Protein AF-A0A534WMP8-F1 (afdb_monomer)

Nearest PDB structures (foldseek):
  6ewy-assembly1_A  TM=3.617E-01  e=7.177E+00  Mycobacterium tuberculosis H37Rv

Mean predicted aligned error: 17.46 Å

Solvent-accessible surface area (backbone atoms only — not comparable to full-atom values): 21178 Å² total; per-residue (Å²): 137,74,91,81,48,87,36,85,92,44,62,68,61,27,51,50,50,50,50,53,53,47,50,54,50,50,60,67,44,45,63,61,50,58,48,51,54,50,50,52,49,49,50,52,52,48,53,53,52,51,49,54,50,47,52,52,51,50,50,55,53,46,54,52,51,52,49,54,49,51,44,52,52,50,47,52,54,44,50,53,52,46,52,54,48,50,55,53,44,51,60,49,47,54,57,49,58,65,48,44,64,59,51,50,51,52,44,51,54,50,51,52,49,51,52,51,56,49,60,70,54,67,66,80,81,75,73,62,54,53,62,70,58,46,52,54,54,62,75,71,61,81,98,82,54,80,70,57,55,53,53,47,51,52,49,40,50,52,44,50,54,50,18,48,52,49,31,51,48,52,45,51,52,51,49,52,51,37,52,51,52,57,58,62,43,55,63,53,54,53,48,47,53,48,51,52,52,53,51,51,50,48,52,50,52,49,52,51,53,51,53,50,50,50,54,51,49,52,53,42,50,39,46,72,67,62,34,68,67,54,52,48,51,51,51,51,55,51,52,55,49,47,54,53,50,50,53,52,48,51,53,50,52,51,51,52,54,50,51,38,62,50,43,28,58,40,34,44,72,74,38,71,82,84,49,60,57,96,88,39,52,46,22,56,54,52,26,49,52,52,54,51,50,45,52,51,33,48,53,52,30,39,40,53,68,64,80,47,73,92,55,67,75,64,73,75,48,58,70,72,61,37,50,51,54,29,52,53,24,50,51,51,47,54,53,50,50,53,53,49,54,53,39,46,55,47,30,52,55,51,51,53,54,52,51,53,49,49,39,58,73,69,65,58,86,82,76,79,85,78,70,77,76,82,76,87,66,86,82,82,81,82,134

pLDDT: mean 80.07, std 11.97, range [37.12, 95.5]

Foldseek 3Di:
DQVQAPDSVDRVVSVVVVVVVVVVVCVVCVVVVVVVVVVVVVVVVVVVVVVVVVVVVVVVVVVVVVLVVLLVVLLVVLVVVLVVLVVVLCVLLVVLVVCVVVLVVLLVVLVVVLVVLVVLLPDDQDDQPDPVVLVVVVVPDDDDDPVVVVVSVVVSVVSSVVSVVVSVVVRVVSVVVSVVSVVVNVVSVVVSVVSVVSNVVSVVVSVVSVVVSVVSVVLSVCSVVSPVVSSVVSVVVVVVVVVVVVVVVVVVVVVLVVLLVLQLQLLCVVDPVPDDDPNHGVSSVVSVVLSVLLVVLVVLLCVLVVVDCPDVVLVPDDNVVSVVSNCVSVVSNVVSVVVSVVSNVVSVVVVVVVVVVVCVVVVVPPDDDDDDDPPPDPPPDDD

Structure (mmCIF, N/CA/C/O backbone):
data_AF-A0A534WMP8-F1
#
_entry.id   AF-A0A534WMP8-F1
#
loop_
_atom_site.group_PDB
_atom_site.id
_atom_site.type_symbol
_atom_site.label_atom_id
_atom_site.label_alt_id
_atom_site.label_comp_id
_atom_site.label_asym_id
_atom_site.label_entity_id
_atom_site.label_seq_id
_atom_site.pdbx_PDB_ins_code
_atom_site.Cartn_x
_atom_site.Cartn_y
_atom_site.Cartn_z
_atom_site.occupancy
_atom_site.B_iso_or_equiv
_atom_site.auth_seq_id
_atom_site.auth_comp_id
_atom_site.auth_asym_id
_atom_site.auth_atom_id
_atom_site.pdbx_PDB_model_num
ATOM 1 N N . MET A 1 1 ? 53.085 12.160 -61.489 1.00 51.41 1 MET A N 1
ATOM 2 C CA . MET A 1 1 ? 51.789 12.538 -62.098 1.00 51.41 1 MET A CA 1
ATOM 3 C C . MET A 1 1 ? 51.925 12.799 -63.607 1.00 51.41 1 MET A C 1
ATOM 5 O O . MET A 1 1 ? 51.272 13.688 -64.124 1.00 51.41 1 MET A O 1
ATOM 9 N N . GLU A 1 2 ? 52.732 12.031 -64.349 1.00 52.56 2 GLU A N 1
ATOM 10 C CA . GLU A 1 2 ? 52.999 12.312 -65.780 1.00 52.56 2 GLU A CA 1
ATOM 11 C C . GLU A 1 2 ? 52.242 11.387 -66.747 1.00 52.56 2 GLU A C 1
ATOM 13 O O . GLU A 1 2 ? 52.280 11.581 -67.954 1.00 52.56 2 GLU A O 1
ATOM 18 N N . ARG A 1 3 ? 51.503 10.392 -66.236 1.00 58.78 3 ARG A N 1
ATOM 19 C CA . ARG A 1 3 ? 50.860 9.344 -67.054 1.00 58.78 3 ARG A CA 1
ATOM 20 C C . ARG A 1 3 ? 49.469 9.687 -67.604 1.00 58.78 3 ARG A C 1
ATOM 22 O O . ARG A 1 3 ? 48.877 8.849 -68.270 1.00 58.78 3 ARG A O 1
ATOM 29 N N . PHE A 1 4 ? 48.948 10.884 -67.334 1.00 60.56 4 PHE A N 1
ATOM 30 C CA . PHE A 1 4 ? 47.620 11.309 -67.806 1.00 60.56 4 PHE A CA 1
ATOM 31 C C . PHE A 1 4 ? 47.661 12.453 -68.823 1.00 60.56 4 PHE A C 1
ATOM 33 O O . PHE A 1 4 ? 46.612 12.872 -69.301 1.00 60.56 4 PHE A O 1
ATOM 40 N N . TYR A 1 5 ? 48.845 12.952 -69.179 1.00 66.38 5 TYR A N 1
ATOM 41 C CA . TYR A 1 5 ? 48.964 14.004 -70.180 1.00 66.38 5 TYR A CA 1
ATOM 42 C C . TYR A 1 5 ? 49.071 13.384 -71.575 1.00 66.38 5 TYR A C 1
ATOM 44 O O . TYR A 1 5 ? 50.055 12.718 -71.883 1.00 66.38 5 TYR A O 1
ATOM 52 N N . PHE A 1 6 ? 48.067 13.612 -72.426 1.00 65.81 6 PHE A N 1
ATOM 53 C CA . PHE A 1 6 ? 48.095 13.200 -73.835 1.00 65.81 6 PHE A CA 1
ATOM 54 C C . PHE A 1 6 ? 49.233 13.888 -74.608 1.00 65.81 6 PHE A C 1
ATOM 56 O O . PHE A 1 6 ? 49.762 13.313 -75.554 1.00 65.81 6 PHE A O 1
ATOM 63 N N . TRP A 1 7 ? 49.647 15.085 -74.170 1.00 74.12 7 TRP A N 1
ATOM 64 C CA . TRP A 1 7 ? 50.833 15.789 -74.663 1.00 74.12 7 TRP A CA 1
ATOM 65 C C . TRP A 1 7 ? 51.716 16.277 -73.503 1.00 74.12 7 TRP A C 1
ATOM 67 O O . TRP A 1 7 ? 51.336 17.230 -72.818 1.00 74.12 7 TRP A O 1
ATOM 77 N N . PRO A 1 8 ? 52.909 15.687 -73.297 1.00 68.31 8 PRO A N 1
ATOM 78 C CA . PRO A 1 8 ? 53.834 16.090 -72.231 1.00 68.31 8 PRO A CA 1
ATOM 79 C C . PRO A 1 8 ? 54.436 17.491 -72.423 1.00 68.31 8 PRO A C 1
ATOM 81 O O . PRO A 1 8 ? 54.825 18.135 -71.456 1.00 68.31 8 PRO A O 1
ATOM 84 N N . THR A 1 9 ? 54.506 17.979 -73.665 1.00 72.62 9 THR A N 1
ATOM 85 C CA . THR A 1 9 ? 55.115 19.270 -74.034 1.00 72.62 9 THR A CA 1
ATOM 86 C C . THR A 1 9 ? 54.210 20.483 -73.807 1.00 72.62 9 THR A C 1
ATOM 88 O O . THR A 1 9 ? 54.711 21.604 -73.786 1.00 72.62 9 THR A O 1
ATOM 91 N N . ASN A 1 10 ? 52.895 20.299 -73.620 1.00 72.38 10 ASN A N 1
ATOM 92 C CA . A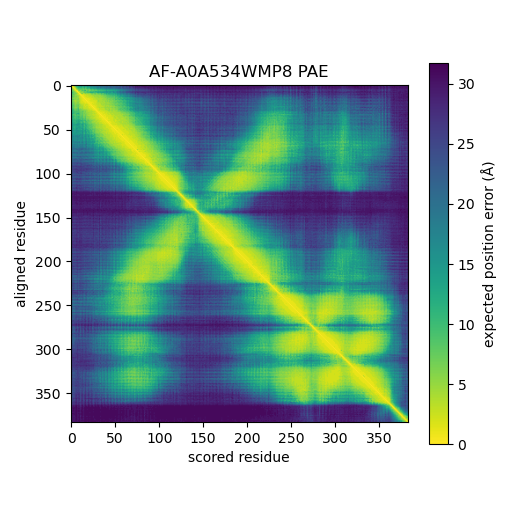SN A 1 10 ? 51.977 21.395 -73.296 1.00 72.38 10 ASN A CA 1
ATOM 93 C C . ASN A 1 10 ? 50.868 20.928 -72.326 1.00 72.38 10 ASN A C 1
ATOM 95 O O . ASN A 1 10 ? 49.793 20.492 -72.760 1.00 72.38 10 ASN A O 1
ATOM 99 N N . PRO A 1 11 ? 51.107 21.010 -71.003 1.00 77.00 11 PRO A N 1
ATOM 100 C CA . PRO A 1 11 ? 50.208 20.447 -69.996 1.00 77.00 11 PRO A CA 1
ATOM 101 C C . PRO A 1 11 ? 48.831 21.129 -69.977 1.00 77.00 11 PRO A C 1
ATOM 103 O O . PRO A 1 11 ? 47.825 20.469 -69.713 1.00 77.00 11 PRO A O 1
ATOM 106 N N . ALA A 1 12 ? 48.758 22.418 -70.326 1.00 77.50 12 ALA A N 1
ATOM 107 C CA . ALA A 1 12 ? 47.505 23.172 -70.360 1.00 77.50 12 ALA A CA 1
ATOM 108 C C . ALA A 1 12 ? 46.539 22.648 -71.438 1.00 77.50 12 ALA A C 1
ATOM 110 O O . ALA A 1 12 ? 45.352 22.457 -71.171 1.00 77.50 12 ALA A O 1
ATOM 111 N N . ALA A 1 13 ? 47.050 22.340 -72.635 1.00 79.12 13 ALA A N 1
ATOM 112 C CA . ALA A 1 13 ? 46.243 21.807 -73.733 1.00 79.12 13 ALA A CA 1
ATOM 113 C C . ALA A 1 13 ? 45.701 20.402 -73.422 1.00 79.12 13 ALA A C 1
ATOM 115 O O . ALA A 1 13 ? 44.551 20.088 -73.725 1.00 79.12 13 ALA A O 1
ATOM 116 N N . SER A 1 14 ? 46.501 19.566 -72.758 1.00 80.38 14 SER A N 1
ATOM 117 C CA . SER A 1 14 ? 46.067 18.228 -72.358 1.00 80.38 14 SER A CA 1
ATOM 118 C C . SER A 1 14 ? 45.037 18.252 -71.220 1.00 80.38 14 SER A C 1
ATOM 120 O O . SER A 1 14 ? 44.137 17.414 -71.217 1.00 80.38 14 SER A O 1
ATOM 122 N N . ILE A 1 15 ? 45.127 19.195 -70.274 1.00 83.31 15 ILE A N 1
ATOM 123 C CA . ILE A 1 15 ? 44.085 19.397 -69.249 1.00 83.31 15 ILE A CA 1
ATOM 124 C C . ILE A 1 15 ? 42.787 19.868 -69.902 1.00 83.31 15 ILE A C 1
ATOM 126 O O . ILE A 1 15 ? 41.719 19.365 -69.564 1.00 83.31 15 ILE A O 1
ATOM 130 N N . PHE A 1 16 ? 42.870 20.783 -70.869 1.00 85.19 16 PHE A N 1
ATOM 131 C CA . PHE A 1 16 ? 41.698 21.254 -71.601 1.00 85.19 16 PHE A CA 1
ATOM 132 C C . PHE A 1 16 ? 41.030 20.128 -72.404 1.00 85.19 16 PHE A C 1
ATOM 134 O O . PHE A 1 16 ? 39.815 19.957 -72.332 1.00 85.19 16 PHE A O 1
ATOM 141 N N . ALA A 1 17 ? 41.813 19.294 -73.095 1.00 84.25 17 ALA A N 1
ATOM 142 C CA . ALA A 1 17 ? 41.294 18.130 -73.809 1.00 84.25 17 ALA A CA 1
ATOM 143 C C . ALA A 1 17 ? 40.611 17.129 -72.860 1.00 84.25 17 ALA A C 1
ATOM 145 O O . ALA A 1 17 ? 39.492 16.690 -73.126 1.00 84.25 17 ALA A O 1
ATOM 146 N N . LEU A 1 18 ? 41.232 16.823 -71.715 1.00 85.00 18 LEU A N 1
ATOM 147 C CA . LEU A 1 18 ? 40.620 15.991 -70.675 1.00 85.00 18 LEU A CA 1
ATOM 148 C C . LEU A 1 18 ? 39.338 16.614 -70.113 1.00 85.00 18 LEU A C 1
ATOM 150 O O . LEU A 1 18 ? 38.378 15.892 -69.856 1.00 85.00 18 LEU A O 1
ATOM 154 N N . TRP A 1 19 ? 39.293 17.936 -69.946 1.00 86.75 19 TRP A N 1
ATOM 155 C CA . TRP A 1 19 ? 38.106 18.646 -69.476 1.00 86.75 19 TRP A CA 1
ATOM 156 C C . TRP A 1 19 ? 36.944 18.547 -70.474 1.00 86.75 19 TRP A C 1
ATOM 158 O O . TRP A 1 19 ? 35.819 18.257 -70.068 1.00 86.75 19 TRP A O 1
ATOM 168 N N . VAL A 1 20 ? 37.213 18.699 -71.775 1.00 88.44 20 VAL A N 1
ATOM 169 C CA . VAL A 1 20 ? 36.199 18.539 -72.833 1.00 88.44 20 VAL A CA 1
ATOM 170 C C . VAL A 1 20 ? 35.703 17.092 -72.909 1.00 88.44 20 VAL A C 1
ATOM 172 O O . VAL A 1 20 ? 34.494 16.860 -72.924 1.00 88.44 20 VAL A O 1
ATOM 175 N N . VAL A 1 21 ? 36.610 16.109 -72.889 1.00 87.12 21 VAL A N 1
ATOM 176 C CA . VAL A 1 21 ? 36.247 14.679 -72.889 1.00 87.12 21 VAL A CA 1
ATOM 177 C C . VAL A 1 21 ? 35.441 14.318 -71.639 1.00 87.12 21 VAL A C 1
ATOM 179 O O . VAL A 1 21 ? 34.431 13.620 -71.736 1.00 87.12 21 VAL A O 1
ATOM 182 N N . SER A 1 22 ? 35.829 14.847 -70.476 1.00 87.06 22 SER A N 1
ATOM 183 C CA . SER A 1 22 ? 35.092 14.689 -69.221 1.00 87.06 22 SER A CA 1
ATOM 184 C C . SER A 1 22 ? 33.680 15.268 -69.318 1.00 87.06 22 SER A C 1
ATOM 186 O O . SER A 1 22 ? 32.727 14.606 -68.922 1.00 87.06 22 SER A O 1
ATOM 188 N N . GLN A 1 23 ? 33.501 16.444 -69.927 1.00 87.69 23 GLN A N 1
ATOM 189 C CA . GLN A 1 23 ? 32.175 17.038 -70.123 1.00 87.69 23 GLN A CA 1
ATOM 190 C C . GLN A 1 23 ? 31.271 16.219 -71.040 1.00 87.69 23 GLN A C 1
ATOM 192 O O . GLN A 1 23 ? 30.092 16.044 -70.732 1.00 87.69 23 GLN A O 1
ATOM 197 N N . ILE A 1 24 ? 31.808 15.663 -72.125 1.00 87.31 24 ILE A N 1
ATOM 198 C CA . ILE A 1 24 ? 31.043 14.778 -73.014 1.00 87.31 24 ILE A CA 1
ATOM 199 C C . ILE A 1 24 ? 30.646 13.497 -72.268 1.00 87.31 24 ILE A C 1
ATOM 201 O O . ILE A 1 24 ? 29.489 13.072 -72.330 1.00 87.31 24 ILE A O 1
ATOM 205 N N . PHE A 1 25 ? 31.576 12.917 -71.504 1.00 88.81 25 PHE A N 1
ATOM 206 C CA . PHE A 1 25 ? 31.319 11.732 -70.690 1.00 88.81 25 PHE A CA 1
ATOM 207 C C . PHE A 1 25 ? 30.267 11.992 -69.602 1.00 88.81 25 PHE A C 1
ATOM 209 O O . PHE A 1 25 ? 29.316 11.224 -69.471 1.00 88.81 25 PHE A O 1
ATOM 216 N N . LEU A 1 26 ? 30.378 13.098 -68.862 1.00 87.12 26 LEU A N 1
ATOM 217 C CA . LEU A 1 26 ? 29.419 13.493 -67.828 1.00 87.12 26 LEU A CA 1
ATOM 218 C C . LEU A 1 26 ? 28.040 13.814 -68.417 1.00 87.12 26 LEU A C 1
ATOM 220 O O . LEU A 1 26 ? 27.022 13.461 -67.817 1.00 87.12 26 LEU A O 1
ATOM 224 N N . TYR A 1 27 ? 27.982 14.420 -69.606 1.00 88.50 27 TYR A N 1
ATOM 225 C CA . TYR A 1 27 ? 26.723 14.685 -70.299 1.00 88.50 27 TYR A CA 1
ATOM 226 C C . TYR A 1 27 ? 26.025 13.386 -70.725 1.00 88.50 27 TYR A C 1
ATOM 228 O O . TYR A 1 27 ? 24.829 13.221 -70.472 1.00 88.50 27 TYR A O 1
ATOM 236 N N . ALA A 1 28 ? 26.767 12.424 -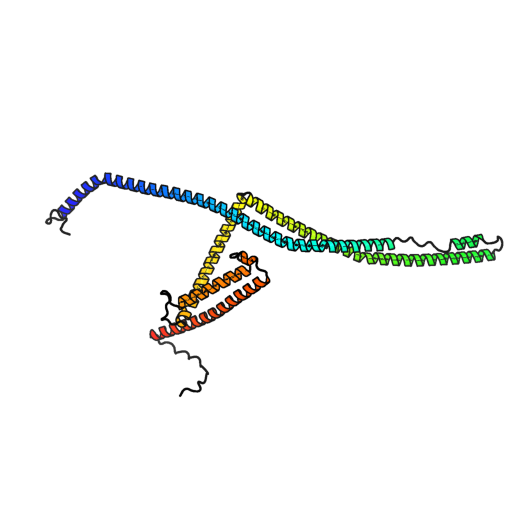71.283 1.00 86.94 28 ALA A N 1
ATOM 237 C CA . ALA A 1 28 ? 26.239 11.101 -71.617 1.00 86.94 28 ALA A CA 1
ATOM 238 C C . ALA A 1 28 ? 25.833 10.303 -70.360 1.00 86.94 28 ALA A C 1
ATOM 240 O O . ALA A 1 28 ? 24.795 9.636 -70.345 1.00 86.94 28 ALA A O 1
ATOM 241 N N . ALA A 1 29 ? 26.602 10.422 -69.272 1.00 87.94 29 ALA A N 1
ATOM 242 C CA . ALA A 1 29 ? 26.346 9.755 -67.997 1.00 87.94 29 ALA A CA 1
ATOM 243 C C . ALA A 1 29 ? 25.212 10.396 -67.172 1.00 87.94 29 ALA A C 1
ATOM 245 O O . ALA A 1 29 ? 24.698 9.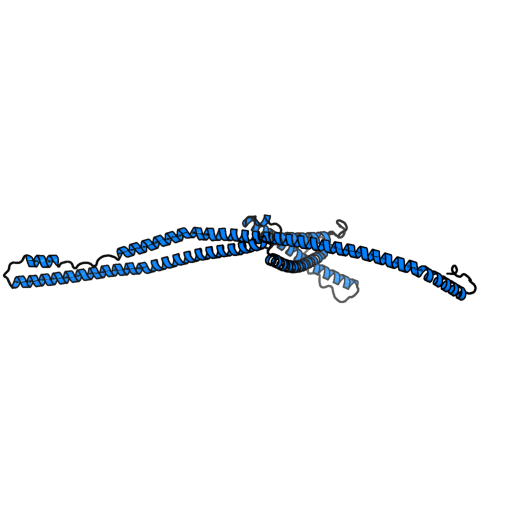773 -66.241 1.00 87.94 29 ALA A O 1
ATOM 246 N N . ARG A 1 30 ? 24.757 11.608 -67.517 1.00 88.31 30 ARG A N 1
ATOM 247 C CA . ARG A 1 30 ? 23.690 12.323 -66.796 1.00 88.31 30 ARG A CA 1
ATOM 248 C C . ARG A 1 30 ? 22.409 11.497 -66.676 1.00 88.31 30 ARG A C 1
ATOM 250 O O . ARG A 1 30 ? 21.827 11.386 -65.597 1.00 88.31 30 ARG A O 1
ATOM 257 N N . VAL A 1 31 ? 21.946 10.927 -67.787 1.00 87.56 31 VAL A N 1
ATOM 258 C CA . VAL A 1 31 ? 20.698 10.151 -67.834 1.00 87.56 31 VAL A CA 1
ATOM 259 C C . VAL A 1 31 ? 20.792 8.855 -67.014 1.00 87.56 31 VAL A C 1
ATOM 261 O O . VAL A 1 31 ? 19.905 8.650 -66.177 1.00 87.56 31 VAL A O 1
ATOM 264 N N . PRO A 1 32 ? 21.821 7.992 -67.173 1.00 89.25 32 PRO A N 1
ATOM 265 C CA . PRO A 1 32 ? 21.956 6.802 -66.336 1.00 89.25 32 PRO A CA 1
ATOM 266 C C . PRO A 1 32 ? 22.195 7.147 -64.860 1.00 89.25 32 PRO A C 1
ATOM 268 O O . PRO A 1 32 ? 21.597 6.497 -64.009 1.00 89.25 32 PRO A O 1
ATOM 271 N N . MET A 1 33 ? 22.944 8.208 -64.532 1.00 89.69 33 MET A N 1
ATOM 272 C CA . MET A 1 33 ? 23.165 8.622 -63.139 1.00 89.69 33 MET A CA 1
ATOM 273 C C . MET A 1 33 ? 21.868 9.102 -62.464 1.00 89.69 33 MET A C 1
ATOM 275 O O . MET A 1 33 ? 21.552 8.678 -61.355 1.00 89.69 33 MET A O 1
ATOM 279 N N . HIS A 1 34 ? 21.042 9.914 -63.138 1.00 91.06 34 HIS A N 1
ATOM 280 C CA . HIS A 1 34 ? 19.735 10.311 -62.594 1.00 91.06 34 HIS A CA 1
ATOM 281 C C . HIS A 1 34 ? 18.745 9.145 -62.474 1.00 91.06 34 HIS A C 1
ATOM 283 O O . HIS A 1 34 ? 17.830 9.216 -61.649 1.00 91.06 34 HIS A O 1
ATOM 289 N N . ARG A 1 35 ? 18.871 8.105 -63.310 1.00 90.88 35 ARG A N 1
ATOM 290 C CA . ARG A 1 35 ? 18.091 6.866 -63.165 1.00 90.88 35 ARG A CA 1
ATOM 291 C C . ARG A 1 35 ? 18.588 6.062 -61.966 1.00 90.88 35 ARG A C 1
ATOM 293 O O . ARG A 1 35 ? 17.773 5.725 -61.118 1.00 90.88 35 ARG A O 1
ATOM 300 N N . ALA A 1 36 ? 19.899 5.863 -61.836 1.00 91.62 36 ALA A N 1
ATOM 301 C CA . ALA A 1 36 ? 20.508 5.172 -60.702 1.00 91.62 36 ALA A CA 1
ATOM 302 C C . ALA A 1 36 ? 20.141 5.835 -59.364 1.00 91.62 36 ALA A C 1
ATOM 304 O O . ALA A 1 36 ? 19.662 5.159 -58.460 1.00 91.62 36 ALA A O 1
ATOM 305 N N . LEU A 1 37 ? 20.248 7.165 -59.261 1.00 90.94 37 LEU A N 1
ATOM 306 C CA . LEU A 1 37 ? 19.859 7.907 -58.056 1.00 90.94 37 LEU A CA 1
ATOM 307 C C . LEU A 1 37 ? 18.361 7.783 -57.737 1.00 90.94 37 LEU A C 1
ATOM 309 O O . LEU A 1 37 ? 17.992 7.674 -56.569 1.00 90.94 37 LEU A O 1
ATOM 313 N N . ARG A 1 38 ? 17.488 7.763 -58.754 1.00 92.62 38 ARG A N 1
ATOM 314 C CA . ARG A 1 38 ? 16.046 7.541 -58.551 1.00 92.62 38 ARG A CA 1
ATOM 315 C C . ARG A 1 38 ? 15.741 6.126 -58.075 1.00 92.62 38 ARG A C 1
ATOM 317 O O . ARG A 1 38 ? 14.901 5.977 -57.195 1.00 92.62 38 ARG A O 1
ATOM 324 N N . GLU A 1 39 ? 16.413 5.113 -58.615 1.00 92.19 39 GLU A N 1
ATOM 325 C CA . GLU A 1 39 ? 16.235 3.730 -58.164 1.00 92.19 39 GLU A CA 1
ATOM 326 C C . GLU A 1 39 ? 16.775 3.524 -56.746 1.00 92.19 39 GLU A C 1
ATOM 328 O O . GLU A 1 39 ? 16.078 2.959 -55.909 1.00 92.19 39 GLU A O 1
ATOM 333 N N . VAL A 1 40 ? 17.943 4.084 -56.416 1.00 92.81 40 VAL A N 1
ATOM 334 C CA . VAL A 1 40 ? 18.464 4.088 -55.038 1.00 92.81 40 VAL A CA 1
ATOM 335 C C . VAL A 1 40 ? 17.493 4.799 -54.091 1.00 92.81 40 VAL A C 1
ATOM 337 O O . VAL A 1 40 ? 17.181 4.275 -53.024 1.00 92.81 40 VAL A O 1
ATOM 340 N N . GLY A 1 41 ? 16.942 5.948 -54.495 1.00 91.44 41 GLY A N 1
ATOM 341 C CA . GLY A 1 41 ? 15.929 6.665 -53.719 1.00 91.44 41 GLY A CA 1
ATOM 342 C C . GLY A 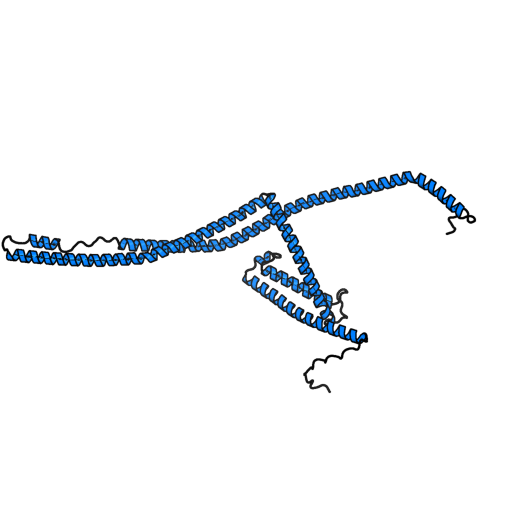1 41 ? 14.643 5.857 -53.509 1.00 91.44 41 GLY A C 1
ATOM 343 O O . GLY A 1 41 ? 14.086 5.860 -52.412 1.00 91.44 41 GLY A O 1
ATOM 344 N N . ARG A 1 42 ? 14.184 5.114 -54.525 1.00 92.56 42 ARG A N 1
ATOM 345 C CA . ARG A 1 42 ? 13.020 4.215 -54.420 1.00 92.56 42 ARG A CA 1
ATOM 346 C C . ARG A 1 42 ? 13.295 3.015 -53.523 1.00 92.56 42 ARG A C 1
ATOM 348 O O . ARG A 1 42 ? 12.424 2.657 -52.735 1.00 92.56 42 ARG A O 1
ATOM 355 N N . LEU A 1 43 ? 14.486 2.424 -53.611 1.00 93.19 43 LEU A N 1
ATOM 356 C CA . LEU A 1 43 ? 14.909 1.320 -52.750 1.00 93.19 43 LEU A CA 1
ATOM 357 C C . LEU A 1 43 ? 14.975 1.770 -51.289 1.00 93.19 43 LEU A C 1
ATOM 359 O O . LEU A 1 43 ? 14.338 1.154 -50.437 1.00 93.19 43 LEU A O 1
ATOM 363 N N . LEU A 1 44 ? 15.648 2.889 -51.009 1.00 93.00 44 LEU A N 1
ATOM 364 C CA . LEU A 1 44 ? 15.713 3.469 -49.667 1.00 93.00 44 LEU A CA 1
ATOM 365 C C . LEU A 1 44 ? 14.319 3.833 -49.147 1.00 93.00 44 LEU A C 1
ATOM 367 O O . LEU A 1 44 ? 13.956 3.448 -48.037 1.00 93.00 44 LEU A O 1
ATOM 371 N N . GLY A 1 45 ? 13.493 4.499 -49.959 1.00 91.75 45 GLY A N 1
ATOM 372 C CA . GLY A 1 45 ? 12.110 4.819 -49.602 1.00 91.75 45 GLY A CA 1
ATOM 373 C C . GLY A 1 45 ? 11.259 3.572 -49.334 1.00 91.75 45 GLY A C 1
ATOM 374 O O . GLY A 1 45 ? 10.444 3.559 -48.412 1.00 91.75 45 GLY A O 1
ATOM 375 N N . GLY A 1 46 ? 11.477 2.496 -50.094 1.00 92.38 46 GLY A N 1
ATOM 376 C CA . GLY A 1 46 ? 10.857 1.192 -49.880 1.00 92.38 46 GLY A CA 1
ATOM 377 C C . GLY A 1 46 ? 11.246 0.580 -48.536 1.00 92.38 46 GLY A C 1
ATOM 378 O O . GLY A 1 46 ? 10.358 0.212 -47.764 1.00 92.38 46 GLY A O 1
ATOM 379 N N . VAL A 1 47 ? 12.546 0.545 -48.227 1.00 92.81 47 VAL A N 1
ATOM 380 C CA . VAL A 1 47 ? 13.087 0.041 -46.954 1.00 92.81 47 VAL A CA 1
ATOM 381 C C . VAL A 1 47 ? 12.534 0.839 -45.775 1.00 92.81 47 VAL A C 1
ATOM 383 O O . VAL A 1 47 ? 11.981 0.247 -44.849 1.00 92.81 47 VAL A O 1
ATOM 386 N N . PHE A 1 48 ? 12.570 2.173 -45.831 1.00 94.19 48 PHE A N 1
ATOM 387 C CA . PHE A 1 48 ? 12.003 3.015 -44.774 1.00 94.19 48 PHE A CA 1
ATOM 388 C C . PHE A 1 48 ? 10.494 2.829 -44.620 1.00 94.19 48 PHE A C 1
ATOM 390 O O . PHE A 1 48 ? 9.987 2.821 -43.500 1.00 94.19 48 PHE A O 1
ATOM 397 N N . ARG A 1 49 ? 9.751 2.627 -45.714 1.00 94.44 49 ARG A N 1
ATOM 398 C CA . ARG A 1 49 ? 8.303 2.392 -45.643 1.00 94.44 49 ARG A CA 1
ATOM 399 C C . ARG A 1 49 ? 7.973 1.043 -45.010 1.00 94.44 49 ARG A C 1
ATOM 401 O O . ARG A 1 49 ? 7.011 0.959 -44.247 1.00 94.44 49 ARG A O 1
ATOM 408 N N . VAL A 1 50 ? 8.747 0.002 -45.315 1.00 94.81 50 VAL A N 1
ATOM 409 C CA . VAL A 1 50 ? 8.621 -1.312 -44.668 1.00 94.81 50 VAL A CA 1
ATOM 410 C C . VAL A 1 50 ? 8.990 -1.203 -43.191 1.00 94.81 50 VAL A C 1
ATOM 412 O O . VAL A 1 50 ? 8.189 -1.610 -42.353 1.00 94.81 50 VAL A O 1
ATOM 415 N N . GLY A 1 51 ? 10.109 -0.549 -42.867 1.00 94.44 51 GLY A N 1
ATOM 416 C CA . GLY A 1 51 ? 10.514 -0.261 -41.490 1.00 94.44 51 GLY A CA 1
ATOM 417 C C . GLY A 1 51 ? 9.428 0.485 -40.712 1.00 94.44 51 GLY A C 1
ATOM 418 O O . GLY A 1 51 ? 9.031 0.054 -39.638 1.00 94.44 51 GLY A O 1
ATOM 419 N N . ALA A 1 52 ? 8.829 1.526 -41.292 1.00 94.88 52 ALA A N 1
ATOM 420 C CA . ALA A 1 52 ? 7.748 2.282 -40.659 1.00 94.88 52 ALA A CA 1
ATOM 421 C C . ALA A 1 52 ? 6.465 1.459 -40.449 1.00 94.88 52 ALA A C 1
ATOM 423 O O . ALA A 1 52 ? 5.717 1.700 -39.500 1.00 94.88 52 ALA A O 1
ATOM 424 N N . ARG A 1 53 ? 6.148 0.507 -41.336 1.00 95.25 53 ARG A N 1
ATOM 425 C CA . ARG A 1 53 ? 5.028 -0.425 -41.110 1.00 95.25 53 ARG A CA 1
ATOM 426 C C . ARG A 1 53 ? 5.356 -1.416 -40.004 1.00 95.25 53 ARG A C 1
ATOM 428 O O . ARG A 1 53 ? 4.492 -1.678 -39.178 1.00 95.25 53 ARG A O 1
ATOM 435 N N . TRP A 1 54 ? 6.586 -1.918 -39.972 1.00 95.31 54 TRP A N 1
ATOM 436 C CA . TRP A 1 54 ? 7.036 -2.840 -38.941 1.00 95.31 54 TRP A CA 1
ATOM 437 C C . TRP A 1 54 ? 7.045 -2.177 -37.562 1.00 95.31 54 TRP A C 1
ATOM 439 O O . TRP A 1 54 ? 6.424 -2.705 -36.648 1.00 95.31 54 TRP A O 1
ATOM 449 N N . CYS A 1 55 ? 7.593 -0.964 -37.436 1.00 95.50 55 CYS A N 1
ATOM 450 C CA . CYS A 1 55 ? 7.543 -0.186 -36.197 1.00 95.50 55 CYS A CA 1
ATOM 451 C C . CYS A 1 55 ? 6.105 0.094 -35.744 1.00 95.50 55 CYS A C 1
ATOM 453 O O . CYS A 1 55 ? 5.807 -0.031 -34.563 1.00 95.50 55 CYS A O 1
ATOM 455 N N . ARG A 1 56 ? 5.184 0.421 -36.665 1.00 95.00 56 ARG A N 1
ATOM 456 C CA . ARG A 1 56 ? 3.759 0.597 -36.323 1.00 95.00 56 ARG A CA 1
ATOM 457 C C . ARG A 1 56 ? 3.091 -0.704 -35.885 1.00 95.00 56 ARG A C 1
ATOM 459 O O . ARG A 1 56 ? 2.295 -0.684 -34.953 1.00 95.00 56 ARG A O 1
ATOM 466 N N . GLY A 1 57 ? 3.420 -1.821 -36.532 1.00 94.56 57 GLY A N 1
ATOM 467 C CA . GLY A 1 57 ? 2.942 -3.145 -36.138 1.00 94.56 57 GLY A CA 1
ATOM 468 C C . GLY A 1 57 ? 3.439 -3.541 -34.749 1.00 94.56 57 GLY A C 1
ATOM 469 O O . GLY A 1 57 ? 2.643 -3.953 -33.911 1.00 94.56 57 GLY A O 1
ATOM 470 N N . LEU A 1 58 ? 4.732 -3.337 -34.479 1.00 93.94 58 LEU A N 1
ATOM 471 C CA . LEU A 1 58 ? 5.338 -3.564 -33.168 1.00 93.94 58 LEU A CA 1
ATOM 472 C C . LEU A 1 58 ? 4.737 -2.651 -32.099 1.00 93.94 58 LEU A C 1
ATOM 474 O O . LEU A 1 58 ? 4.409 -3.138 -31.027 1.00 93.94 58 LEU A O 1
ATOM 478 N N . ALA A 1 59 ? 4.525 -1.368 -32.395 1.00 93.75 59 ALA A N 1
ATOM 479 C CA . ALA A 1 59 ? 3.888 -0.437 -31.468 1.00 93.75 59 ALA A CA 1
ATOM 480 C C . ALA A 1 59 ? 2.448 -0.855 -31.134 1.00 93.75 59 ALA A C 1
ATOM 482 O O . ALA A 1 59 ? 2.053 -0.821 -29.974 1.00 93.75 59 ALA A O 1
ATOM 483 N N . ALA A 1 60 ? 1.669 -1.302 -32.124 1.00 93.25 60 ALA A N 1
ATOM 484 C CA . ALA A 1 60 ? 0.312 -1.795 -31.892 1.00 93.25 60 ALA A CA 1
ATOM 485 C C . ALA A 1 60 ? 0.297 -3.106 -31.086 1.00 93.25 60 ALA A C 1
ATOM 487 O O . ALA A 1 60 ? -0.563 -3.288 -30.227 1.00 93.25 60 ALA A O 1
ATOM 488 N N . ALA A 1 61 ? 1.243 -4.013 -31.347 1.00 92.56 61 ALA A N 1
ATOM 489 C CA . ALA A 1 61 ? 1.388 -5.253 -30.590 1.00 92.56 61 ALA A CA 1
ATOM 490 C C . ALA A 1 61 ? 1.842 -4.993 -29.143 1.00 92.56 61 ALA A C 1
ATOM 492 O O . ALA A 1 61 ? 1.305 -5.604 -28.222 1.00 92.56 61 ALA A O 1
ATOM 493 N N . ALA A 1 62 ? 2.784 -4.066 -28.944 1.00 89.94 62 ALA A N 1
ATOM 494 C CA . ALA A 1 62 ? 3.238 -3.629 -27.629 1.00 89.94 62 ALA A CA 1
ATOM 495 C C . ALA A 1 62 ? 2.096 -2.974 -26.846 1.00 89.94 62 ALA A C 1
ATOM 497 O O . ALA A 1 62 ? 1.792 -3.423 -25.754 1.00 89.94 62 ALA A O 1
ATOM 498 N N . ALA A 1 63 ? 1.362 -2.030 -27.445 1.00 87.06 63 ALA A N 1
ATOM 499 C CA . ALA A 1 63 ? 0.242 -1.362 -26.780 1.00 87.06 63 ALA A CA 1
ATOM 500 C C . ALA A 1 63 ? -0.861 -2.333 -26.322 1.00 87.06 63 ALA A C 1
ATOM 502 O O . ALA A 1 63 ? -1.456 -2.134 -25.266 1.00 87.06 63 ALA A O 1
ATOM 503 N N . ARG A 1 64 ? -1.134 -3.394 -27.097 1.00 86.75 64 ARG A N 1
ATOM 504 C CA . ARG A 1 64 ? -2.078 -4.448 -26.688 1.00 86.75 64 ARG A CA 1
ATOM 505 C C . ARG A 1 64 ? -1.554 -5.246 -25.498 1.00 86.75 64 ARG A C 1
ATOM 507 O O . ARG A 1 64 ? -2.285 -5.422 -24.533 1.00 86.75 64 ARG A O 1
ATOM 514 N N . ARG A 1 65 ? -0.290 -5.675 -25.552 1.00 85.88 65 ARG A N 1
ATOM 515 C CA . ARG A 1 65 ? 0.353 -6.409 -24.454 1.00 85.88 65 ARG A CA 1
ATOM 516 C C . ARG A 1 65 ? 0.448 -5.581 -23.182 1.00 85.88 65 ARG A C 1
ATOM 518 O O . ARG A 1 65 ? 0.155 -6.101 -22.117 1.00 85.88 65 ARG A O 1
ATOM 525 N N . ASP A 1 66 ? 0.820 -4.311 -23.293 1.00 84.94 66 ASP A N 1
ATOM 526 C CA . ASP A 1 66 ? 0.916 -3.401 -22.154 1.00 84.94 66 ASP A CA 1
ATOM 527 C C . ASP A 1 66 ? -0.454 -3.221 -21.503 1.00 84.94 66 ASP A C 1
ATOM 529 O O . ASP A 1 66 ? -0.575 -3.263 -20.284 1.00 84.94 66 ASP A O 1
ATOM 533 N N . HIS A 1 67 ? -1.508 -3.082 -22.309 1.00 83.38 67 HIS A N 1
ATOM 534 C CA . HIS A 1 67 ? -2.870 -2.999 -21.802 1.00 83.38 67 HIS A CA 1
ATOM 535 C C . HIS A 1 67 ? -3.297 -4.286 -21.081 1.00 83.38 67 HIS A C 1
ATOM 537 O O . HIS A 1 67 ? -3.733 -4.212 -19.936 1.00 83.38 67 HIS A O 1
ATOM 543 N N . GLU A 1 68 ? -3.099 -5.455 -21.698 1.00 84.25 68 GLU A N 1
ATOM 544 C CA . GLU A 1 68 ? -3.380 -6.759 -21.076 1.00 84.25 68 GLU A CA 1
ATOM 545 C C . GLU A 1 68 ? -2.594 -6.945 -19.767 1.00 84.25 68 GLU A C 1
ATOM 547 O O . GLU A 1 68 ? -3.154 -7.358 -18.753 1.00 84.25 68 GLU A O 1
ATOM 552 N N . MET A 1 69 ? -1.310 -6.576 -19.760 1.00 84.00 69 MET A N 1
ATOM 553 C CA . MET A 1 69 ? -0.443 -6.654 -18.586 1.00 84.00 69 MET A CA 1
ATOM 554 C C . MET A 1 69 ? -0.908 -5.712 -17.472 1.00 84.00 69 MET A C 1
ATOM 556 O O . MET A 1 69 ? -0.942 -6.119 -16.316 1.00 84.00 69 MET A O 1
ATOM 560 N N . ILE A 1 70 ? -1.275 -4.465 -17.790 1.00 83.62 70 ILE A N 1
ATOM 561 C CA . ILE A 1 70 ? -1.772 -3.494 -16.803 1.00 83.62 70 ILE A CA 1
ATOM 562 C C . ILE A 1 70 ? -3.089 -3.974 -16.194 1.00 83.62 70 ILE A C 1
ATOM 564 O O . ILE A 1 70 ? -3.265 -3.853 -14.983 1.00 83.62 70 ILE A O 1
ATOM 568 N N . VAL A 1 71 ? -3.992 -4.534 -17.003 1.00 82.69 71 VAL A N 1
ATOM 569 C CA . VAL A 1 71 ? -5.251 -5.108 -16.511 1.00 82.69 71 VAL A CA 1
ATOM 570 C C . VAL A 1 71 ? -4.962 -6.267 -15.562 1.00 82.69 71 VAL A C 1
ATOM 572 O O . VAL A 1 71 ? -5.493 -6.296 -14.455 1.00 82.69 71 VAL A O 1
ATOM 575 N N . GLU A 1 72 ? -4.080 -7.190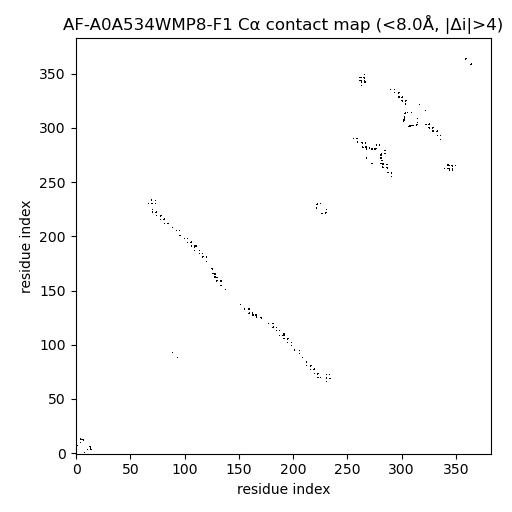 -15.942 1.00 81.38 72 GLU A N 1
ATOM 576 C CA . GLU A 1 72 ? -3.779 -8.363 -15.121 1.00 81.38 72 GLU A CA 1
ATOM 577 C C . GLU A 1 72 ? -3.015 -8.009 -13.834 1.00 81.38 72 GLU A C 1
ATOM 579 O O . GLU A 1 72 ? -3.353 -8.492 -12.754 1.00 81.38 72 GLU A O 1
ATOM 584 N N . MET A 1 73 ? -2.045 -7.093 -13.905 1.00 78.69 73 MET A N 1
ATOM 585 C CA . MET A 1 73 ? -1.378 -6.552 -12.715 1.00 78.69 73 MET A CA 1
ATOM 586 C C . MET A 1 73 ? -2.352 -5.783 -11.819 1.00 78.69 73 MET A C 1
ATOM 588 O O . MET A 1 73 ? -2.280 -5.895 -10.596 1.00 78.69 73 MET A O 1
ATOM 592 N N . GLY A 1 74 ? -3.275 -5.022 -12.413 1.00 77.56 74 GLY A N 1
ATOM 593 C CA . GLY A 1 74 ? -4.325 -4.306 -11.696 1.00 77.56 74 GLY A CA 1
ATOM 594 C C . GLY A 1 74 ? -5.252 -5.254 -10.938 1.00 77.56 74 GLY A C 1
ATOM 595 O O . GLY A 1 74 ? -5.554 -5.005 -9.768 1.00 77.56 74 GLY A O 1
ATOM 596 N N . LYS A 1 75 ? -5.649 -6.374 -11.559 1.00 80.50 75 LYS A N 1
ATOM 597 C CA . LYS A 1 75 ? -6.397 -7.447 -10.885 1.00 80.50 75 LYS A CA 1
ATOM 598 C C . LYS A 1 75 ? -5.590 -8.034 -9.732 1.00 80.50 75 LYS A C 1
ATOM 600 O O . LYS A 1 75 ? -6.087 -8.061 -8.616 1.00 80.50 75 LYS A O 1
ATOM 605 N N . GLY A 1 76 ? -4.333 -8.412 -9.961 1.00 80.00 76 GLY A N 1
ATOM 606 C CA . GLY A 1 76 ? -3.486 -8.994 -8.917 1.00 80.00 76 GLY A CA 1
ATOM 607 C C . GLY A 1 76 ? -3.269 -8.066 -7.713 1.00 80.00 76 GLY A C 1
ATOM 608 O O . GLY A 1 76 ? -3.363 -8.504 -6.568 1.00 80.00 76 GLY A O 1
ATOM 609 N N . ASP A 1 77 ? -3.027 -6.770 -7.937 1.00 79.19 77 ASP A N 1
ATOM 610 C CA . ASP A 1 77 ? -2.857 -5.795 -6.848 1.00 79.19 77 ASP A CA 1
ATOM 611 C C . ASP A 1 77 ? -4.168 -5.542 -6.086 1.00 79.19 77 ASP A C 1
ATOM 613 O O . ASP A 1 77 ? -4.170 -5.458 -4.853 1.00 79.19 77 ASP A O 1
ATOM 617 N N . THR A 1 78 ? -5.300 -5.459 -6.794 1.00 79.31 78 THR A N 1
ATOM 618 C CA . THR A 1 78 ? -6.617 -5.320 -6.153 1.00 79.31 78 THR A CA 1
ATOM 619 C C . THR A 1 78 ? -7.000 -6.575 -5.370 1.00 79.31 78 THR A C 1
ATOM 621 O O . THR A 1 78 ? -7.418 -6.444 -4.222 1.00 79.31 78 THR A O 1
ATOM 624 N N . GLU A 1 79 ? -6.752 -7.776 -5.895 1.00 81.25 79 GLU A N 1
ATOM 625 C CA . GLU A 1 79 ? -6.931 -9.050 -5.183 1.00 81.25 79 GLU A CA 1
ATOM 626 C C . GLU A 1 79 ? -6.043 -9.139 -3.942 1.00 81.25 79 GLU A C 1
ATOM 628 O O . GLU A 1 79 ? -6.518 -9.505 -2.867 1.00 81.25 79 GLU A O 1
ATOM 633 N N . ALA A 1 80 ? -4.773 -8.740 -4.038 1.00 79.88 80 ALA A N 1
ATOM 634 C CA . ALA A 1 80 ? -3.868 -8.730 -2.893 1.00 79.88 80 ALA A CA 1
ATOM 635 C C . ALA A 1 80 ? -4.315 -7.726 -1.815 1.00 79.88 80 ALA A C 1
ATOM 637 O O . ALA A 1 80 ? -4.252 -8.023 -0.619 1.00 79.88 80 ALA A O 1
ATOM 638 N N . LYS A 1 81 ? -4.790 -6.536 -2.212 1.00 78.19 81 LYS A N 1
ATOM 639 C CA . LYS A 1 81 ? -5.376 -5.545 -1.291 1.00 78.19 81 LYS A CA 1
ATOM 640 C C . LYS A 1 81 ? -6.630 -6.090 -0.616 1.00 78.19 81 LYS A C 1
ATOM 642 O O . LYS A 1 81 ? -6.731 -6.002 0.606 1.00 78.19 81 LYS A O 1
ATOM 647 N N . ILE A 1 82 ? -7.530 -6.689 -1.393 1.00 83.12 82 ILE A N 1
ATOM 648 C CA . ILE A 1 82 ? -8.744 -7.342 -0.905 1.00 83.12 82 ILE A CA 1
ATOM 649 C C . ILE A 1 82 ? -8.382 -8.446 0.091 1.00 83.12 82 ILE A C 1
ATOM 651 O O . ILE A 1 82 ? -8.892 -8.435 1.205 1.00 83.12 82 ILE A O 1
ATOM 655 N N . GLY A 1 83 ? -7.446 -9.338 -0.241 1.00 80.62 83 GLY A N 1
ATOM 656 C CA . GLY A 1 83 ? -7.006 -10.423 0.638 1.00 80.62 83 GLY A CA 1
ATOM 657 C C . GLY A 1 83 ? -6.420 -9.927 1.963 1.00 80.62 83 GLY A C 1
ATOM 658 O O . GLY A 1 83 ? -6.764 -10.443 3.027 1.00 80.62 83 GLY A O 1
ATOM 659 N N . ARG A 1 84 ? -5.588 -8.874 1.931 1.00 80.12 84 ARG A N 1
ATOM 660 C CA . ARG A 1 84 ? -5.058 -8.246 3.156 1.00 80.12 84 ARG A CA 1
ATOM 661 C C . ARG A 1 84 ? -6.162 -7.643 4.019 1.00 80.12 84 ARG A C 1
ATOM 663 O O . ARG A 1 84 ? -6.120 -7.781 5.241 1.00 80.12 84 ARG A O 1
ATOM 670 N N . GLU A 1 85 ? -7.132 -6.975 3.403 1.00 78.69 85 GLU A N 1
ATOM 671 C CA . GLU A 1 85 ? -8.256 -6.380 4.124 1.00 78.69 85 GLU A CA 1
ATOM 672 C C . GLU A 1 85 ? -9.209 -7.439 4.670 1.00 78.69 85 GLU A C 1
ATOM 674 O O . GLU A 1 85 ? -9.590 -7.331 5.829 1.00 78.69 85 GLU A O 1
ATOM 679 N N . PHE A 1 86 ? -9.497 -8.510 3.929 1.00 81.69 86 PHE A N 1
ATOM 680 C CA . PHE A 1 86 ? -10.245 -9.656 4.445 1.00 81.69 86 PHE A CA 1
ATOM 681 C C . PHE A 1 86 ? -9.566 -10.261 5.666 1.00 81.69 86 PHE A C 1
ATOM 683 O O . PHE A 1 86 ? -10.225 -10.441 6.681 1.00 81.69 86 PHE A O 1
ATOM 690 N N . HIS A 1 87 ? -8.253 -10.495 5.622 1.00 78.81 87 HIS A N 1
ATOM 691 C CA . HIS A 1 87 ? -7.542 -11.065 6.766 1.00 78.81 87 HIS A CA 1
ATOM 692 C C . HIS A 1 87 ? -7.517 -10.116 7.978 1.00 78.81 87 HIS A C 1
ATOM 694 O O . HIS A 1 87 ? -7.662 -10.532 9.130 1.00 78.81 87 HIS A O 1
ATOM 700 N N . ARG A 1 88 ? -7.368 -8.806 7.736 1.00 77.62 88 ARG A N 1
ATOM 701 C CA . ARG A 1 88 ? -7.437 -7.783 8.789 1.00 77.62 88 ARG A CA 1
ATOM 702 C C . ARG A 1 88 ? -8.827 -7.719 9.419 1.00 77.62 88 ARG A C 1
ATOM 704 O O . ARG A 1 88 ? -8.939 -7.607 10.640 1.00 77.62 88 ARG A O 1
ATOM 711 N N . ILE A 1 89 ? -9.859 -7.758 8.585 1.00 77.00 89 ILE A N 1
ATOM 712 C CA . ILE A 1 89 ? -11.258 -7.704 8.991 1.00 77.00 89 ILE A CA 1
ATOM 713 C C . ILE A 1 89 ? -11.614 -8.978 9.727 1.00 77.00 89 ILE A C 1
ATOM 715 O O . ILE A 1 89 ? -12.130 -8.863 10.818 1.00 77.00 89 ILE A O 1
ATOM 719 N N . GLU A 1 90 ? -11.259 -10.157 9.231 1.00 78.50 90 GLU A N 1
ATOM 720 C CA . GLU A 1 90 ? -11.461 -11.431 9.921 1.00 78.50 90 GLU A CA 1
ATOM 721 C C . GLU A 1 90 ? -10.919 -11.377 11.355 1.00 78.50 90 GLU A C 1
ATOM 723 O O . GLU A 1 90 ? -11.650 -11.674 12.293 1.00 78.50 90 GLU A O 1
ATOM 728 N N . GLY A 1 91 ? -9.692 -10.886 11.562 1.00 77.62 91 GLY A N 1
ATOM 729 C CA . GLY A 1 91 ? -9.139 -10.722 12.909 1.00 77.62 91 GLY A CA 1
ATOM 730 C C . GLY A 1 91 ? -9.876 -9.690 13.778 1.00 77.62 91 GLY A C 1
ATOM 731 O O . GLY A 1 91 ? -10.044 -9.902 14.981 1.00 77.62 91 GLY A O 1
ATOM 732 N N . ALA A 1 92 ? -10.311 -8.568 13.195 1.00 73.88 92 ALA A N 1
ATOM 733 C CA . ALA A 1 92 ? -11.026 -7.509 13.911 1.00 73.88 92 ALA A CA 1
ATOM 734 C C . ALA A 1 92 ? -12.485 -7.893 14.218 1.00 73.88 92 ALA A C 1
ATOM 736 O O . ALA A 1 92 ? -12.895 -7.864 15.375 1.00 73.88 92 ALA A O 1
ATOM 737 N N . PHE A 1 93 ? -13.234 -8.333 13.208 1.00 76.31 93 PHE A N 1
ATOM 738 C CA . PHE A 1 93 ? -14.592 -8.853 13.316 1.00 76.31 93 PHE A CA 1
ATOM 739 C C . PHE A 1 93 ? -14.663 -10.070 14.220 1.00 76.31 93 PHE A C 1
ATOM 741 O O . PHE A 1 93 ? -15.538 -10.097 15.071 1.00 76.31 93 PHE A O 1
ATOM 748 N N . ALA A 1 94 ? -13.768 -11.058 14.100 1.00 76.12 94 ALA A N 1
ATOM 749 C CA . ALA A 1 94 ? -13.802 -12.222 14.987 1.00 76.12 94 ALA A CA 1
ATOM 750 C C . ALA A 1 94 ? -13.651 -11.796 16.451 1.00 76.12 94 ALA A C 1
ATOM 752 O O . ALA A 1 94 ? -14.339 -12.318 17.324 1.00 76.12 94 ALA A O 1
ATOM 753 N N . LYS A 1 95 ? -12.806 -10.796 16.723 1.00 77.62 95 LYS A N 1
ATOM 754 C CA . LYS A 1 95 ? -12.631 -10.236 18.065 1.00 77.62 95 LYS A CA 1
ATOM 755 C C . LYS A 1 95 ? -13.851 -9.436 18.540 1.00 77.62 95 LYS A C 1
ATOM 757 O O . LYS A 1 95 ? -14.203 -9.521 19.715 1.00 77.62 95 LYS A O 1
ATOM 762 N N . GLU A 1 96 ? -14.478 -8.654 17.663 1.00 74.19 96 GLU A N 1
ATOM 763 C CA . GLU A 1 96 ? -15.659 -7.844 17.992 1.00 74.19 96 GLU A CA 1
ATOM 764 C C . GLU A 1 96 ? -16.927 -8.696 18.154 1.00 74.19 96 GLU A C 1
ATOM 766 O O . GLU A 1 96 ? -17.628 -8.543 19.155 1.00 74.19 96 GLU A O 1
ATOM 771 N N . LEU A 1 97 ? -17.174 -9.659 17.256 1.00 76.44 97 LEU A N 1
ATOM 772 C CA . LEU A 1 97 ? -18.271 -10.624 17.376 1.00 76.44 97 LEU A CA 1
ATOM 773 C C . LEU A 1 97 ? -18.094 -11.531 18.594 1.00 76.44 97 LEU A C 1
ATOM 775 O O . LEU A 1 97 ? -19.075 -11.805 19.275 1.00 76.44 97 LEU A O 1
ATOM 779 N N . ALA A 1 98 ? -16.868 -11.962 18.911 1.00 79.62 98 ALA A N 1
ATOM 780 C CA . ALA A 1 98 ? -16.624 -12.789 20.095 1.00 79.62 98 ALA A CA 1
ATOM 781 C C . ALA A 1 98 ? -17.008 -12.078 21.401 1.00 79.62 98 ALA A C 1
ATOM 783 O O . ALA A 1 98 ? -17.392 -12.732 22.365 1.00 79.62 98 ALA A O 1
ATOM 784 N N . ARG A 1 99 ? -16.940 -10.740 21.439 1.00 81.50 99 ARG A N 1
ATOM 785 C CA . ARG A 1 99 ? -17.304 -9.942 22.618 1.00 81.50 99 ARG A CA 1
ATOM 786 C C . ARG A 1 99 ? -18.805 -9.640 22.702 1.00 81.50 99 ARG A C 1
ATOM 788 O O . ARG A 1 99 ? -19.290 -9.277 23.773 1.00 81.50 99 ARG A O 1
ATOM 795 N N . TYR A 1 100 ? -19.546 -9.771 21.603 1.00 84.19 100 TYR A N 1
ATOM 796 C CA . TYR A 1 100 ? -20.971 -9.438 21.558 1.00 84.19 100 TYR A CA 1
ATOM 797 C C . TYR A 1 100 ? -21.835 -10.309 22.494 1.00 84.19 100 TYR A C 1
ATOM 799 O O . TYR A 1 100 ? -22.587 -9.723 23.274 1.00 84.19 100 TYR A O 1
ATOM 807 N N . PRO A 1 101 ? -21.703 -11.654 22.529 1.00 88.06 101 PRO A N 1
ATOM 808 C CA . PRO A 1 101 ? -22.451 -12.496 23.467 1.00 88.06 101 PRO A CA 1
ATOM 809 C C . PRO A 1 101 ? -22.217 -12.123 24.934 1.00 88.06 101 PRO A C 1
ATOM 811 O O . PRO A 1 101 ? -23.163 -12.071 25.716 1.00 88.06 101 PRO A O 1
ATOM 814 N N . ASP A 1 102 ? -20.975 -11.800 25.305 1.00 88.44 102 ASP A N 1
ATOM 815 C CA . ASP A 1 102 ? -20.636 -11.388 26.670 1.00 88.44 102 ASP A CA 1
ATOM 816 C C . ASP A 1 102 ? -21.270 -10.047 27.048 1.00 88.44 102 ASP A C 1
ATOM 818 O O . ASP A 1 102 ? -21.724 -9.869 28.180 1.00 88.44 102 ASP A O 1
ATOM 822 N N . LEU A 1 103 ? -21.292 -9.087 26.117 1.00 88.06 103 LEU A N 1
ATOM 823 C CA . LEU A 1 103 ? -21.958 -7.798 26.318 1.00 88.06 103 LEU A CA 1
ATOM 824 C C . LEU A 1 103 ? -23.475 -7.966 26.413 1.00 88.06 103 LEU A C 1
ATOM 826 O O . LEU A 1 103 ? -24.092 -7.337 27.268 1.00 88.06 103 LEU A O 1
ATOM 830 N N . HIS A 1 104 ? -24.056 -8.827 25.578 1.00 87.19 104 HIS A N 1
ATOM 831 C CA . HIS A 1 104 ? -25.485 -9.120 25.595 1.00 87.19 104 HIS A CA 1
ATOM 832 C C . HIS A 1 104 ? -25.902 -9.784 26.912 1.00 87.19 104 HIS A C 1
ATOM 834 O O . HIS A 1 104 ? -26.808 -9.296 27.576 1.00 87.19 104 HIS A O 1
ATOM 840 N N . ARG A 1 105 ? -25.152 -10.792 27.376 1.00 91.50 105 ARG A N 1
ATOM 841 C CA . ARG A 1 105 ? -25.401 -11.437 28.672 1.00 91.50 105 ARG A CA 1
ATOM 842 C C . ARG A 1 105 ? -25.315 -10.451 29.838 1.00 91.50 105 ARG A C 1
ATOM 844 O O . ARG A 1 105 ? -26.173 -10.457 30.709 1.00 91.50 105 ARG A O 1
ATOM 851 N N . LYS A 1 106 ? -24.302 -9.577 29.853 1.00 90.38 106 LYS A N 1
ATOM 852 C CA . LYS A 1 106 ? -24.178 -8.538 30.892 1.00 90.38 106 LYS A CA 1
ATOM 853 C C . LYS A 1 106 ? -25.340 -7.551 30.866 1.00 90.38 106 LYS A C 1
ATOM 855 O O . LYS A 1 106 ? -25.772 -7.107 31.922 1.00 90.38 106 LYS A O 1
ATOM 860 N N . LEU A 1 107 ? -25.812 -7.183 29.676 1.00 91.25 107 LEU A N 1
ATOM 861 C CA . LEU A 1 107 ? -26.975 -6.317 29.534 1.00 91.25 107 LEU A CA 1
ATOM 862 C C . LEU A 1 107 ? -28.217 -6.986 30.133 1.00 91.25 107 LEU A C 1
ATOM 864 O O . LEU A 1 107 ? -28.884 -6.359 30.951 1.00 91.25 107 LEU A O 1
ATOM 868 N N . ASP A 1 108 ? -28.471 -8.250 29.794 1.00 91.94 108 ASP A N 1
ATOM 869 C CA . ASP A 1 108 ? -29.599 -9.022 30.326 1.00 91.94 108 ASP A CA 1
ATOM 870 C C . ASP A 1 108 ? -29.522 -9.187 31.850 1.00 91.94 108 ASP A C 1
ATOM 872 O O . ASP A 1 108 ? -30.526 -8.995 32.537 1.00 91.94 108 ASP A O 1
ATOM 876 N N . ASP A 1 109 ? -28.333 -9.461 32.399 1.00 92.56 109 ASP A N 1
ATOM 877 C CA . ASP A 1 109 ? -28.112 -9.567 33.848 1.00 92.56 109 ASP A CA 1
ATOM 878 C C . ASP A 1 109 ? -28.487 -8.250 34.561 1.00 92.56 109 ASP A C 1
ATOM 880 O O . ASP A 1 109 ? -29.182 -8.250 35.583 1.00 92.56 109 ASP A O 1
ATOM 884 N N . VAL A 1 110 ? -28.060 -7.103 34.014 1.00 90.12 110 VAL A N 1
ATOM 885 C CA . VAL A 1 110 ? -28.355 -5.781 34.593 1.00 90.12 110 VAL A CA 1
ATOM 886 C C . VAL A 1 110 ? -29.833 -5.419 34.430 1.00 90.12 110 VAL A C 1
ATOM 888 O O . VAL A 1 110 ? -30.431 -4.897 35.370 1.00 90.12 110 VAL A O 1
ATOM 891 N N . VAL A 1 111 ? -30.443 -5.716 33.280 1.00 90.12 111 VAL A N 1
ATOM 892 C CA . VAL A 1 111 ? -31.874 -5.474 33.037 1.00 90.12 111 VAL A CA 1
ATOM 893 C C . VAL A 1 111 ? -32.735 -6.314 33.979 1.00 90.12 111 VAL A C 1
ATOM 895 O O . VAL A 1 111 ? -33.638 -5.774 34.613 1.00 90.12 111 VAL A O 1
ATOM 898 N N . THR A 1 112 ? -32.410 -7.597 34.150 1.00 90.94 112 THR A N 1
ATOM 899 C CA . THR A 1 112 ? -33.117 -8.500 35.074 1.00 90.94 112 THR A CA 1
ATOM 900 C C . THR A 1 112 ? -33.017 -8.006 36.515 1.00 90.94 112 THR A C 1
ATOM 902 O O . THR A 1 112 ? -33.994 -8.044 37.260 1.00 90.94 112 THR A O 1
ATOM 905 N N . LYS A 1 113 ? -31.850 -7.484 36.914 1.00 88.44 113 LYS A N 1
ATOM 906 C CA . LYS A 1 113 ? -31.665 -6.885 38.239 1.00 88.44 113 LYS A CA 1
ATOM 907 C C . LYS A 1 113 ? -32.514 -5.626 38.433 1.00 88.44 113 LYS A C 1
ATOM 909 O O . LYS A 1 113 ? -33.128 -5.473 39.482 1.00 88.44 113 LYS A O 1
ATOM 914 N N . ILE A 1 114 ? -32.563 -4.744 37.433 1.00 87.56 114 ILE A N 1
ATOM 915 C CA . ILE A 1 114 ? -33.410 -3.543 37.479 1.00 87.56 114 ILE A CA 1
ATOM 916 C C . ILE A 1 114 ? -34.888 -3.936 37.599 1.00 87.56 114 ILE A C 1
ATOM 918 O O . ILE A 1 114 ? -35.609 -3.320 38.381 1.00 87.56 114 ILE A O 1
ATOM 922 N N . ASP A 1 115 ? -35.335 -4.957 36.866 1.00 86.75 115 ASP A N 1
ATOM 923 C CA . ASP A 1 115 ? -36.716 -5.442 36.942 1.00 86.75 115 ASP A CA 1
ATOM 924 C C . ASP A 1 115 ? -37.038 -6.031 38.327 1.00 86.75 115 ASP A C 1
ATOM 926 O O . ASP A 1 115 ? -38.050 -5.680 38.932 1.00 86.75 115 ASP A O 1
ATOM 930 N N . ALA A 1 116 ? -36.132 -6.830 38.902 1.00 87.06 116 ALA A N 1
ATOM 931 C CA . ALA A 1 116 ? -36.280 -7.362 40.258 1.00 87.06 116 ALA A CA 1
ATOM 932 C C . ALA A 1 116 ? -36.363 -6.252 41.327 1.00 87.06 116 ALA A C 1
ATOM 934 O O . ALA A 1 116 ? -37.289 -6.247 42.143 1.00 87.06 116 ALA A O 1
ATOM 935 N N . ASP A 1 117 ? -35.450 -5.274 41.283 1.00 86.12 117 ASP A N 1
ATOM 936 C CA . ASP A 1 117 ? -35.442 -4.121 42.194 1.00 86.12 117 ASP A CA 1
ATOM 937 C C . ASP A 1 117 ? -36.729 -3.272 42.032 1.00 86.12 117 ASP A C 1
ATOM 939 O O . ASP A 1 117 ? -37.220 -2.657 42.986 1.00 86.12 117 ASP A O 1
ATOM 943 N N . PHE A 1 118 ? -37.301 -3.223 40.819 1.00 82.94 118 PHE A N 1
ATOM 944 C CA . PHE A 1 118 ? -38.548 -2.509 40.532 1.00 82.94 118 PHE A CA 1
ATOM 945 C C . PHE A 1 118 ? -39.758 -3.220 41.143 1.00 82.94 118 PHE A C 1
ATOM 947 O O . PHE A 1 118 ? -40.586 -2.570 41.787 1.00 82.94 118 PHE A O 1
ATOM 954 N N . GLN A 1 119 ? -39.831 -4.547 41.011 1.00 84.44 119 GLN A N 1
ATOM 955 C CA . GLN A 1 119 ? -40.873 -5.362 41.643 1.00 84.44 119 GLN A CA 1
ATOM 956 C C . GLN A 1 119 ? -40.842 -5.232 43.174 1.00 84.44 119 GLN A C 1
ATOM 958 O O . GLN A 1 119 ? -41.891 -5.098 43.805 1.00 84.44 119 GLN A O 1
ATOM 963 N N . GLU A 1 120 ? -39.655 -5.177 43.787 1.00 80.44 120 GLU A N 1
ATOM 964 C CA . GLU A 1 120 ? -39.507 -4.991 45.240 1.00 80.44 120 GLU A CA 1
ATOM 965 C C . GLU A 1 120 ? -40.017 -3.612 45.717 1.00 80.44 120 GLU A C 1
ATOM 967 O O . GLU A 1 120 ? -40.532 -3.461 46.832 1.00 80.44 120 GLU A O 1
ATOM 972 N N . CYS A 1 121 ? -39.967 -2.597 44.848 1.00 77.44 121 CYS A N 1
ATOM 973 C CA . CYS A 1 121 ? -40.512 -1.269 45.131 1.00 77.44 121 CYS A CA 1
ATOM 974 C C . CYS A 1 121 ? -42.048 -1.191 45.030 1.00 77.44 121 CYS A C 1
ATOM 976 O O . CYS A 1 121 ? -42.636 -0.261 45.592 1.00 77.44 121 CYS A O 1
ATOM 978 N N . ALA A 1 122 ? -42.709 -2.147 44.366 1.00 72.12 122 ALA A N 1
ATOM 979 C CA . ALA A 1 122 ? -44.141 -2.120 44.042 1.00 72.12 122 ALA A CA 1
ATOM 980 C C . ALA A 1 122 ? -45.086 -2.523 45.201 1.00 72.12 122 ALA A C 1
ATOM 982 O O . ALA A 1 122 ? -46.260 -2.822 44.983 1.00 72.12 122 ALA A O 1
ATOM 983 N N . THR A 1 123 ? -44.618 -2.525 46.452 1.00 62.97 123 THR A N 1
ATOM 984 C CA . THR A 1 123 ? -45.438 -2.913 47.614 1.00 62.97 123 THR A CA 1
ATOM 985 C C . THR A 1 123 ? -46.583 -1.920 47.894 1.00 62.97 123 THR A C 1
ATOM 987 O O . THR A 1 123 ? -46.452 -0.708 47.710 1.00 62.97 123 THR A O 1
ATOM 990 N N . ALA A 1 124 ? -47.736 -2.404 48.364 1.00 64.06 124 ALA A N 1
ATOM 991 C CA . ALA A 1 124 ? -48.865 -1.545 48.743 1.00 64.06 124 ALA A CA 1
ATOM 992 C C . ALA A 1 124 ? -48.559 -0.735 50.021 1.00 64.06 124 ALA A C 1
ATOM 994 O O . ALA A 1 124 ? -47.745 -1.151 50.846 1.00 64.06 124 ALA A O 1
ATOM 995 N N . ALA A 1 125 ? -49.175 0.440 50.184 1.00 65.31 125 ALA A N 1
ATOM 996 C CA . ALA A 1 125 ? -49.031 1.233 51.407 1.00 65.31 125 ALA A CA 1
ATOM 997 C C . ALA A 1 125 ? -49.643 0.488 52.617 1.00 65.31 125 ALA A C 1
ATOM 999 O O . ALA A 1 125 ? -50.710 -0.113 52.465 1.00 65.31 125 ALA A O 1
ATOM 1000 N N . PRO A 1 126 ? -49.005 0.518 53.804 1.00 66.44 126 PRO A N 1
ATOM 1001 C CA . PRO A 1 126 ? -49.523 -0.160 54.989 1.00 66.44 126 PRO A CA 1
ATOM 1002 C C . PRO A 1 126 ? -50.858 0.457 55.433 1.00 66.44 126 PRO A C 1
ATOM 1004 O O . PRO A 1 126 ? -50.988 1.678 55.536 1.00 66.44 126 PRO A O 1
ATOM 1007 N N . ALA A 1 127 ? -51.859 -0.386 55.695 1.00 63.22 127 ALA A N 1
ATOM 1008 C CA . ALA A 1 127 ? -53.135 0.041 56.265 1.00 63.22 127 ALA A CA 1
ATOM 1009 C C . ALA A 1 127 ? -52.966 0.354 57.760 1.00 63.22 127 ALA A C 1
ATOM 1011 O O . ALA A 1 127 ? -52.253 -0.364 58.459 1.00 63.22 127 ALA A O 1
ATOM 1012 N N . ALA A 1 128 ? -53.626 1.403 58.263 1.00 61.94 128 ALA A N 1
ATOM 1013 C CA . ALA A 1 128 ? -53.510 1.798 59.666 1.00 61.94 128 ALA A CA 1
ATOM 1014 C C . ALA A 1 128 ? -54.034 0.689 60.607 1.00 61.94 128 ALA A C 1
ATOM 1016 O O . ALA A 1 128 ? -55.233 0.386 60.573 1.00 61.94 128 ALA A O 1
ATOM 1017 N N . PRO A 1 129 ? -53.178 0.078 61.450 1.00 67.69 129 PRO A N 1
ATOM 1018 C CA . PRO A 1 129 ? -53.599 -0.988 62.348 1.00 67.69 129 PRO A CA 1
ATOM 1019 C C . PRO A 1 129 ? -54.372 -0.413 63.545 1.00 67.69 129 PRO A C 1
ATOM 1021 O O . PRO A 1 129 ? -53.988 0.617 64.096 1.00 67.69 129 PRO A O 1
ATOM 1024 N N . GLY A 1 130 ? -55.447 -1.092 63.961 1.00 60.88 130 GLY A N 1
ATOM 1025 C CA . GLY A 1 130 ? -56.189 -0.790 65.198 1.00 60.88 130 GLY A CA 1
ATOM 1026 C C . GLY A 1 130 ? -57.632 -0.297 65.023 1.00 60.88 130 GLY A C 1
ATOM 1027 O O . GLY A 1 130 ? -58.396 -0.326 65.984 1.00 60.88 130 GLY A O 1
ATOM 1028 N N . TRP A 1 131 ? -58.060 0.083 63.812 1.00 63.44 131 TRP A N 1
ATOM 1029 C CA . TRP A 1 131 ? -59.446 0.527 63.569 1.00 63.44 131 TRP A CA 1
ATOM 1030 C C . TRP A 1 131 ? -60.485 -0.579 63.789 1.00 63.44 131 TRP A C 1
ATOM 1032 O O . TRP A 1 131 ? -61.556 -0.332 64.337 1.00 63.44 131 TRP A O 1
ATOM 1042 N N . THR A 1 132 ? -60.162 -1.812 63.409 1.00 65.25 132 THR A N 1
ATOM 1043 C CA . THR A 1 132 ? -61.047 -2.975 63.571 1.00 65.25 132 THR A CA 1
ATOM 1044 C C . THR A 1 132 ? -61.238 -3.362 65.038 1.00 65.25 132 THR A C 1
ATOM 1046 O O . THR A 1 132 ? -62.350 -3.682 65.452 1.00 65.25 132 THR A O 1
ATOM 1049 N N . GLU A 1 133 ? -60.179 -3.282 65.843 1.00 63.94 133 GLU A N 1
ATOM 1050 C CA . GLU A 1 133 ? -60.214 -3.579 67.280 1.00 63.94 133 GLU A CA 1
ATOM 1051 C C . GLU A 1 133 ? -60.915 -2.472 68.073 1.00 63.94 133 GLU A C 1
ATOM 1053 O O . GLU A 1 133 ? -61.722 -2.765 68.955 1.00 63.94 133 GLU A O 1
ATOM 1058 N N . ALA A 1 134 ? -60.686 -1.205 67.712 1.00 63.38 134 ALA A N 1
ATOM 1059 C CA . ALA A 1 134 ? -61.369 -0.065 68.317 1.00 63.38 134 ALA A CA 1
ATOM 1060 C C . ALA A 1 134 ? -62.890 -0.101 68.072 1.00 63.38 134 ALA A C 1
ATOM 1062 O O . ALA A 1 134 ? -63.668 0.114 69.000 1.00 63.38 134 ALA A O 1
ATOM 1063 N N . VAL A 1 135 ? -63.333 -0.444 66.856 1.00 63.56 135 VAL A N 1
ATOM 1064 C CA . VAL A 1 135 ? -64.764 -0.601 66.523 1.00 63.56 135 VAL A CA 1
ATOM 1065 C C . VAL A 1 135 ? -65.381 -1.811 67.237 1.00 63.56 135 VAL A C 1
ATOM 1067 O O . VAL A 1 135 ? -66.502 -1.727 67.743 1.00 63.56 135 VAL A O 1
ATOM 1070 N N . ALA A 1 136 ? -64.646 -2.922 67.349 1.00 63.81 136 ALA A N 1
ATOM 1071 C CA . ALA A 1 136 ? -65.101 -4.110 68.074 1.00 63.81 136 ALA A CA 1
ATOM 1072 C C . ALA A 1 136 ? -65.222 -3.883 69.593 1.00 63.81 136 ALA A C 1
ATOM 1074 O O . ALA A 1 136 ? -66.087 -4.484 70.234 1.00 63.81 136 ALA A O 1
ATOM 1075 N N . ALA A 1 137 ? -64.384 -3.017 70.172 1.00 64.25 137 ALA A N 1
ATOM 1076 C CA . ALA A 1 137 ? -64.475 -2.622 71.575 1.00 64.25 137 ALA A CA 1
ATOM 1077 C C . ALA A 1 137 ? -65.734 -1.780 71.849 1.00 64.25 137 ALA A C 1
ATOM 1079 O O . ALA A 1 137 ? -66.447 -2.063 72.811 1.00 64.25 137 ALA A O 1
ATOM 1080 N N . VAL A 1 138 ? -66.067 -0.819 70.975 1.00 61.66 138 VAL A N 1
ATOM 1081 C CA . VAL A 1 138 ? -67.306 -0.013 71.064 1.00 61.66 138 VAL A CA 1
ATOM 1082 C C . VAL A 1 138 ? -68.555 -0.888 70.980 1.00 61.66 138 VAL A C 1
ATOM 1084 O O . VAL A 1 138 ? -69.499 -0.700 71.743 1.00 61.66 138 VAL A O 1
ATOM 1087 N N . ALA A 1 139 ? -68.550 -1.884 70.091 1.00 62.00 139 ALA A N 1
ATOM 1088 C CA . ALA A 1 139 ? -69.691 -2.771 69.877 1.00 62.00 139 ALA A CA 1
ATOM 1089 C C . ALA A 1 139 ? -70.027 -3.677 71.081 1.00 62.00 139 ALA A C 1
ATOM 1091 O O . ALA A 1 139 ? -71.119 -4.239 71.132 1.00 62.00 139 ALA A O 1
ATOM 1092 N N . LYS A 1 140 ? -69.112 -3.843 72.048 1.00 68.06 140 LYS A N 1
ATOM 1093 C CA . LYS A 1 140 ? -69.273 -4.752 73.199 1.00 68.06 140 LYS A CA 1
ATOM 1094 C C . LYS A 1 140 ? -69.751 -4.072 74.494 1.00 68.06 140 LYS A C 1
ATOM 1096 O O . LYS A 1 140 ? -69.784 -4.740 75.526 1.00 68.06 140 LYS A O 1
ATOM 1101 N N . MET A 1 141 ? -70.110 -2.783 74.489 1.00 57.31 141 MET A N 1
ATOM 1102 C CA . MET A 1 141 ? -70.395 -2.038 75.731 1.00 57.31 141 MET A CA 1
ATOM 1103 C C . MET A 1 141 ? -71.885 -1.876 76.074 1.00 57.31 141 MET A C 1
ATOM 1105 O O . MET A 1 141 ? -72.697 -1.656 75.177 1.00 57.31 141 MET A O 1
ATOM 1109 N N . PRO A 1 142 ? -72.258 -1.946 77.372 1.00 57.75 142 PRO A N 1
ATOM 1110 C CA . PRO A 1 142 ? -73.634 -1.751 77.831 1.00 57.75 142 PRO A CA 1
ATOM 1111 C C . PRO A 1 142 ? -74.064 -0.261 77.870 1.00 57.75 142 PRO A C 1
ATOM 1113 O O . PRO A 1 142 ? -73.209 0.611 78.021 1.00 57.75 142 PRO A O 1
ATOM 1116 N N . PRO A 1 143 ? -75.377 0.059 77.793 1.00 55.91 143 PRO A N 1
ATOM 1117 C CA . PRO A 1 143 ? -75.863 1.385 77.369 1.00 55.91 143 PRO A CA 1
ATOM 1118 C C . PRO A 1 143 ? -75.795 2.534 78.391 1.00 55.91 143 PRO A C 1
ATOM 1120 O O . PRO A 1 143 ? -76.028 3.669 78.000 1.00 55.91 143 PRO A O 1
ATOM 1123 N N . ASN A 1 144 ? -75.508 2.289 79.675 1.00 54.72 144 ASN A N 1
ATOM 1124 C CA . ASN A 1 144 ? -75.597 3.320 80.722 1.00 54.72 144 ASN A CA 1
ATOM 1125 C C . ASN A 1 144 ? -74.396 3.276 81.674 1.00 54.72 144 ASN A C 1
ATOM 1127 O O . ASN A 1 144 ? -74.397 2.470 82.598 1.00 54.72 144 ASN A O 1
ATOM 1131 N N . MET A 1 145 ? -73.408 4.157 81.466 1.00 50.97 145 MET A N 1
ATOM 1132 C CA . MET A 1 145 ? -72.516 4.737 82.489 1.00 50.97 145 MET A CA 1
ATOM 1133 C C . MET A 1 145 ? -71.633 5.823 81.834 1.00 50.97 145 MET A C 1
ATOM 1135 O O . MET A 1 145 ? -70.639 5.512 81.174 1.00 50.97 145 MET A O 1
ATOM 1139 N N . ASP A 1 146 ? -71.962 7.101 82.050 1.00 61.16 146 ASP A N 1
ATOM 1140 C CA . ASP A 1 146 ? -71.305 8.262 81.411 1.00 61.16 146 ASP A CA 1
ATOM 1141 C C . ASP A 1 146 ? -69.782 8.351 81.652 1.00 61.16 146 ASP A C 1
ATOM 1143 O O . ASP A 1 146 ? -69.033 8.862 80.817 1.00 61.16 146 ASP A O 1
ATOM 1147 N N . GLY A 1 147 ? -69.283 7.808 82.770 1.00 63.81 147 GLY A N 1
ATOM 1148 C CA . GLY A 1 147 ? -67.848 7.786 83.089 1.00 63.81 147 GLY A CA 1
ATOM 1149 C C . GLY A 1 147 ? -67.046 6.711 82.343 1.00 63.81 147 GLY A C 1
ATOM 1150 O O . GLY A 1 147 ? -65.868 6.913 82.039 1.00 63.81 147 GLY A O 1
ATOM 1151 N N . THR A 1 148 ? -67.672 5.577 82.022 1.00 63.72 148 THR A N 1
ATOM 1152 C CA . THR A 1 148 ? -67.027 4.434 81.354 1.00 63.72 148 THR A CA 1
ATOM 1153 C C . THR A 1 148 ? -66.925 4.677 79.852 1.00 63.72 148 THR A C 1
ATOM 1155 O O . THR A 1 148 ? -65.886 4.408 79.258 1.00 63.72 148 THR A O 1
ATOM 1158 N N . VAL A 1 149 ? -67.956 5.291 79.261 1.00 68.06 149 VAL A N 1
ATOM 1159 C CA . VAL A 1 149 ? -67.965 5.715 77.852 1.00 68.06 149 VAL A CA 1
ATOM 1160 C C . VAL A 1 149 ? -66.867 6.747 77.585 1.00 68.06 149 VAL A C 1
ATOM 1162 O O . VAL A 1 149 ? -66.133 6.616 76.608 1.00 68.06 149 VAL A O 1
ATOM 1165 N N . LYS A 1 150 ? -66.671 7.724 78.484 1.00 67.19 150 LYS A N 1
ATOM 1166 C CA . LYS A 1 150 ? -65.593 8.718 78.356 1.00 67.19 150 LYS A CA 1
ATOM 1167 C C . LYS A 1 150 ? -64.196 8.082 78.389 1.00 67.19 150 LYS A C 1
ATOM 1169 O O . LYS A 1 150 ? -63.373 8.399 77.536 1.00 67.19 150 LYS A O 1
ATOM 1174 N N . LYS A 1 151 ? -63.941 7.156 79.324 1.00 70.69 151 LYS A N 1
ATOM 1175 C CA . LYS A 1 151 ? -62.665 6.413 79.405 1.00 70.69 151 LYS A CA 1
ATOM 1176 C C . LYS A 1 151 ? -62.389 5.580 78.155 1.00 70.69 151 LYS A C 1
ATOM 1178 O O . LYS A 1 151 ? -61.253 5.502 77.706 1.00 70.69 151 LYS A O 1
ATOM 1183 N N . VAL A 1 152 ? -63.429 4.984 77.587 1.00 70.81 152 VAL A N 1
ATOM 1184 C CA . VAL A 1 152 ? -63.328 4.167 76.377 1.00 70.81 152 VAL A CA 1
ATOM 1185 C C . VAL A 1 152 ? -63.076 5.028 75.150 1.00 70.81 152 VAL A C 1
ATOM 1187 O O . VAL A 1 152 ? -62.231 4.679 74.335 1.00 70.81 152 VAL A O 1
ATOM 1190 N N . LEU A 1 153 ? -63.766 6.162 75.012 1.00 70.81 153 LEU A N 1
ATOM 1191 C CA . LEU A 1 153 ? -63.467 7.131 73.958 1.00 70.81 153 LEU A CA 1
ATOM 1192 C C . LEU A 1 153 ? -62.027 7.651 74.073 1.00 70.81 153 LEU A C 1
ATOM 1194 O O . LEU A 1 153 ? -61.356 7.778 73.052 1.00 70.81 153 LEU A O 1
ATOM 1198 N N . GLU A 1 154 ? -61.522 7.877 75.289 1.00 73.44 154 GLU A N 1
ATOM 1199 C CA . GLU A 1 154 ? -60.112 8.218 75.526 1.00 73.44 154 GLU A CA 1
ATOM 1200 C C . GLU A 1 154 ? -59.151 7.071 75.151 1.00 73.44 154 GLU A C 1
ATOM 1202 O O . GLU A 1 154 ? -58.093 7.327 74.572 1.00 73.44 154 GLU A O 1
ATOM 1207 N N . GLU A 1 155 ? -59.496 5.808 75.424 1.00 74.50 155 GLU A N 1
ATOM 1208 C CA . GLU A 1 155 ? -58.710 4.638 74.999 1.00 74.50 155 GLU A CA 1
ATOM 1209 C C . GLU A 1 155 ? -58.746 4.418 73.482 1.00 74.50 155 GLU A C 1
ATOM 1211 O O . GLU A 1 155 ? -57.713 4.106 72.892 1.00 74.50 155 GLU A O 1
ATOM 1216 N N . ILE A 1 156 ? -59.887 4.644 72.826 1.00 74.31 156 ILE A N 1
ATOM 1217 C CA . ILE A 1 156 ? -60.030 4.601 71.364 1.00 74.31 156 ILE A CA 1
ATOM 1218 C C . ILE A 1 156 ? -59.216 5.716 70.729 1.00 74.31 156 ILE A C 1
ATOM 1220 O O . ILE A 1 156 ? -58.486 5.463 69.779 1.00 74.31 156 ILE A O 1
ATOM 1224 N N . GLN A 1 157 ? -59.291 6.934 71.266 1.00 73.56 157 GLN A N 1
ATOM 1225 C CA . GLN A 1 157 ? -58.495 8.055 70.784 1.00 73.56 157 GLN A CA 1
ATOM 1226 C C . GLN A 1 157 ? -56.995 7.769 70.946 1.00 73.56 157 GLN A C 1
ATOM 1228 O O . GLN A 1 157 ? -56.227 8.006 70.014 1.00 73.56 157 GLN A O 1
ATOM 1233 N N . LYS A 1 158 ? -56.565 7.211 72.088 1.00 78.75 158 LYS A N 1
ATOM 1234 C CA . LYS A 1 158 ? -55.170 6.785 72.298 1.00 78.75 158 LYS A CA 1
ATOM 1235 C C . LYS A 1 158 ? -54.753 5.654 71.359 1.00 78.75 158 LYS A C 1
ATOM 1237 O O . LYS A 1 158 ? -53.648 5.711 70.827 1.00 78.75 158 LYS A O 1
ATOM 1242 N N . SER A 1 159 ? -55.606 4.653 71.147 1.00 81.00 159 SER A N 1
ATOM 1243 C CA . SER A 1 159 ? -55.350 3.524 70.245 1.00 81.00 159 SER A CA 1
ATOM 1244 C C . SER A 1 159 ? -55.275 3.975 68.785 1.00 81.00 159 SER A C 1
ATOM 1246 O O . SER A 1 159 ? -54.320 3.642 68.090 1.00 81.00 159 SER A O 1
ATOM 1248 N N . ALA A 1 160 ? -56.202 4.827 68.343 1.00 75.44 160 ALA A N 1
ATOM 1249 C CA . ALA A 1 160 ? -56.205 5.422 67.011 1.00 75.44 160 ALA A CA 1
ATOM 1250 C C . ALA A 1 160 ? -54.965 6.299 66.779 1.00 75.44 160 ALA A C 1
ATOM 1252 O O . ALA A 1 160 ? -54.295 6.136 65.765 1.00 75.44 160 ALA A O 1
ATOM 1253 N N . ALA A 1 161 ? -54.591 7.151 67.742 1.00 77.75 161 ALA A N 1
ATOM 1254 C CA . ALA A 1 161 ? -53.377 7.964 67.656 1.00 77.75 161 ALA A CA 1
ATOM 1255 C C . ALA A 1 161 ? -52.091 7.112 67.672 1.00 77.75 161 ALA A C 1
ATOM 1257 O O . ALA A 1 161 ? -51.114 7.433 66.991 1.00 77.75 161 ALA A O 1
ATOM 1258 N N . ALA A 1 162 ? -52.069 6.007 68.426 1.00 80.81 162 ALA A N 1
ATOM 1259 C CA . ALA A 1 162 ? -50.951 5.065 68.436 1.00 80.81 162 ALA A CA 1
ATOM 1260 C C . ALA A 1 162 ? -50.852 4.269 67.122 1.00 80.81 162 ALA A C 1
ATOM 1262 O O . ALA A 1 162 ? -49.751 4.104 66.593 1.00 80.81 162 ALA A O 1
ATOM 1263 N N . GLY A 1 163 ? -51.986 3.824 66.575 1.00 80.44 163 GLY A N 1
ATOM 1264 C CA . GLY A 1 163 ? -52.097 3.140 65.287 1.00 80.44 163 GLY A CA 1
ATOM 1265 C C . GLY A 1 163 ? -51.710 4.041 64.118 1.00 80.44 163 GLY A C 1
ATOM 1266 O O . GLY A 1 163 ? -50.926 3.632 63.267 1.00 80.44 163 GLY A O 1
ATOM 1267 N N . GLU A 1 164 ? -52.158 5.297 64.125 1.00 79.19 164 GLU A N 1
ATOM 1268 C CA . GLU A 1 164 ? -51.758 6.327 63.162 1.00 79.19 164 GLU A CA 1
ATOM 1269 C C . GLU A 1 164 ? -50.251 6.593 63.229 1.00 79.19 164 GLU A C 1
ATOM 1271 O O . GLU A 1 164 ? -49.569 6.566 62.204 1.00 79.19 164 GLU A O 1
ATOM 1276 N N . LYS A 1 165 ? -49.693 6.777 64.434 1.00 83.56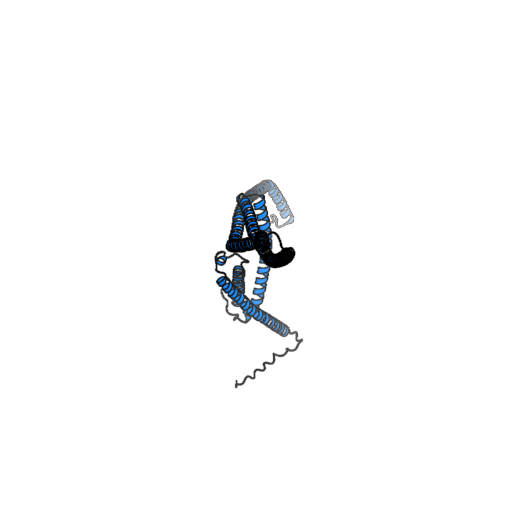 165 LYS A N 1
ATOM 1277 C CA . LYS A 1 165 ? -48.249 6.983 64.618 1.00 83.56 165 LYS A CA 1
ATOM 1278 C C . LYS A 1 165 ? -47.433 5.786 64.123 1.00 83.56 165 LYS A C 1
ATOM 1280 O O . LYS A 1 165 ? -46.390 5.984 63.498 1.00 83.56 165 LYS A O 1
ATOM 1285 N N . LYS A 1 166 ? -47.907 4.562 64.375 1.00 84.44 166 LYS A N 1
ATOM 1286 C CA . LYS A 1 166 ? -47.267 3.322 63.919 1.00 84.44 166 LYS A CA 1
ATOM 1287 C C . LYS A 1 166 ? -47.353 3.169 62.399 1.00 84.44 166 LYS A C 1
ATOM 1289 O O . LYS A 1 166 ? -46.331 2.919 61.771 1.00 84.44 166 LYS A O 1
ATOM 1294 N N . ALA A 1 167 ? -48.519 3.419 61.803 1.00 82.19 167 ALA A N 1
ATOM 1295 C CA . ALA A 1 167 ? -48.711 3.416 60.353 1.00 82.19 167 ALA A CA 1
ATOM 1296 C C . ALA A 1 167 ? -47.841 4.472 59.658 1.00 82.19 167 ALA A C 1
ATOM 1298 O O . ALA A 1 167 ? -47.229 4.193 58.632 1.00 82.19 167 ALA A O 1
ATOM 1299 N N . LEU A 1 168 ? -47.718 5.670 60.242 1.00 83.50 168 LEU A N 1
ATOM 1300 C CA . LEU A 1 168 ? -46.831 6.727 59.752 1.00 83.50 168 LEU A CA 1
ATOM 1301 C C . LEU A 1 168 ? -45.352 6.341 59.848 1.00 83.50 168 LEU A C 1
ATOM 1303 O O . LEU A 1 168 ? -44.590 6.654 58.935 1.00 83.50 168 LEU A O 1
ATOM 1307 N N . GLN A 1 169 ? -44.923 5.684 60.931 1.00 86.31 169 GLN A N 1
ATOM 1308 C CA . GLN A 1 169 ? -43.554 5.169 61.046 1.00 86.31 169 GLN A CA 1
ATOM 1309 C C . GLN A 1 169 ? -43.275 4.089 60.000 1.00 86.31 169 GLN A C 1
ATOM 1311 O O . GLN A 1 169 ? -42.293 4.198 59.271 1.00 86.31 169 GLN A O 1
ATOM 1316 N N . GLU A 1 170 ? -44.166 3.113 59.857 1.00 84.62 170 GLU A N 1
ATOM 1317 C CA . GLU A 1 170 ? -44.039 2.031 58.879 1.00 84.62 170 GLU A CA 1
ATOM 1318 C C . GLU A 1 170 ? -44.075 2.556 57.435 1.00 84.62 170 GLU A C 1
ATOM 1320 O O . GLU A 1 170 ? -43.282 2.137 56.590 1.00 84.62 170 GLU A O 1
ATOM 1325 N N . PHE A 1 171 ? -44.915 3.558 57.159 1.00 82.75 171 PHE A N 1
ATOM 1326 C CA . PHE A 1 171 ? -44.945 4.264 55.880 1.00 82.75 171 PHE A CA 1
ATOM 1327 C C . PHE A 1 171 ? -43.631 5.005 55.604 1.00 82.75 171 PHE A C 1
ATOM 1329 O O . PHE A 1 171 ? -43.091 4.906 54.499 1.00 82.75 171 PHE A O 1
ATOM 1336 N N . ARG A 1 172 ? -43.076 5.716 56.596 1.00 85.56 172 ARG A N 1
ATOM 1337 C CA . ARG A 1 172 ? -41.779 6.407 56.470 1.00 85.56 172 ARG A CA 1
ATOM 1338 C C . ARG A 1 172 ? -40.636 5.425 56.231 1.00 85.56 172 ARG A C 1
ATOM 1340 O O . ARG A 1 172 ? -39.820 5.664 55.345 1.00 85.56 172 ARG A O 1
ATOM 1347 N N . GLU A 1 173 ? -40.590 4.320 56.970 1.00 86.69 173 GLU A N 1
ATOM 1348 C CA . GLU A 1 173 ? -39.576 3.275 56.800 1.00 86.69 173 GLU A CA 1
ATOM 1349 C C . GLU A 1 173 ? -39.677 2.596 55.432 1.00 86.69 173 GLU A C 1
ATOM 1351 O O . GLU A 1 173 ? -38.668 2.428 54.748 1.00 86.69 173 GLU A O 1
ATOM 1356 N N . THR A 1 174 ? -40.890 2.255 54.993 1.00 84.75 174 THR A N 1
ATOM 1357 C CA . THR A 1 174 ? -41.132 1.641 53.679 1.00 84.75 174 THR A CA 1
ATOM 1358 C C . THR A 1 174 ? -40.771 2.604 52.549 1.00 84.75 174 THR A C 1
ATOM 1360 O O . THR A 1 174 ? -40.114 2.213 51.586 1.00 84.75 174 THR A O 1
ATOM 1363 N N . THR A 1 175 ? -41.107 3.889 52.686 1.00 83.94 175 THR A N 1
ATOM 1364 C CA . THR A 1 175 ? -40.741 4.930 51.713 1.00 83.94 175 THR A CA 1
ATOM 1365 C C . THR A 1 175 ? -39.228 5.144 51.660 1.00 83.94 175 THR A C 1
ATOM 1367 O O . THR A 1 175 ? -38.659 5.230 50.573 1.00 83.94 175 THR A O 1
ATOM 1370 N N . ALA A 1 176 ? -38.547 5.159 52.811 1.00 86.06 176 ALA A N 1
ATOM 1371 C CA . ALA A 1 176 ? -37.090 5.257 52.870 1.00 86.06 176 ALA A CA 1
ATOM 1372 C C . ALA A 1 176 ? -36.407 4.044 52.215 1.00 86.06 176 ALA A C 1
ATOM 1374 O O . ALA A 1 176 ? -35.444 4.218 51.467 1.00 86.06 176 ALA A O 1
ATOM 1375 N N . LYS A 1 177 ? -36.931 2.827 52.431 1.00 85.44 177 LYS A N 1
ATOM 1376 C CA . LYS A 1 177 ? -36.465 1.604 51.753 1.00 85.44 177 LYS A CA 1
ATOM 1377 C C . LYS A 1 177 ? -36.647 1.704 50.235 1.00 85.44 177 LYS A C 1
ATOM 1379 O O . LYS A 1 177 ? -35.680 1.486 49.511 1.00 85.44 177 LYS A O 1
ATOM 1384 N N . ARG A 1 178 ? -37.820 2.134 49.752 1.00 83.88 178 ARG A N 1
ATOM 1385 C CA . ARG A 1 178 ? -38.078 2.354 48.314 1.00 83.88 178 ARG A CA 1
ATOM 1386 C C . ARG A 1 178 ? -37.130 3.371 47.707 1.00 83.88 178 ARG A C 1
ATOM 1388 O O . ARG A 1 178 ? -36.519 3.094 46.687 1.00 83.88 178 ARG A O 1
ATOM 1395 N N . HIS A 1 179 ? -36.964 4.535 48.334 1.00 85.25 179 HIS A N 1
ATOM 1396 C CA . HIS A 1 179 ? -36.028 5.547 47.841 1.00 85.25 179 HIS A CA 1
ATOM 1397 C C . HIS A 1 179 ? -34.580 5.059 47.848 1.00 85.25 179 HIS A C 1
ATOM 1399 O O . HIS A 1 179 ? -33.832 5.395 46.933 1.00 85.25 179 HIS A O 1
ATOM 1405 N N . LYS A 1 180 ? -34.187 4.224 48.817 1.00 86.75 180 LYS A N 1
ATOM 1406 C CA . LYS A 1 180 ? -32.866 3.593 48.823 1.00 86.75 180 LYS A CA 1
ATOM 1407 C C . LYS A 1 180 ? -32.689 2.652 47.626 1.00 86.75 180 LYS A C 1
ATOM 1409 O O . LYS A 1 180 ? -31.691 2.798 46.925 1.00 86.75 180 LYS A O 1
ATOM 1414 N N . ILE A 1 181 ? -33.660 1.776 47.353 1.00 85.06 181 ILE A N 1
ATOM 1415 C CA . ILE A 1 181 ? -33.639 0.863 46.194 1.00 85.06 181 ILE A CA 1
ATOM 1416 C C . ILE A 1 181 ? -33.635 1.652 44.874 1.00 85.06 181 ILE A C 1
ATOM 1418 O O . ILE A 1 181 ? -32.785 1.427 44.012 1.00 85.06 181 ILE A O 1
ATOM 1422 N N . LEU A 1 182 ? -34.501 2.662 44.746 1.00 83.44 182 LEU A N 1
ATOM 1423 C CA . LEU A 1 182 ? -34.544 3.533 43.568 1.00 83.44 182 LEU A CA 1
ATOM 1424 C C . LEU A 1 182 ? -33.206 4.262 43.356 1.00 83.44 182 LEU A C 1
ATOM 1426 O O . LEU A 1 182 ? -32.731 4.390 42.230 1.00 83.44 182 LEU A O 1
ATOM 1430 N N . SER A 1 183 ? -32.562 4.715 44.439 1.00 83.50 183 SER A N 1
ATOM 1431 C CA . SER A 1 183 ? -31.246 5.358 44.361 1.00 83.50 183 SER A CA 1
ATOM 1432 C C . SER A 1 183 ? -30.151 4.389 43.900 1.00 83.50 183 SER A C 1
ATOM 1434 O O . SER A 1 183 ? -29.254 4.794 43.159 1.00 83.50 183 SER A O 1
ATOM 1436 N N . SER A 1 184 ? -30.241 3.104 44.269 1.00 83.31 184 SER A N 1
ATOM 1437 C CA . SER A 1 184 ? -29.302 2.072 43.816 1.00 83.31 184 SER A CA 1
ATOM 1438 C C . SER A 1 184 ? -29.519 1.620 42.369 1.00 83.31 184 SER A C 1
ATOM 1440 O O . SER A 1 184 ? -28.594 1.061 41.786 1.00 83.31 184 SER A O 1
ATOM 1442 N N . MET A 1 185 ? -30.662 1.928 41.745 1.00 84.25 185 MET A N 1
ATOM 1443 C CA . MET A 1 185 ? -30.886 1.683 40.311 1.00 84.25 185 MET A CA 1
ATOM 1444 C C . MET A 1 185 ? -30.163 2.685 39.401 1.00 84.25 185 MET A C 1
ATOM 1446 O O . MET A 1 185 ? -29.833 2.364 38.260 1.00 84.25 185 MET A O 1
ATOM 1450 N N . ALA A 1 186 ? -29.896 3.905 39.875 1.00 84.50 186 ALA A N 1
ATOM 1451 C CA . ALA A 1 186 ? -29.219 4.937 39.086 1.00 84.50 186 ALA A CA 1
ATOM 1452 C C . ALA A 1 186 ? -27.863 4.488 38.485 1.00 84.50 186 ALA A C 1
ATOM 1454 O O . ALA A 1 186 ? -27.628 4.747 37.300 1.00 84.50 186 ALA A O 1
ATOM 1455 N N . PRO A 1 187 ? -26.953 3.819 39.226 1.00 87.81 187 PRO A N 1
ATOM 1456 C CA . PRO A 1 187 ? -25.732 3.266 38.636 1.00 87.81 187 PRO A CA 1
ATOM 1457 C C . PRO A 1 187 ? -25.994 2.121 37.644 1.00 87.81 187 PRO A C 1
ATOM 1459 O O . PRO A 1 187 ? -25.288 2.052 36.641 1.00 87.81 187 PRO A O 1
ATOM 1462 N N . ALA A 1 188 ? -27.016 1.284 37.858 1.00 87.19 188 ALA A N 1
ATOM 1463 C CA . ALA A 1 188 ? -27.370 0.203 36.932 1.00 87.19 188 ALA A CA 1
ATOM 1464 C C . ALA A 1 188 ? -27.825 0.751 35.566 1.00 87.19 188 ALA A C 1
ATOM 1466 O O . ALA A 1 188 ? -27.368 0.289 34.523 1.00 87.19 188 ALA A O 1
ATOM 1467 N N . TRP A 1 189 ? -28.622 1.825 35.552 1.00 87.81 189 TRP A N 1
ATOM 1468 C CA . TRP A 1 18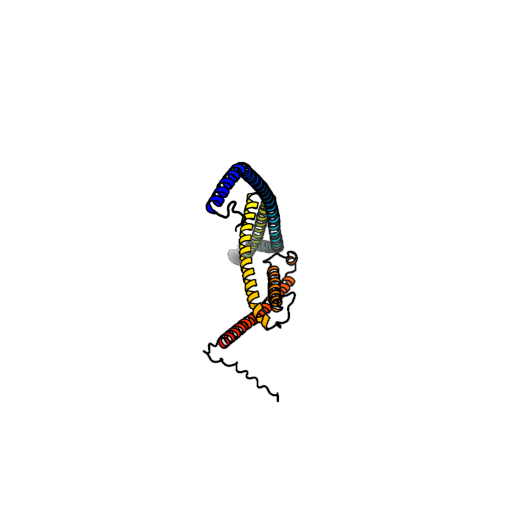9 ? -28.995 2.523 34.314 1.00 87.81 189 TRP A CA 1
ATOM 1469 C C . TRP A 1 189 ? -27.794 3.111 33.562 1.00 87.81 189 TRP A C 1
ATOM 1471 O O . TRP A 1 189 ? -27.735 3.048 32.332 1.00 87.81 189 TRP A O 1
ATOM 1481 N N . LYS A 1 190 ? -26.799 3.645 34.284 1.00 89.81 190 LYS A N 1
ATOM 1482 C CA . LYS A 1 190 ? -25.540 4.107 33.671 1.00 89.81 190 LYS A CA 1
ATOM 1483 C C . LYS A 1 190 ? -24.743 2.949 33.070 1.00 89.81 190 LYS A C 1
ATOM 1485 O O . LYS A 1 190 ? -24.108 3.119 32.030 1.00 89.81 190 LYS A O 1
ATOM 1490 N N . GLU A 1 191 ? -24.768 1.783 33.708 1.00 90.94 191 GLU A N 1
ATOM 1491 C CA . GLU A 1 191 ? -24.114 0.575 33.206 1.00 90.94 191 GLU A CA 1
ATOM 1492 C C . GLU A 1 191 ? -24.784 0.052 31.928 1.00 90.94 191 GLU A C 1
ATOM 1494 O O . GLU A 1 191 ? -24.086 -0.176 30.939 1.00 90.94 191 GLU A O 1
ATOM 1499 N N . VAL A 1 192 ? -26.121 -0.002 31.885 1.00 91.88 192 VAL A N 1
ATOM 1500 C CA . VAL A 1 192 ? -26.899 -0.301 30.666 1.00 91.88 192 VAL A CA 1
ATOM 1501 C C . VAL A 1 192 ? -26.520 0.645 29.527 1.00 91.88 192 VAL A C 1
ATOM 1503 O O . VAL A 1 192 ? -26.192 0.197 28.427 1.00 91.88 192 VAL A O 1
ATOM 1506 N N . GLN A 1 193 ? -26.496 1.956 29.790 1.00 91.62 193 GLN A N 1
ATOM 1507 C CA . GLN A 1 193 ? -26.121 2.956 28.788 1.00 91.62 193 GLN A CA 1
ATOM 1508 C C . GLN A 1 193 ? -24.693 2.734 28.265 1.00 91.62 193 GLN A C 1
ATOM 1510 O O . GLN A 1 193 ? -24.435 2.852 27.062 1.00 91.62 193 GLN A O 1
ATOM 1515 N N . LYS A 1 194 ? -23.755 2.389 29.154 1.00 92.94 194 LYS A N 1
ATOM 1516 C CA . LYS A 1 194 ? -22.368 2.099 28.784 1.00 92.94 194 LYS A CA 1
ATOM 1517 C C . LYS A 1 194 ? -22.273 0.857 27.897 1.00 92.94 194 LYS A C 1
ATOM 1519 O O . LYS A 1 194 ? -21.634 0.929 26.848 1.00 92.94 194 LYS A O 1
ATOM 1524 N N . ILE A 1 195 ? -22.932 -0.241 28.272 1.00 90.88 195 ILE A N 1
ATOM 1525 C CA . ILE A 1 195 ? -22.943 -1.487 27.491 1.00 90.88 195 ILE A CA 1
ATOM 1526 C C . ILE A 1 195 ? -23.576 -1.248 26.115 1.00 90.88 195 ILE A C 1
ATOM 1528 O O . ILE A 1 195 ? -22.986 -1.618 25.101 1.00 90.88 195 ILE A O 1
ATOM 1532 N N . ALA A 1 196 ? -24.711 -0.548 26.050 1.00 89.75 196 ALA A N 1
ATOM 1533 C CA . ALA A 1 196 ? -25.364 -0.196 24.789 1.00 89.75 196 ALA A CA 1
ATOM 1534 C C . ALA A 1 196 ? -24.456 0.648 23.873 1.00 89.75 196 ALA A C 1
ATOM 1536 O O . ALA A 1 196 ? -24.404 0.428 22.662 1.00 89.75 196 ALA A O 1
ATOM 1537 N N . THR A 1 197 ? -23.679 1.571 24.448 1.00 90.88 197 THR A N 1
ATOM 1538 C CA . THR A 1 197 ? -22.700 2.374 23.698 1.00 90.88 197 THR A CA 1
ATOM 1539 C C . THR A 1 197 ? -21.549 1.515 23.164 1.00 90.88 197 THR A C 1
ATOM 1541 O O . THR A 1 197 ? -21.104 1.710 22.034 1.00 90.88 197 THR A O 1
ATOM 1544 N N . GLU A 1 198 ? -21.059 0.550 23.949 1.00 88.56 198 GLU A N 1
ATOM 1545 C CA . GLU A 1 198 ? -20.025 -0.395 23.505 1.00 88.56 198 GLU A CA 1
ATOM 1546 C C . GLU A 1 198 ? -20.524 -1.291 22.363 1.00 88.56 198 GLU A C 1
ATOM 1548 O O . GLU A 1 198 ? -19.812 -1.463 21.373 1.00 88.56 198 GLU A O 1
ATOM 1553 N N . VAL A 1 199 ? -21.761 -1.788 22.453 1.00 88.88 199 VAL A N 1
ATOM 1554 C CA . VAL A 1 199 ? -22.406 -2.563 21.383 1.00 88.88 199 VAL A CA 1
ATOM 1555 C C . VAL A 1 199 ? -22.573 -1.720 20.117 1.00 88.88 199 VAL A C 1
ATOM 1557 O O . VAL A 1 199 ? -22.197 -2.162 19.035 1.00 88.88 199 VAL A O 1
ATOM 1560 N N . SER A 1 200 ? -23.060 -0.481 20.233 1.00 88.38 200 SER A N 1
ATOM 1561 C CA . SER A 1 200 ? -23.213 0.432 19.090 1.00 88.38 200 SER A CA 1
ATOM 1562 C C . SER A 1 200 ? -21.885 0.714 18.378 1.00 88.38 200 SER A C 1
ATOM 1564 O O . SER A 1 200 ? -21.845 0.756 17.146 1.00 88.38 200 SER A O 1
ATOM 1566 N N . ARG A 1 201 ? -20.785 0.847 19.131 1.00 87.19 201 ARG A N 1
ATOM 1567 C CA . ARG A 1 201 ? -19.440 1.008 18.560 1.00 87.19 201 ARG A CA 1
ATOM 1568 C C . ARG A 1 201 ? -18.975 -0.239 17.818 1.00 87.19 201 ARG A C 1
ATOM 1570 O O . ARG A 1 201 ? -18.478 -0.098 16.708 1.00 87.19 201 ARG A O 1
ATOM 1577 N N . ALA A 1 202 ? -19.161 -1.426 18.396 1.00 82.69 202 ALA A N 1
ATOM 1578 C CA . ALA A 1 202 ? -18.802 -2.684 17.738 1.00 82.69 202 ALA A CA 1
ATOM 1579 C C . ALA A 1 202 ? -19.604 -2.891 16.440 1.00 82.69 202 ALA A C 1
ATOM 1581 O O . ALA A 1 202 ? -19.042 -3.216 15.401 1.00 82.69 202 ALA A O 1
ATOM 1582 N N . VAL A 1 203 ? -20.911 -2.614 16.460 1.00 84.62 203 VAL A N 1
ATOM 1583 C CA . VAL A 1 203 ? -21.763 -2.716 15.263 1.00 84.62 203 VAL A CA 1
ATOM 1584 C C . VAL A 1 203 ? -21.370 -1.685 14.202 1.00 84.62 203 VAL A C 1
ATOM 1586 O O . VAL A 1 203 ? -21.284 -2.023 13.025 1.00 84.62 203 VAL A O 1
ATOM 1589 N N . SER A 1 204 ? -21.095 -0.439 14.599 1.00 86.50 204 SER A N 1
ATOM 1590 C CA . SER A 1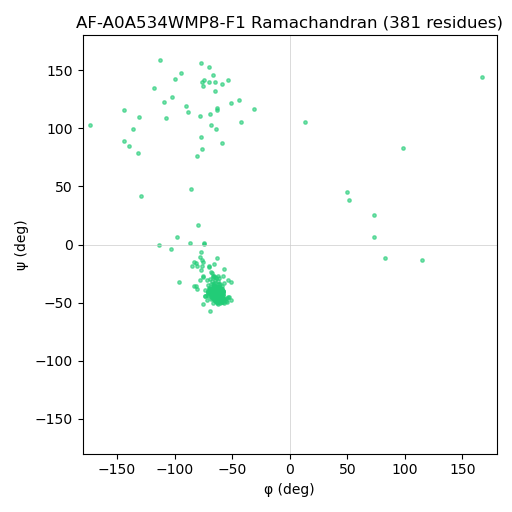 204 ? -20.626 0.598 13.668 1.00 86.50 204 SER A CA 1
ATOM 1591 C C . SER A 1 204 ? -19.283 0.232 13.034 1.00 86.50 204 SER A C 1
ATOM 1593 O O . SER A 1 204 ? -19.122 0.395 11.827 1.00 86.50 204 SER A O 1
ATOM 1595 N N . GLY A 1 205 ? -18.345 -0.304 13.824 1.00 82.31 205 GLY A N 1
ATOM 1596 C CA . GLY A 1 205 ? -17.040 -0.767 13.346 1.00 82.31 205 GLY A CA 1
ATOM 1597 C C . GLY A 1 205 ? -17.162 -1.911 12.340 1.00 82.31 205 GLY A C 1
ATOM 1598 O O . GLY A 1 205 ? -16.569 -1.852 11.261 1.00 82.31 205 GLY A O 1
ATOM 1599 N N . ALA A 1 206 ? -18.011 -2.895 12.641 1.00 81.56 206 ALA A N 1
ATOM 1600 C CA . ALA A 1 206 ? -18.360 -3.967 11.719 1.00 81.56 206 ALA A CA 1
ATOM 1601 C C . ALA A 1 206 ? -18.938 -3.421 10.399 1.00 81.56 206 ALA A C 1
ATOM 1603 O O . ALA A 1 206 ? -18.455 -3.749 9.315 1.00 81.56 206 ALA A O 1
ATOM 1604 N N . LEU A 1 207 ? -19.928 -2.530 10.473 1.00 84.69 207 LEU A N 1
ATOM 1605 C CA . LEU A 1 207 ? -20.600 -1.977 9.295 1.00 84.69 207 LEU A CA 1
ATOM 1606 C C . LEU A 1 207 ? -19.651 -1.132 8.429 1.00 84.69 207 LEU A C 1
ATOM 1608 O O . LEU A 1 207 ? -19.676 -1.227 7.200 1.00 84.69 207 LEU A O 1
ATOM 1612 N N . GLU A 1 208 ? -18.766 -0.352 9.051 1.00 84.94 208 GLU A N 1
ATOM 1613 C CA . GLU A 1 208 ? -17.723 0.403 8.354 1.00 84.94 208 GLU A CA 1
ATOM 1614 C C . GLU A 1 208 ? -16.721 -0.524 7.655 1.00 84.94 208 GLU A C 1
ATOM 1616 O O . GLU A 1 208 ? -16.355 -0.293 6.500 1.00 84.94 208 GLU A O 1
ATOM 1621 N N . ALA A 1 209 ? -16.314 -1.613 8.306 1.00 79.25 209 ALA A N 1
ATOM 1622 C CA . ALA A 1 209 ? -15.435 -2.604 7.702 1.00 79.25 209 ALA A CA 1
ATOM 1623 C C . ALA A 1 209 ? -16.106 -3.349 6.530 1.00 79.25 209 ALA A C 1
ATOM 1625 O O . ALA A 1 209 ? -15.466 -3.519 5.490 1.00 79.25 209 ALA A O 1
ATOM 1626 N N . THR A 1 210 ? -17.396 -3.691 6.617 1.00 82.31 210 THR A N 1
ATOM 1627 C CA . THR A 1 210 ? -18.168 -4.208 5.471 1.00 82.31 210 THR A CA 1
ATOM 1628 C C . THR A 1 210 ? -18.228 -3.190 4.329 1.00 82.31 210 THR A C 1
ATOM 1630 O O . THR A 1 210 ? -17.974 -3.549 3.182 1.00 82.31 210 THR A O 1
ATOM 1633 N N . LYS A 1 211 ? -18.476 -1.906 4.623 1.00 86.94 211 LYS A N 1
ATOM 1634 C CA . LYS A 1 211 ? -18.494 -0.834 3.612 1.00 86.94 211 LYS A CA 1
ATOM 1635 C C . LYS A 1 211 ? -17.139 -0.660 2.919 1.00 86.94 211 LYS A C 1
ATOM 1637 O O . LYS A 1 211 ? -17.082 -0.385 1.723 1.00 86.94 211 LYS A O 1
ATOM 1642 N N . ARG A 1 212 ? -16.034 -0.827 3.651 1.00 82.75 212 ARG A N 1
ATOM 1643 C CA . ARG A 1 212 ? -14.687 -0.819 3.061 1.00 82.75 212 ARG A CA 1
ATOM 1644 C C . ARG A 1 212 ? -14.485 -1.990 2.101 1.00 82.75 212 ARG A C 1
ATOM 1646 O O . ARG A 1 212 ? -13.962 -1.762 1.015 1.00 82.75 212 ARG A O 1
ATOM 1653 N N . ILE A 1 213 ? -14.906 -3.206 2.470 1.00 81.56 213 ILE A N 1
ATOM 1654 C CA . ILE A 1 213 ? -14.849 -4.377 1.572 1.00 81.56 213 ILE A CA 1
ATOM 1655 C C . ILE A 1 213 ? -15.638 -4.104 0.299 1.00 81.56 213 ILE A C 1
ATOM 1657 O O . ILE A 1 213 ? -15.113 -4.324 -0.786 1.00 81.56 213 ILE A O 1
ATOM 1661 N N . ASP A 1 214 ? -16.854 -3.584 0.432 1.00 87.12 214 ASP A N 1
ATOM 1662 C CA . ASP A 1 214 ? -17.721 -3.268 -0.702 1.00 87.12 214 ASP A CA 1
ATOM 1663 C C . ASP A 1 214 ? -17.060 -2.277 -1.677 1.00 87.12 214 ASP A C 1
ATOM 1665 O O . ASP A 1 214 ? -17.055 -2.487 -2.889 1.00 87.12 214 ASP A O 1
ATOM 1669 N N . GLY A 1 215 ? -16.372 -1.254 -1.155 1.00 85.50 215 GLY A N 1
ATOM 1670 C CA . GLY A 1 215 ? -15.594 -0.324 -1.977 1.00 85.50 215 GLY A CA 1
ATOM 1671 C C . GLY A 1 215 ? -14.419 -0.983 -2.714 1.00 85.50 215 GLY A C 1
ATOM 1672 O O . GLY A 1 215 ? -14.181 -0.691 -3.891 1.00 85.50 215 GLY A O 1
ATOM 1673 N N . TYR A 1 216 ? -13.691 -1.899 -2.065 1.00 82.44 216 TYR A N 1
ATOM 1674 C CA . TYR A 1 216 ? -12.623 -2.655 -2.730 1.00 82.44 216 TYR A CA 1
ATOM 1675 C C . TYR A 1 216 ? -13.177 -3.655 -3.753 1.00 82.44 216 TYR A C 1
ATOM 1677 O O . TYR A 1 216 ? -12.596 -3.795 -4.826 1.00 82.44 216 TYR A O 1
ATOM 1685 N N . MET A 1 217 ? -14.312 -4.292 -3.460 1.00 85.38 217 MET A N 1
ATOM 1686 C CA . MET A 1 217 ? -14.998 -5.215 -4.363 1.00 85.38 217 MET A CA 1
ATOM 1687 C C . MET A 1 217 ? -15.516 -4.489 -5.605 1.00 85.38 217 MET A C 1
ATOM 1689 O O . MET A 1 217 ? -15.247 -4.925 -6.717 1.00 85.38 217 MET A O 1
ATOM 1693 N N . THR A 1 218 ? -16.134 -3.318 -5.434 1.00 87.06 218 THR A N 1
ATOM 1694 C CA . THR A 1 218 ? -16.545 -2.444 -6.544 1.00 87.06 218 THR A CA 1
ATOM 1695 C C . THR A 1 218 ? -15.345 -2.053 -7.410 1.00 87.06 218 THR A C 1
ATOM 1697 O O . THR A 1 218 ? -15.409 -2.096 -8.637 1.00 87.06 218 THR A O 1
ATOM 1700 N N . SER A 1 219 ? -14.218 -1.704 -6.780 1.00 79.50 219 SER A N 1
ATOM 1701 C CA . SER A 1 219 ? -12.983 -1.370 -7.504 1.00 79.50 219 SER A CA 1
ATOM 1702 C C . SER A 1 219 ? -12.453 -2.570 -8.299 1.00 79.50 219 SER A C 1
ATOM 1704 O O . SER A 1 219 ? -12.013 -2.417 -9.435 1.00 79.50 219 SER A O 1
ATOM 1706 N N . TYR A 1 220 ? -12.524 -3.774 -7.728 1.00 82.12 220 TYR A N 1
ATOM 1707 C CA . TYR A 1 220 ? -12.159 -5.014 -8.412 1.00 82.12 220 TYR A CA 1
ATOM 1708 C C . TYR A 1 220 ? -13.100 -5.333 -9.574 1.00 82.12 220 TYR A C 1
ATOM 1710 O O . TYR A 1 220 ? -12.634 -5.695 -10.650 1.00 82.12 220 TYR A O 1
ATOM 1718 N N . GLU A 1 221 ? -14.408 -5.146 -9.404 1.00 84.88 221 GLU A N 1
ATOM 1719 C CA . GLU A 1 221 ? -15.395 -5.328 -10.469 1.00 84.88 221 GLU A CA 1
ATOM 1720 C C . GLU A 1 221 ? -15.147 -4.377 -11.642 1.00 84.88 221 GLU A C 1
ATOM 1722 O O . GLU A 1 221 ? -15.192 -4.814 -12.789 1.00 84.88 221 GLU A O 1
ATOM 1727 N N . GLN A 1 222 ? -14.801 -3.114 -11.377 1.00 82.56 222 GLN A N 1
ATOM 1728 C CA . GLN A 1 222 ? -14.441 -2.142 -12.416 1.00 82.56 222 GLN A CA 1
ATOM 1729 C C . GLN A 1 222 ? -13.179 -2.550 -13.188 1.00 82.56 222 GLN A C 1
ATOM 1731 O O . GLN A 1 222 ? -13.145 -2.454 -14.415 1.00 82.56 222 GLN A O 1
ATOM 1736 N N . VAL A 1 223 ? -12.154 -3.051 -12.490 1.00 78.50 223 VAL A N 1
ATOM 1737 C CA . VAL A 1 223 ? -10.924 -3.564 -13.121 1.00 78.50 223 VAL A CA 1
ATOM 1738 C C . VAL A 1 223 ? -11.199 -4.853 -13.900 1.00 78.50 223 VAL A C 1
ATOM 1740 O O . VAL A 1 223 ? -10.682 -5.041 -15.000 1.00 78.50 223 VAL A O 1
ATOM 1743 N N . ARG A 1 224 ? -12.054 -5.735 -13.374 1.00 80.31 224 ARG A N 1
ATOM 1744 C CA . ARG A 1 224 ? -12.471 -6.977 -14.037 1.00 80.31 224 ARG A CA 1
ATOM 1745 C C . ARG A 1 224 ? -13.335 -6.716 -15.271 1.00 80.31 224 ARG A C 1
ATOM 1747 O O . ARG A 1 224 ? -13.236 -7.474 -16.232 1.00 80.31 224 ARG A O 1
ATOM 1754 N N . ALA A 1 225 ? -14.156 -5.671 -15.249 1.00 83.12 225 ALA A N 1
ATOM 1755 C CA . ALA A 1 225 ? -14.975 -5.236 -16.376 1.00 83.12 225 ALA A CA 1
ATOM 1756 C C . ALA A 1 225 ? -14.166 -4.530 -17.482 1.00 83.12 225 ALA A C 1
ATOM 1758 O O . ALA A 1 225 ? -14.759 -4.125 -18.481 1.00 83.12 225 ALA A O 1
ATOM 1759 N N . ASP A 1 226 ? -12.844 -4.390 -17.311 1.00 73.06 226 ASP A N 1
ATOM 1760 C CA . ASP A 1 226 ? -11.950 -3.634 -18.196 1.00 73.06 226 ASP A CA 1
ATOM 1761 C C . ASP A 1 226 ? -12.487 -2.222 -18.488 1.00 73.06 226 ASP A C 1
ATOM 1763 O O . ASP A 1 226 ? -12.530 -1.743 -19.627 1.00 73.06 226 ASP A O 1
ATOM 1767 N N . ASP A 1 227 ? -12.953 -1.538 -17.435 1.00 76.94 227 ASP A N 1
ATOM 1768 C CA . ASP A 1 227 ? -13.370 -0.151 -17.573 1.00 76.94 227 ASP A CA 1
ATOM 1769 C C . ASP A 1 227 ? -12.160 0.702 -17.982 1.00 76.94 227 ASP A C 1
ATOM 1771 O O . ASP A 1 227 ? -11.179 0.860 -17.248 1.00 76.94 227 ASP A O 1
ATOM 1775 N N . LYS A 1 228 ? -12.254 1.308 -19.170 1.00 72.69 228 LYS A N 1
ATOM 1776 C CA . LYS A 1 228 ? -11.198 2.126 -19.778 1.00 72.69 228 LYS A CA 1
ATOM 1777 C C . LYS A 1 228 ? -10.717 3.240 -18.850 1.00 72.69 228 LYS A C 1
ATOM 1779 O O . LYS A 1 228 ? -9.552 3.630 -18.939 1.00 72.69 228 LYS A O 1
ATOM 1784 N N . ASN A 1 229 ? -11.581 3.771 -17.985 1.00 72.06 229 ASN A N 1
ATOM 1785 C CA . ASN A 1 229 ? -11.198 4.807 -17.027 1.00 72.06 229 ASN A CA 1
ATOM 1786 C C . ASN A 1 229 ? -10.343 4.244 -15.885 1.00 72.06 229 ASN A C 1
ATOM 1788 O O . ASN A 1 229 ? -9.301 4.823 -15.567 1.00 72.06 229 ASN A O 1
ATOM 1792 N N . ALA A 1 230 ? -10.733 3.097 -15.324 1.00 67.44 230 ALA A N 1
ATOM 1793 C CA . ALA A 1 230 ? -9.982 2.414 -14.274 1.00 67.44 230 ALA A CA 1
ATOM 1794 C C . ALA A 1 230 ? -8.607 1.955 -14.787 1.00 67.44 230 ALA A C 1
ATOM 1796 O O . ALA A 1 230 ? -7.583 2.254 -14.170 1.00 67.44 230 ALA A O 1
ATOM 1797 N N . THR A 1 231 ? -8.552 1.343 -15.973 1.00 71.25 231 THR A N 1
ATOM 1798 C CA . THR A 1 231 ? -7.294 0.874 -16.573 1.00 71.25 231 THR A CA 1
ATOM 1799 C C . THR A 1 231 ? -6.343 2.034 -16.904 1.00 71.25 231 THR A C 1
ATOM 1801 O O . THR A 1 231 ? -5.134 1.938 -16.677 1.00 71.25 231 THR A O 1
ATOM 1804 N N . ARG A 1 232 ? -6.865 3.182 -17.369 1.00 72.81 232 ARG A N 1
ATOM 1805 C CA . ARG A 1 232 ? -6.047 4.392 -17.600 1.00 72.81 232 ARG A CA 1
ATOM 1806 C C . ARG A 1 232 ? -5.527 5.006 -16.301 1.00 72.81 232 ARG A C 1
ATOM 1808 O O . ARG A 1 232 ? -4.379 5.445 -16.275 1.00 72.81 232 ARG A O 1
ATOM 1815 N N . ALA A 1 233 ? -6.332 5.026 -15.240 1.00 72.69 233 ALA A N 1
ATOM 1816 C CA . ALA A 1 233 ? -5.900 5.518 -13.933 1.00 72.69 233 ALA A CA 1
ATOM 1817 C C . ALA A 1 233 ? -4.767 4.654 -13.349 1.00 72.69 233 ALA A C 1
ATOM 1819 O O . ALA A 1 233 ? -3.778 5.192 -12.849 1.00 72.69 233 ALA A O 1
ATOM 1820 N N . ILE A 1 234 ? -4.864 3.325 -13.482 1.00 74.69 234 ILE A N 1
ATOM 1821 C CA . ILE A 1 234 ? -3.797 2.393 -13.085 1.00 74.69 234 ILE A CA 1
ATOM 1822 C C . ILE A 1 234 ? -2.526 2.659 -13.900 1.00 74.69 234 ILE A C 1
ATOM 1824 O O . ILE A 1 234 ? -1.450 2.787 -13.317 1.00 74.69 234 ILE A O 1
ATOM 1828 N N . GLY A 1 235 ? -2.641 2.822 -15.223 1.00 75.88 235 GLY A N 1
ATOM 1829 C CA . GLY A 1 235 ? -1.498 3.123 -16.092 1.00 75.88 235 GLY A CA 1
ATOM 1830 C C . GLY A 1 235 ? -0.782 4.434 -15.740 1.00 75.88 235 GLY A C 1
ATOM 1831 O O . GLY A 1 235 ? 0.451 4.483 -15.722 1.00 75.88 235 GLY A O 1
ATOM 1832 N N . TRP A 1 236 ? -1.528 5.491 -15.399 1.00 75.12 236 TRP A N 1
ATOM 1833 C CA . TRP A 1 236 ? -0.944 6.762 -14.956 1.00 75.12 236 TRP A CA 1
ATOM 1834 C C . TRP A 1 236 ? -0.184 6.615 -13.634 1.00 75.12 236 TRP A C 1
ATOM 1836 O O . TRP A 1 236 ? 0.982 7.003 -13.538 1.00 75.12 236 TRP A O 1
ATOM 1846 N N . ASN A 1 237 ? -0.813 5.983 -12.641 1.00 77.56 237 ASN A N 1
ATOM 1847 C CA . ASN A 1 237 ? -0.188 5.736 -11.343 1.00 77.56 237 ASN A CA 1
ATOM 1848 C C . ASN A 1 237 ? 1.076 4.870 -11.478 1.00 77.56 237 ASN A C 1
ATOM 1850 O O . ASN A 1 237 ? 2.100 5.172 -10.865 1.00 77.56 237 ASN A O 1
ATOM 1854 N N . ALA A 1 238 ? 1.039 3.839 -12.326 1.00 76.75 238 ALA A N 1
ATOM 1855 C CA . ALA A 1 238 ? 2.192 2.989 -12.612 1.00 76.75 238 ALA A CA 1
ATOM 1856 C C . ALA A 1 238 ? 3.344 3.774 -13.260 1.00 76.75 238 ALA A C 1
ATOM 1858 O O . ALA A 1 238 ? 4.500 3.587 -12.890 1.00 76.75 238 ALA A O 1
ATOM 1859 N N . THR A 1 239 ? 3.039 4.700 -14.172 1.00 78.19 239 THR A N 1
ATOM 1860 C CA . THR A 1 239 ? 4.053 5.546 -14.822 1.00 78.19 239 THR A CA 1
ATOM 1861 C C . THR A 1 239 ? 4.734 6.474 -13.815 1.00 78.19 239 THR A C 1
ATOM 1863 O O . THR A 1 239 ? 5.958 6.604 -13.818 1.00 78.19 239 THR A O 1
ATOM 1866 N N . GLN A 1 240 ? 3.966 7.090 -12.911 1.00 78.56 240 GLN A N 1
ATOM 1867 C CA . GLN A 1 240 ? 4.529 7.933 -11.855 1.00 78.56 240 GLN A CA 1
ATOM 1868 C C . GLN A 1 240 ? 5.441 7.124 -10.921 1.00 78.56 240 GLN A C 1
ATOM 1870 O O . GLN A 1 240 ? 6.556 7.556 -10.626 1.00 78.56 240 GLN A O 1
ATOM 1875 N N . LEU A 1 241 ? 4.998 5.935 -10.498 1.00 81.81 241 LEU A N 1
ATOM 1876 C CA . LEU A 1 241 ? 5.806 5.026 -9.681 1.00 81.81 241 LEU A CA 1
ATOM 1877 C C . LEU A 1 241 ? 7.071 4.576 -10.413 1.00 81.81 241 LEU A C 1
ATOM 1879 O O . LEU A 1 241 ? 8.134 4.532 -9.800 1.00 81.81 241 LEU A O 1
ATOM 1883 N N . PHE A 1 242 ? 6.987 4.314 -11.718 1.00 85.12 242 PHE A N 1
ATOM 1884 C CA . PHE A 1 242 ? 8.145 3.977 -12.538 1.00 85.12 242 PHE A CA 1
ATOM 1885 C C . PHE A 1 242 ? 9.184 5.104 -12.527 1.00 85.12 242 PHE A C 1
ATOM 1887 O O . PHE A 1 242 ? 10.347 4.848 -12.220 1.00 85.12 242 PHE A O 1
ATOM 1894 N N . VAL A 1 243 ? 8.777 6.355 -12.766 1.00 87.69 243 VAL A N 1
ATOM 1895 C CA . VAL A 1 243 ? 9.698 7.508 -12.749 1.00 87.69 243 VAL A CA 1
ATOM 1896 C C . VAL A 1 243 ? 10.336 7.689 -11.371 1.00 87.69 243 VAL A C 1
ATOM 1898 O O . VAL A 1 243 ? 11.550 7.872 -11.277 1.00 87.69 243 VAL A O 1
ATOM 1901 N N . VAL A 1 244 ? 9.548 7.586 -10.298 1.00 85.62 244 VAL A N 1
ATOM 1902 C CA . VAL A 1 244 ? 10.072 7.660 -8.926 1.00 85.62 244 VAL A CA 1
ATOM 1903 C C . VAL A 1 244 ? 11.063 6.523 -8.664 1.00 85.62 244 VAL A C 1
ATOM 1905 O O . VAL A 1 244 ? 12.159 6.774 -8.171 1.00 85.62 244 VAL A O 1
ATOM 1908 N N . SER A 1 245 ? 10.727 5.288 -9.046 1.00 84.56 245 SER A N 1
ATOM 1909 C CA . SER A 1 245 ? 11.607 4.127 -8.874 1.00 84.56 245 SER A CA 1
ATOM 1910 C C . SER A 1 245 ? 12.908 4.255 -9.668 1.00 84.56 245 SER A C 1
ATOM 1912 O O . SER A 1 245 ? 13.966 3.896 -9.161 1.00 84.56 245 SER A O 1
ATOM 1914 N N . LEU A 1 246 ? 12.858 4.837 -10.869 1.00 90.00 246 LEU A N 1
ATOM 1915 C CA . LEU A 1 246 ? 14.027 5.082 -11.706 1.00 90.00 246 LEU A CA 1
ATOM 1916 C C . LEU A 1 246 ? 14.963 6.112 -11.065 1.00 90.00 246 LEU A C 1
ATOM 1918 O O . LEU A 1 246 ? 16.174 5.902 -11.034 1.00 90.00 246 LEU A O 1
ATOM 1922 N N . LEU A 1 247 ? 14.411 7.200 -10.519 1.00 90.75 247 LEU A N 1
ATOM 1923 C CA . LEU A 1 247 ? 15.190 8.206 -9.794 1.00 90.75 247 LEU A CA 1
ATOM 1924 C C . LEU A 1 247 ? 15.837 7.616 -8.538 1.00 90.75 247 LEU A C 1
ATOM 1926 O O . LEU A 1 247 ? 17.030 7.814 -8.312 1.00 90.75 247 LEU A O 1
ATOM 1930 N N . VAL A 1 248 ? 15.079 6.848 -7.751 1.00 90.12 248 VAL A N 1
ATOM 1931 C CA . VAL A 1 248 ? 15.604 6.159 -6.562 1.00 90.12 248 VAL A CA 1
ATOM 1932 C C . VAL A 1 248 ? 16.707 5.172 -6.951 1.00 90.12 248 VAL A C 1
ATOM 1934 O O . VAL A 1 248 ? 17.758 5.151 -6.314 1.00 90.12 248 VAL A O 1
ATOM 1937 N N . MET A 1 249 ? 16.520 4.409 -8.029 1.00 89.12 249 MET A N 1
ATOM 1938 C CA . MET A 1 249 ? 17.523 3.474 -8.542 1.00 89.12 249 MET A CA 1
ATOM 1939 C C . MET A 1 249 ? 18.794 4.195 -9.007 1.00 89.12 249 MET A C 1
ATOM 1941 O O . MET A 1 249 ? 19.895 3.723 -8.737 1.00 89.12 249 MET A O 1
ATOM 1945 N N . ALA A 1 250 ? 18.676 5.353 -9.663 1.00 92.19 250 ALA A N 1
ATOM 1946 C CA . ALA A 1 250 ? 19.830 6.150 -10.075 1.00 92.19 250 ALA A CA 1
ATOM 1947 C C . ALA A 1 250 ? 20.650 6.638 -8.870 1.00 92.19 250 ALA A C 1
ATOM 1949 O O . ALA A 1 250 ? 21.877 6.535 -8.880 1.00 92.19 250 ALA A O 1
ATOM 1950 N N . VAL A 1 251 ? 19.983 7.103 -7.808 1.00 92.00 251 VAL A N 1
ATOM 1951 C CA . VAL A 1 251 ? 20.646 7.486 -6.551 1.00 92.00 251 VAL A CA 1
ATOM 1952 C C . VAL A 1 251 ? 21.298 6.273 -5.886 1.00 92.00 251 VAL A C 1
ATOM 1954 O O . VAL A 1 251 ? 22.447 6.367 -5.462 1.00 92.00 251 VAL A O 1
ATOM 1957 N N . ALA A 1 252 ? 20.618 5.124 -5.844 1.00 88.12 252 ALA A N 1
ATOM 1958 C CA . ALA A 1 252 ? 21.162 3.891 -5.275 1.00 88.12 252 ALA A CA 1
ATOM 1959 C C . ALA A 1 252 ? 22.401 3.394 -6.041 1.00 88.12 252 ALA A C 1
ATOM 1961 O O . ALA A 1 252 ? 23.415 3.078 -5.423 1.00 88.12 252 ALA A O 1
ATOM 1962 N N . MET A 1 253 ? 22.362 3.390 -7.378 1.00 89.62 253 MET A N 1
ATOM 1963 C CA . MET A 1 253 ? 23.521 3.057 -8.215 1.00 89.62 253 MET A CA 1
ATOM 1964 C C . MET A 1 253 ? 24.669 4.051 -8.016 1.00 89.62 253 MET A C 1
ATOM 1966 O O . MET A 1 253 ? 25.822 3.633 -7.929 1.00 89.62 253 MET A O 1
ATOM 1970 N N . GLY A 1 254 ? 24.371 5.348 -7.899 1.00 90.88 254 GLY A N 1
ATOM 1971 C CA . GLY A 1 254 ? 25.366 6.370 -7.572 1.00 90.88 254 GLY A CA 1
ATOM 1972 C C . GLY A 1 254 ? 26.014 6.133 -6.206 1.00 90.88 254 GLY A C 1
ATOM 1973 O O . GLY A 1 254 ? 27.237 6.163 -6.096 1.00 90.88 254 GLY A O 1
ATOM 1974 N N . GLY A 1 255 ? 25.212 5.822 -5.186 1.00 88.62 255 GLY A N 1
ATOM 1975 C CA . GLY A 1 255 ? 25.689 5.468 -3.849 1.00 88.62 255 GLY A CA 1
ATOM 1976 C C . GLY A 1 255 ? 26.579 4.225 -3.856 1.00 88.62 255 GLY A C 1
ATOM 1977 O O . GLY A 1 255 ? 27.686 4.271 -3.329 1.00 88.62 255 GLY A O 1
ATOM 1978 N N . ALA A 1 256 ? 26.152 3.152 -4.528 1.00 88.56 256 ALA A N 1
ATOM 1979 C CA . ALA A 1 256 ? 26.939 1.926 -4.669 1.00 88.56 256 ALA A CA 1
ATOM 1980 C C . ALA A 1 256 ? 28.256 2.163 -5.428 1.00 88.56 256 ALA A C 1
ATOM 1982 O O . ALA A 1 256 ? 29.299 1.635 -5.045 1.00 88.56 256 ALA A O 1
ATOM 1983 N N . PHE A 1 257 ? 28.236 2.994 -6.476 1.00 90.50 257 PHE A N 1
ATOM 1984 C CA . PHE A 1 257 ? 29.439 3.373 -7.215 1.00 90.50 257 PHE A CA 1
ATOM 1985 C C . PHE A 1 257 ? 30.422 4.154 -6.337 1.00 90.50 257 PHE A C 1
ATOM 1987 O O . PHE A 1 257 ? 31.622 3.878 -6.361 1.00 90.50 257 PHE A O 1
ATOM 1994 N N . VAL A 1 258 ? 29.932 5.109 -5.544 1.00 88.75 258 VAL A N 1
ATOM 1995 C CA . VAL A 1 258 ? 30.769 5.847 -4.591 1.00 88.75 258 VAL A CA 1
ATOM 1996 C C . VAL A 1 258 ? 31.326 4.899 -3.527 1.00 88.75 258 VAL A C 1
ATOM 1998 O O . VAL A 1 258 ? 32.537 4.917 -3.317 1.00 88.75 258 VAL A O 1
ATOM 2001 N N . ASN A 1 259 ? 30.500 4.029 -2.930 1.00 88.56 259 ASN A N 1
ATOM 2002 C CA . ASN A 1 259 ? 30.953 3.073 -1.913 1.00 88.56 259 ASN A CA 1
ATOM 2003 C C . ASN A 1 259 ? 32.063 2.154 -2.461 1.00 88.56 259 ASN A C 1
ATOM 2005 O O . ASN A 1 259 ? 33.153 2.052 -1.897 1.00 88.56 259 ASN A O 1
ATOM 2009 N N . PHE A 1 260 ? 31.858 1.597 -3.657 1.00 89.38 260 PHE A N 1
ATOM 2010 C CA . PHE A 1 260 ? 32.862 0.779 -4.335 1.00 89.38 260 PHE A CA 1
ATOM 2011 C C . PHE A 1 260 ? 34.204 1.508 -4.529 1.00 89.38 260 PHE A C 1
ATOM 2013 O O . PHE A 1 260 ? 35.263 0.952 -4.230 1.00 89.38 260 PHE A O 1
ATOM 2020 N N . ASN A 1 261 ? 34.178 2.760 -5.000 1.00 85.94 261 ASN A N 1
ATOM 2021 C CA . ASN A 1 261 ? 35.400 3.545 -5.207 1.00 85.94 261 ASN A CA 1
ATOM 2022 C C . ASN A 1 261 ? 36.087 3.941 -3.889 1.00 85.94 261 ASN A C 1
ATOM 2024 O O . ASN A 1 261 ? 37.313 4.074 -3.861 1.00 85.94 261 ASN A O 1
ATOM 2028 N N . LEU A 1 262 ? 35.332 4.121 -2.801 1.00 85.00 262 LEU A N 1
ATOM 2029 C CA . LEU A 1 262 ? 35.892 4.402 -1.477 1.00 85.00 262 LEU A CA 1
ATOM 2030 C C . LEU A 1 262 ? 36.625 3.182 -0.899 1.00 85.00 262 LEU A C 1
ATOM 2032 O O . LEU A 1 262 ? 37.691 3.345 -0.308 1.00 85.00 262 LEU A O 1
ATOM 2036 N N . ILE A 1 263 ? 36.109 1.972 -1.120 1.00 86.00 263 ILE A N 1
ATOM 2037 C CA . ILE A 1 263 ? 36.685 0.728 -0.581 1.00 86.00 263 ILE A CA 1
ATOM 2038 C C . ILE A 1 263 ? 37.857 0.212 -1.426 1.00 86.00 263 ILE A C 1
ATOM 2040 O O . ILE A 1 263 ? 38.821 -0.339 -0.889 1.00 86.00 263 ILE A O 1
ATOM 2044 N N . ALA A 1 264 ? 37.802 0.370 -2.751 1.00 84.75 264 ALA A N 1
ATOM 2045 C CA . ALA A 1 264 ? 38.774 -0.249 -3.653 1.00 84.75 264 ALA A CA 1
ATOM 2046 C C . ALA A 1 264 ? 40.225 0.209 -3.408 1.00 84.75 264 ALA A C 1
ATOM 2048 O O . ALA A 1 264 ? 41.154 -0.584 -3.568 1.00 84.75 264 ALA A O 1
ATOM 2049 N N . LEU A 1 265 ? 40.422 1.469 -3.003 1.00 81.69 265 LEU A N 1
ATOM 2050 C CA . LEU A 1 265 ? 41.745 2.064 -2.802 1.00 81.69 265 LEU A CA 1
ATOM 2051 C C . LEU A 1 265 ? 42.497 1.473 -1.589 1.00 81.69 265 LEU A C 1
ATOM 2053 O O . LEU A 1 265 ? 43.559 0.889 -1.807 1.00 81.69 265 LEU A O 1
ATOM 2057 N N . PRO A 1 266 ? 41.965 1.507 -0.348 1.00 83.50 266 PRO A N 1
ATOM 2058 C CA . PRO A 1 266 ? 42.630 0.886 0.803 1.00 83.50 266 PRO A CA 1
ATOM 2059 C C . PRO A 1 266 ? 42.800 -0.634 0.639 1.00 83.50 266 PRO A C 1
ATOM 2061 O O . PRO A 1 266 ? 43.825 -1.189 1.027 1.00 83.50 266 PRO A O 1
ATOM 2064 N N . MET A 1 267 ? 41.855 -1.321 -0.015 1.00 80.69 267 MET A N 1
ATOM 2065 C CA . MET A 1 267 ? 41.988 -2.758 -0.293 1.00 80.69 267 MET A CA 1
ATOM 2066 C C . MET A 1 267 ? 43.160 -3.092 -1.223 1.00 80.69 267 MET A C 1
ATOM 2068 O O . MET A 1 267 ? 43.722 -4.180 -1.124 1.00 80.69 267 MET A O 1
ATOM 2072 N N . SER A 1 268 ? 43.543 -2.176 -2.118 1.00 80.00 268 SER A N 1
ATOM 2073 C CA . SER A 1 268 ? 44.682 -2.378 -3.024 1.00 80.00 268 SER A CA 1
ATOM 2074 C C . SER A 1 268 ? 46.038 -2.353 -2.324 1.00 80.00 268 SER A C 1
ATOM 2076 O O . SER A 1 268 ? 47.004 -2.883 -2.868 1.00 80.00 268 SER A O 1
ATOM 2078 N N . GLU A 1 269 ? 46.087 -1.802 -1.111 1.00 76.38 269 GLU A N 1
ATOM 2079 C CA . GLU A 1 269 ? 47.287 -1.779 -0.276 1.00 76.38 269 GLU A CA 1
ATOM 2080 C C . GLU A 1 269 ? 47.322 -2.924 0.736 1.00 76.38 269 GLU A C 1
ATOM 2082 O O . GLU A 1 269 ? 48.390 -3.449 1.040 1.00 76.38 269 GLU A O 1
ATOM 2087 N N . LEU A 1 270 ? 46.154 -3.354 1.227 1.00 77.75 270 LEU A N 1
ATOM 2088 C CA . LEU A 1 270 ? 46.040 -4.488 2.149 1.00 77.75 270 LEU A CA 1
ATOM 2089 C C . LEU A 1 270 ? 46.223 -5.840 1.455 1.00 77.75 270 LEU A C 1
ATOM 2091 O O . LEU A 1 270 ? 46.639 -6.813 2.086 1.00 77.75 270 LEU A O 1
ATOM 2095 N N . VAL A 1 271 ? 45.887 -5.922 0.169 1.00 74.56 271 VAL A N 1
ATOM 2096 C CA . VAL A 1 271 ? 45.980 -7.156 -0.608 1.00 74.56 271 VAL A CA 1
ATOM 2097 C C . VAL A 1 271 ? 47.228 -7.107 -1.494 1.00 74.56 271 VAL A C 1
ATOM 2099 O O . VAL A 1 271 ? 47.372 -6.161 -2.266 1.00 74.56 271 VAL A O 1
ATOM 2102 N N . PRO A 1 272 ? 48.114 -8.125 -1.452 1.00 72.06 272 PRO A N 1
ATOM 2103 C CA . PRO A 1 272 ? 49.332 -8.149 -2.256 1.00 72.06 272 PRO A CA 1
ATOM 2104 C C . PRO A 1 272 ? 49.064 -7.873 -3.742 1.00 72.06 272 PRO A C 1
ATOM 2106 O O . PRO A 1 272 ? 48.331 -8.604 -4.414 1.00 72.06 272 PRO A O 1
ATOM 2109 N N . SER A 1 273 ? 49.711 -6.833 -4.264 1.00 64.25 273 SER A N 1
ATOM 2110 C CA . SER A 1 273 ? 49.519 -6.272 -5.610 1.00 64.25 273 SER A CA 1
ATOM 2111 C C . SER A 1 273 ? 49.865 -7.224 -6.768 1.00 64.25 273 SER A C 1
ATOM 2113 O O . SER A 1 273 ? 49.512 -6.955 -7.917 1.00 64.25 273 SER A O 1
ATOM 2115 N N . GLY A 1 274 ? 50.513 -8.357 -6.478 1.00 65.69 274 GLY A N 1
ATOM 2116 C CA . GLY A 1 274 ? 50.842 -9.401 -7.451 1.00 65.69 274 GLY A CA 1
ATOM 2117 C C . GLY A 1 274 ? 49.693 -10.360 -7.783 1.00 65.69 274 GLY A C 1
ATOM 2118 O O . GLY A 1 274 ? 49.733 -11.010 -8.828 1.00 65.69 274 GLY A O 1
ATOM 2119 N N . ASN A 1 275 ? 48.651 -10.444 -6.948 1.00 71.75 275 ASN A N 1
ATOM 2120 C CA . ASN A 1 275 ? 47.573 -11.403 -7.172 1.00 71.75 275 ASN A CA 1
ATOM 2121 C C . ASN A 1 275 ? 46.465 -10.778 -8.031 1.00 71.75 275 ASN A C 1
ATOM 2123 O O . ASN A 1 275 ? 45.814 -9.802 -7.651 1.00 71.75 275 ASN A O 1
ATOM 2127 N N . ARG A 1 276 ? 46.229 -11.378 -9.202 1.00 81.44 276 ARG A N 1
ATOM 2128 C CA . ARG A 1 276 ? 45.113 -11.055 -10.098 1.00 81.44 276 ARG A CA 1
ATOM 2129 C C . ARG A 1 276 ? 44.214 -12.269 -10.264 1.00 81.44 276 ARG A C 1
ATOM 2131 O O . ARG A 1 276 ? 44.700 -13.367 -10.517 1.00 81.44 276 ARG A O 1
ATOM 2138 N N . ILE A 1 277 ? 42.907 -12.059 -10.176 1.00 78.06 277 ILE A N 1
ATOM 2139 C CA . ILE A 1 277 ? 41.894 -13.076 -10.474 1.00 78.06 277 ILE A CA 1
ATOM 2140 C C . ILE A 1 277 ? 41.214 -12.651 -11.774 1.00 78.06 277 ILE A C 1
ATOM 2142 O O . ILE A 1 277 ? 40.716 -11.532 -11.874 1.00 78.06 277 ILE A O 1
ATOM 2146 N N . ALA A 1 278 ? 41.236 -13.521 -12.789 1.00 79.81 278 ALA A N 1
ATOM 2147 C CA . ALA A 1 278 ? 40.630 -13.263 -14.102 1.00 79.81 278 ALA A CA 1
ATOM 2148 C C . ALA A 1 278 ? 41.050 -11.915 -14.743 1.00 79.81 278 ALA A C 1
ATOM 2150 O O . ALA A 1 278 ? 40.243 -11.220 -15.352 1.00 79.81 278 ALA A O 1
ATOM 2151 N N . GLY A 1 279 ? 42.318 -11.518 -14.582 1.00 80.62 279 GLY A N 1
ATOM 2152 C CA . GLY A 1 279 ? 42.868 -10.277 -15.147 1.00 80.62 279 GLY A CA 1
ATOM 2153 C C . GLY A 1 279 ? 42.607 -9.002 -14.331 1.00 80.62 279 GLY A C 1
ATOM 2154 O O . GLY A 1 279 ? 43.282 -8.000 -14.579 1.00 80.62 279 GLY A O 1
ATOM 2155 N N . MET A 1 280 ? 41.724 -9.043 -13.325 1.00 82.81 280 MET A N 1
ATOM 2156 C CA . MET A 1 280 ? 41.446 -7.928 -12.410 1.00 82.81 280 MET A CA 1
ATOM 2157 C C . MET A 1 280 ? 42.277 -8.024 -11.115 1.00 82.81 280 MET A C 1
ATOM 2159 O O . MET A 1 280 ? 42.552 -9.136 -10.650 1.00 82.81 280 MET A O 1
ATOM 2163 N N . PRO A 1 281 ? 42.679 -6.892 -10.501 1.00 85.38 281 PRO A N 1
ATOM 2164 C CA . PRO A 1 281 ? 43.297 -6.890 -9.173 1.00 85.38 281 PRO A CA 1
ATOM 2165 C C . PRO A 1 281 ? 42.365 -7.519 -8.129 1.00 85.38 281 PRO A C 1
ATOM 2167 O O . PRO A 1 281 ? 41.169 -7.223 -8.112 1.00 85.38 281 PRO A O 1
ATOM 2170 N N . VAL A 1 282 ? 42.900 -8.348 -7.224 1.00 85.62 282 VAL A N 1
ATOM 2171 C CA . VAL A 1 282 ? 42.092 -8.980 -6.157 1.00 85.62 282 VAL A CA 1
ATOM 2172 C C . VAL A 1 282 ? 41.379 -7.940 -5.288 1.00 85.62 282 VAL A C 1
ATOM 2174 O O . VAL A 1 282 ? 40.243 -8.167 -4.887 1.00 85.62 282 VAL A O 1
ATOM 2177 N N . ALA A 1 283 ? 41.985 -6.773 -5.067 1.00 83.88 283 ALA A N 1
ATOM 2178 C CA . ALA A 1 283 ? 41.369 -5.667 -4.335 1.00 83.88 283 ALA A CA 1
ATOM 2179 C C . ALA A 1 283 ? 40.049 -5.177 -4.952 1.00 83.88 283 ALA A C 1
ATOM 2181 O O . ALA A 1 283 ? 39.083 -4.924 -4.236 1.00 83.88 283 ALA A O 1
ATOM 2182 N N . THR A 1 284 ? 39.979 -5.101 -6.283 1.00 86.88 284 THR A N 1
ATOM 2183 C CA . THR A 1 284 ? 38.765 -4.721 -7.018 1.00 86.88 284 THR A CA 1
ATOM 2184 C C . THR A 1 284 ? 37.669 -5.771 -6.838 1.00 86.88 284 THR A C 1
ATOM 2186 O O . THR A 1 284 ? 36.507 -5.429 -6.636 1.00 86.88 284 THR A O 1
ATOM 2189 N N . VAL A 1 285 ? 38.043 -7.055 -6.860 1.00 87.25 285 VAL A N 1
ATOM 2190 C CA . VAL A 1 285 ? 37.111 -8.167 -6.628 1.00 87.25 285 VAL A CA 1
ATOM 2191 C C . VAL A 1 285 ? 36.612 -8.164 -5.180 1.00 87.25 285 VAL A C 1
ATOM 2193 O O . VAL A 1 285 ? 35.417 -8.308 -4.953 1.00 87.25 285 VAL A O 1
ATOM 2196 N N . ALA A 1 286 ? 37.495 -7.942 -4.205 1.00 86.06 286 ALA A N 1
ATOM 2197 C CA . ALA A 1 286 ? 37.135 -7.875 -2.790 1.00 86.06 286 ALA A CA 1
ATOM 2198 C C . ALA A 1 286 ? 36.177 -6.709 -2.490 1.00 86.06 286 ALA A C 1
ATOM 2200 O O . ALA A 1 286 ? 35.158 -6.915 -1.833 1.00 86.06 286 ALA A O 1
ATOM 2201 N N . ALA A 1 287 ? 36.452 -5.515 -3.028 1.00 87.50 287 ALA A N 1
ATOM 2202 C CA . ALA A 1 287 ? 35.561 -4.361 -2.902 1.00 87.50 287 ALA A CA 1
ATOM 2203 C C . ALA A 1 287 ? 34.177 -4.636 -3.515 1.00 87.50 287 ALA A C 1
ATOM 2205 O O . ALA A 1 287 ? 33.157 -4.322 -2.907 1.00 87.50 287 ALA A O 1
ATOM 2206 N N . LEU A 1 288 ? 34.129 -5.287 -4.684 1.00 88.31 288 LEU A N 1
ATOM 2207 C CA . LEU A 1 288 ? 32.868 -5.667 -5.322 1.00 88.31 288 LEU A CA 1
ATOM 2208 C C . LEU A 1 288 ? 32.072 -6.659 -4.463 1.00 88.31 288 LEU A C 1
ATOM 2210 O O . LEU A 1 288 ? 30.865 -6.506 -4.317 1.00 88.31 288 LEU A O 1
ATOM 2214 N N . VAL A 1 289 ? 32.735 -7.664 -3.884 1.00 89.31 289 VAL A N 1
ATOM 2215 C CA . VAL A 1 289 ? 32.083 -8.674 -3.035 1.00 89.31 289 VAL A CA 1
ATOM 2216 C C . VAL A 1 289 ? 31.475 -8.048 -1.779 1.00 89.31 289 VAL A C 1
ATOM 2218 O O . VAL A 1 289 ? 30.363 -8.422 -1.414 1.00 89.31 289 VAL A O 1
ATOM 2221 N N . ILE A 1 290 ? 32.158 -7.088 -1.147 1.00 89.12 290 ILE A N 1
ATOM 2222 C CA . ILE A 1 290 ? 31.635 -6.378 0.032 1.00 89.12 290 ILE A CA 1
ATOM 2223 C C . ILE A 1 290 ? 30.361 -5.606 -0.330 1.00 89.12 290 ILE A C 1
ATOM 2225 O O . ILE A 1 290 ? 29.321 -5.839 0.284 1.00 89.12 290 ILE A O 1
ATOM 2229 N N . VAL A 1 291 ? 30.404 -4.793 -1.391 1.00 90.94 291 VAL A N 1
ATOM 2230 C CA . VAL A 1 291 ? 29.241 -4.014 -1.852 1.00 90.94 291 VAL A CA 1
ATOM 2231 C C . VAL A 1 291 ? 28.080 -4.926 -2.273 1.00 90.94 291 VAL A C 1
ATOM 2233 O O . VAL A 1 291 ? 26.925 -4.661 -1.949 1.00 90.94 291 VAL A O 1
ATOM 2236 N N . LEU A 1 292 ? 28.353 -6.040 -2.963 1.00 90.25 292 LEU A N 1
ATOM 2237 C CA . LEU A 1 292 ? 27.311 -7.003 -3.342 1.00 90.25 292 LEU A CA 1
ATOM 2238 C C . LEU A 1 292 ? 26.687 -7.699 -2.126 1.00 90.25 292 LEU A C 1
ATOM 2240 O O . LEU A 1 292 ? 25.474 -7.919 -2.112 1.00 90.25 292 LEU A O 1
ATOM 2244 N N . MET A 1 293 ? 27.488 -8.033 -1.111 1.00 91.50 293 MET A N 1
ATOM 2245 C CA . MET A 1 293 ? 26.988 -8.604 0.141 1.00 91.50 293 MET A CA 1
ATOM 2246 C C . MET A 1 293 ? 26.104 -7.599 0.889 1.00 91.50 293 MET A C 1
ATOM 2248 O O . MET A 1 293 ? 25.056 -7.980 1.411 1.00 91.50 293 MET A O 1
ATOM 2252 N N . GLU A 1 294 ? 26.482 -6.320 0.895 1.00 91.56 294 GLU A N 1
ATOM 2253 C CA . GLU A 1 294 ? 25.697 -5.242 1.497 1.00 91.56 294 GLU A CA 1
ATOM 2254 C C . GLU A 1 294 ? 24.351 -5.059 0.782 1.00 91.56 294 GLU A C 1
ATOM 2256 O O . GLU A 1 294 ? 23.300 -5.070 1.424 1.00 91.56 294 GLU A O 1
ATOM 2261 N N . ILE A 1 295 ? 24.353 -4.994 -0.555 1.00 90.44 295 ILE A N 1
ATOM 2262 C CA . ILE A 1 295 ? 23.122 -4.909 -1.354 1.00 90.44 295 ILE A CA 1
ATOM 2263 C C . ILE A 1 295 ? 22.222 -6.120 -1.078 1.00 90.44 295 ILE A C 1
ATOM 2265 O O . ILE A 1 295 ? 21.022 -5.955 -0.854 1.00 90.44 295 ILE A O 1
ATOM 2269 N N . ALA A 1 296 ? 22.783 -7.332 -1.044 1.00 89.69 296 ALA A N 1
ATOM 2270 C CA . ALA A 1 296 ? 22.023 -8.544 -0.750 1.00 89.69 296 ALA A CA 1
ATOM 2271 C C . ALA A 1 296 ? 21.398 -8.500 0.656 1.00 89.69 296 ALA A C 1
ATOM 2273 O O . ALA A 1 296 ? 20.197 -8.741 0.804 1.00 89.69 296 ALA A O 1
ATOM 2274 N N . ALA A 1 297 ? 22.177 -8.142 1.681 1.00 90.88 297 ALA A N 1
ATOM 2275 C CA . ALA A 1 297 ? 21.686 -8.000 3.050 1.00 90.88 297 ALA A CA 1
ATOM 2276 C C . ALA A 1 297 ? 20.614 -6.899 3.171 1.00 90.88 297 ALA A C 1
ATOM 2278 O O . ALA A 1 297 ? 19.611 -7.092 3.861 1.00 90.88 297 ALA A O 1
ATOM 2279 N N . GLY A 1 298 ? 20.774 -5.786 2.449 1.00 89.75 298 GLY A N 1
ATOM 2280 C CA . GLY A 1 298 ? 19.807 -4.691 2.366 1.00 89.75 298 GLY A CA 1
ATOM 2281 C C . GLY A 1 298 ? 18.475 -5.115 1.754 1.00 89.75 298 GLY A C 1
ATOM 2282 O O . GLY A 1 298 ? 17.420 -4.833 2.326 1.00 89.75 298 GLY A O 1
ATOM 2283 N N . VAL A 1 299 ? 18.506 -5.853 0.640 1.00 88.06 299 VAL A N 1
ATOM 2284 C CA . VAL A 1 299 ? 17.296 -6.416 0.015 1.00 88.06 299 VAL A CA 1
ATOM 2285 C C . VAL A 1 299 ? 16.577 -7.356 0.986 1.00 88.06 299 VAL A C 1
ATOM 2287 O O . VAL A 1 299 ? 15.368 -7.227 1.176 1.00 88.06 299 VAL A O 1
ATOM 2290 N N . PHE A 1 300 ? 17.302 -8.247 1.671 1.00 87.50 300 PHE A N 1
ATOM 2291 C CA . PHE A 1 300 ? 16.699 -9.122 2.683 1.00 87.50 300 PHE A CA 1
ATOM 2292 C C . PHE A 1 300 ? 16.098 -8.344 3.861 1.00 87.50 300 PHE A C 1
ATOM 2294 O O . PHE A 1 300 ? 15.010 -8.688 4.322 1.00 87.50 300 PHE A O 1
ATOM 2301 N N . ALA A 1 301 ? 16.759 -7.290 4.343 1.00 88.81 301 ALA A N 1
ATOM 2302 C CA . ALA A 1 301 ? 16.224 -6.452 5.414 1.00 88.81 301 ALA A CA 1
ATOM 2303 C C . ALA A 1 301 ? 14.925 -5.743 4.989 1.00 88.81 301 ALA A C 1
ATOM 2305 O O . ALA A 1 301 ? 13.947 -5.754 5.740 1.00 88.81 301 ALA A O 1
ATOM 2306 N N . MET A 1 302 ? 14.884 -5.182 3.775 1.00 87.31 302 MET A N 1
ATOM 2307 C CA . MET A 1 302 ? 13.695 -4.522 3.221 1.00 87.31 302 MET A CA 1
ATOM 2308 C C . MET A 1 302 ? 12.516 -5.487 3.033 1.00 87.31 302 MET A C 1
ATOM 2310 O O . MET A 1 302 ? 11.381 -5.146 3.385 1.00 87.31 302 MET A O 1
ATOM 2314 N N . GLU A 1 303 ? 12.786 -6.714 2.587 1.00 86.06 303 GLU A N 1
ATOM 2315 C CA . GLU A 1 303 ? 11.777 -7.769 2.456 1.00 86.06 303 GLU A CA 1
ATOM 2316 C C . GLU A 1 303 ? 11.214 -8.173 3.830 1.00 86.06 303 GLU A C 1
ATOM 2318 O O . GLU A 1 303 ? 10.003 -8.273 4.030 1.00 86.06 303 GLU A O 1
ATOM 2323 N N . MET A 1 304 ? 12.077 -8.312 4.843 1.00 84.81 304 MET A N 1
ATOM 2324 C CA . MET A 1 304 ? 11.642 -8.606 6.213 1.00 84.81 304 MET A CA 1
ATOM 2325 C C . MET A 1 304 ? 10.914 -7.427 6.874 1.00 84.81 304 MET A C 1
ATOM 2327 O O . MET A 1 304 ? 10.147 -7.638 7.814 1.00 84.81 304 MET A O 1
ATOM 2331 N N . LEU A 1 305 ? 11.067 -6.194 6.395 1.00 82.62 305 LEU A N 1
ATOM 2332 C CA . LEU A 1 305 ? 10.243 -5.057 6.821 1.00 82.62 305 LEU A CA 1
ATOM 2333 C C . LEU A 1 305 ? 8.902 -4.988 6.076 1.00 82.62 305 LEU A C 1
ATOM 2335 O O . LEU A 1 305 ? 7.965 -4.377 6.582 1.00 82.62 305 LEU A O 1
ATOM 2339 N N . GLY A 1 306 ? 8.748 -5.720 4.967 1.00 74.19 306 GLY A N 1
ATOM 2340 C CA . GLY A 1 306 ? 7.525 -5.732 4.154 1.00 74.19 306 GLY A CA 1
ATOM 2341 C C . GLY A 1 306 ? 7.359 -4.449 3.350 1.00 74.19 306 GLY A C 1
ATOM 2342 O O . GLY A 1 306 ? 6.238 -4.046 3.057 1.00 74.19 306 GLY A O 1
ATOM 2343 N N . ILE A 1 307 ? 8.480 -3.781 3.072 1.00 75.19 307 ILE A N 1
ATOM 2344 C CA . ILE A 1 307 ? 8.540 -2.617 2.189 1.00 75.19 307 ILE A CA 1
ATOM 2345 C C . ILE A 1 307 ? 8.620 -3.102 0.732 1.00 75.19 307 ILE A C 1
ATOM 2347 O O . ILE A 1 307 ? 8.026 -2.487 -0.150 1.00 75.19 307 ILE A O 1
ATOM 2351 N N . THR A 1 308 ? 9.317 -4.219 0.491 1.00 73.88 308 THR A N 1
ATOM 2352 C CA . THR A 1 308 ? 9.429 -4.890 -0.812 1.00 73.88 308 THR A CA 1
ATOM 2353 C C . THR A 1 308 ? 8.735 -6.252 -0.795 1.00 73.88 308 THR A C 1
ATOM 2355 O O . THR A 1 308 ? 8.536 -6.830 0.273 1.00 73.88 308 THR A O 1
ATOM 2358 N N . SER A 1 309 ? 8.380 -6.745 -1.984 1.00 67.06 309 SER A N 1
ATOM 2359 C CA . SER A 1 309 ? 7.755 -8.054 -2.220 1.00 67.06 309 SER A CA 1
ATOM 2360 C C . SER A 1 309 ? 8.503 -8.853 -3.300 1.00 67.06 309 SER A C 1
ATOM 2362 O O . SER A 1 309 ? 7.900 -9.471 -4.181 1.00 67.06 309 SER A O 1
ATOM 2364 N N . PHE A 1 310 ? 9.841 -8.828 -3.269 1.00 72.06 310 PHE A N 1
ATOM 2365 C CA . PHE A 1 310 ? 10.668 -9.572 -4.231 1.00 72.06 310 PHE A CA 1
ATOM 2366 C C . PHE A 1 310 ? 10.516 -11.088 -4.070 1.00 72.06 310 PHE A C 1
ATOM 2368 O O . PHE A 1 310 ? 10.667 -11.844 -5.031 1.00 72.06 310 PHE A O 1
ATOM 2375 N N . PHE A 1 311 ? 10.189 -11.540 -2.862 1.00 72.06 311 PHE A N 1
ATOM 2376 C CA . PHE A 1 311 ? 10.038 -12.940 -2.510 1.00 72.06 311 PHE A CA 1
ATOM 2377 C C . PHE A 1 311 ? 8.717 -13.131 -1.750 1.00 72.06 311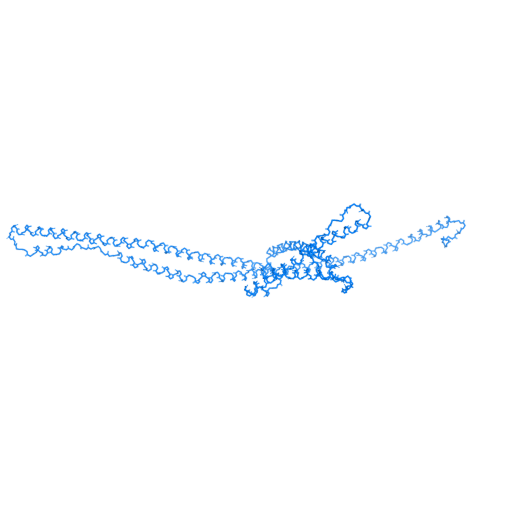 PHE A C 1
ATOM 2379 O O . PHE A 1 311 ? 8.730 -13.338 -0.536 1.00 72.06 311 PHE A O 1
ATOM 2386 N N . PRO A 1 312 ? 7.562 -13.182 -2.443 1.00 63.91 312 PRO A N 1
ATOM 2387 C CA . PRO A 1 312 ? 6.239 -13.267 -1.806 1.00 63.91 312 PRO A CA 1
ATOM 2388 C C . PRO A 1 312 ? 6.072 -14.484 -0.877 1.00 63.91 312 PRO A C 1
ATOM 2390 O O . PRO A 1 312 ? 5.256 -14.484 0.040 1.00 63.91 312 PRO A O 1
ATOM 2393 N N . LYS A 1 313 ? 6.897 -15.526 -1.044 1.00 67.75 313 LYS A N 1
ATOM 2394 C CA . LYS A 1 313 ? 6.944 -16.684 -0.136 1.00 67.75 313 LYS A CA 1
ATOM 2395 C C . LYS A 1 313 ? 7.497 -16.355 1.260 1.00 67.75 313 LYS A C 1
ATOM 2397 O O . LYS A 1 313 ? 7.193 -17.080 2.204 1.00 67.75 313 LYS A O 1
ATOM 2402 N N . LEU A 1 314 ? 8.297 -15.297 1.407 1.00 64.06 314 LEU A N 1
ATOM 2403 C CA . LEU A 1 314 ? 8.847 -14.851 2.692 1.00 64.06 314 LEU A CA 1
ATOM 2404 C C . LEU A 1 314 ? 7.805 -14.099 3.537 1.00 64.06 314 LEU A C 1
ATOM 2406 O O . LEU A 1 314 ? 7.920 -14.097 4.763 1.00 64.06 314 LEU A O 1
ATOM 2410 N N . GLU A 1 315 ? 6.748 -13.546 2.930 1.00 63.78 315 GLU A N 1
ATOM 2411 C CA . GLU A 1 315 ? 5.634 -12.927 3.669 1.00 63.78 315 GLU A CA 1
ATOM 2412 C C . GLU A 1 315 ? 4.821 -13.946 4.481 1.00 63.78 315 GLU A C 1
ATOM 2414 O O . GLU A 1 315 ? 4.278 -13.609 5.534 1.00 63.78 315 GLU A O 1
ATOM 2419 N N . LEU A 1 316 ? 4.791 -15.204 4.031 1.00 68.75 316 LEU A N 1
ATOM 2420 C CA . LEU A 1 316 ? 4.075 -16.310 4.677 1.00 68.75 316 LEU A CA 1
ATOM 2421 C C . LEU A 1 316 ? 4.802 -16.855 5.922 1.00 68.75 316 LEU A C 1
ATOM 2423 O O . LEU A 1 316 ? 4.277 -17.718 6.627 1.00 68.75 316 LEU A O 1
ATOM 2427 N N . ILE A 1 317 ? 6.020 -16.381 6.207 1.00 77.62 317 ILE A N 1
ATOM 2428 C CA . ILE A 1 317 ? 6.810 -16.838 7.353 1.00 77.62 317 ILE A CA 1
ATOM 2429 C C . ILE A 1 317 ? 6.249 -16.241 8.660 1.00 77.62 317 ILE A C 1
ATOM 2431 O O . ILE A 1 317 ? 5.989 -15.037 8.732 1.00 77.62 317 ILE A O 1
ATOM 2435 N N . PRO A 1 318 ? 6.128 -17.034 9.748 1.00 81.31 318 PRO A N 1
ATOM 2436 C CA . PRO A 1 318 ? 5.673 -16.539 11.045 1.00 81.31 318 PRO A CA 1
ATOM 2437 C C . PRO A 1 318 ? 6.486 -15.335 11.541 1.00 81.31 318 PRO A C 1
ATOM 2439 O O . PRO A 1 318 ? 7.717 -15.312 11.434 1.00 81.31 318 PRO A O 1
ATOM 2442 N N . ARG A 1 319 ? 5.808 -14.361 12.170 1.00 78.88 319 ARG A N 1
ATOM 2443 C CA . ARG A 1 319 ? 6.405 -13.089 12.635 1.00 78.88 319 ARG A CA 1
ATOM 2444 C C . ARG A 1 319 ? 7.671 -13.259 13.486 1.00 78.88 319 ARG A C 1
ATOM 2446 O O . ARG A 1 319 ? 8.564 -12.418 13.423 1.00 78.88 319 ARG A O 1
ATOM 2453 N N . SER A 1 320 ? 7.767 -14.340 14.261 1.00 83.62 320 SER A N 1
ATOM 2454 C CA . SER A 1 320 ? 8.937 -14.654 15.091 1.00 83.62 320 SER A CA 1
ATOM 2455 C C . SER A 1 320 ? 10.200 -14.893 14.260 1.00 83.62 320 SER A C 1
ATOM 2457 O O . SER A 1 320 ? 11.231 -14.278 14.521 1.00 83.62 320 SER A O 1
ATOM 2459 N N . ARG A 1 321 ? 10.117 -15.727 13.218 1.00 83.62 321 ARG A N 1
ATOM 2460 C CA . ARG A 1 321 ? 11.252 -16.034 12.330 1.00 83.62 321 ARG A CA 1
ATOM 2461 C C . ARG A 1 321 ? 11.629 -14.839 11.462 1.00 83.62 321 ARG A C 1
ATOM 2463 O O . ARG A 1 321 ? 12.811 -14.556 11.300 1.00 83.62 321 ARG A O 1
ATOM 2470 N N . ARG A 1 322 ? 10.633 -14.086 10.990 1.00 84.12 322 ARG A N 1
ATOM 2471 C CA . ARG A 1 322 ? 10.837 -12.845 10.231 1.00 84.12 322 ARG A CA 1
ATOM 2472 C C . ARG A 1 322 ? 11.652 -11.812 11.021 1.00 84.12 322 ARG A C 1
ATOM 2474 O O . ARG A 1 322 ? 12.574 -11.210 10.480 1.00 84.12 322 ARG A O 1
ATOM 2481 N N . ARG A 1 323 ? 11.381 -11.666 12.325 1.00 87.50 323 ARG A N 1
ATOM 2482 C CA . ARG A 1 323 ? 12.164 -10.789 13.212 1.00 87.50 323 ARG A CA 1
ATOM 2483 C C . ARG A 1 323 ? 13.613 -11.260 13.369 1.00 87.50 323 ARG A C 1
ATOM 2485 O O . ARG A 1 323 ? 14.501 -10.419 13.395 1.00 87.50 323 ARG A O 1
ATOM 2492 N N . ILE A 1 324 ? 13.861 -12.568 13.455 1.00 88.75 324 ILE A N 1
ATOM 2493 C CA . ILE A 1 324 ? 15.229 -13.107 13.560 1.00 88.75 324 ILE A CA 1
ATOM 2494 C C . ILE A 1 324 ? 16.025 -12.783 12.293 1.00 88.75 324 ILE A C 1
ATOM 2496 O O . ILE A 1 324 ? 17.123 -12.247 12.393 1.00 88.75 324 ILE A O 1
ATOM 2500 N N . ILE A 1 325 ? 15.456 -13.046 11.113 1.00 87.19 325 ILE A N 1
ATOM 2501 C CA . ILE A 1 325 ? 16.128 -12.761 9.836 1.00 87.19 325 ILE A CA 1
ATOM 2502 C C . ILE A 1 325 ? 16.409 -11.259 9.701 1.00 87.19 325 ILE A C 1
ATOM 2504 O O . ILE A 1 325 ? 17.507 -10.883 9.303 1.00 87.19 325 ILE A O 1
ATOM 2508 N N . LEU A 1 326 ? 15.463 -10.403 10.106 1.00 90.75 326 LEU A N 1
ATOM 2509 C CA . LEU A 1 326 ? 15.666 -8.953 10.129 1.00 90.75 326 LEU A CA 1
ATOM 2510 C C . LEU A 1 326 ? 16.841 -8.549 11.028 1.00 90.75 326 LEU A C 1
ATOM 2512 O O . LEU A 1 326 ? 17.687 -7.768 10.608 1.00 90.75 326 LEU A O 1
ATOM 2516 N N . VAL A 1 327 ? 16.908 -9.081 12.251 1.00 93.12 327 VAL A N 1
ATOM 2517 C CA . VAL A 1 327 ? 17.994 -8.770 13.195 1.00 93.12 327 VAL A CA 1
ATOM 2518 C C . VAL A 1 327 ? 19.344 -9.229 12.646 1.00 93.12 327 VAL A C 1
ATOM 2520 O O . VAL A 1 327 ? 20.318 -8.492 12.759 1.00 93.12 327 VAL A O 1
ATOM 2523 N N . VAL A 1 328 ? 19.404 -10.402 12.012 1.00 91.62 328 VAL A N 1
ATOM 2524 C CA . VAL A 1 328 ? 20.633 -10.908 11.382 1.00 91.62 328 VAL A CA 1
ATOM 2525 C C . VAL A 1 328 ? 21.053 -10.030 10.201 1.00 91.62 328 VAL A C 1
ATOM 2527 O O . VAL A 1 328 ? 22.220 -9.658 10.119 1.00 91.62 328 VAL A O 1
ATOM 2530 N N . ALA A 1 329 ? 20.123 -9.653 9.320 1.00 91.19 329 ALA A N 1
ATOM 2531 C CA . ALA A 1 329 ? 20.418 -8.803 8.167 1.00 91.19 329 ALA A CA 1
ATOM 2532 C C . ALA A 1 329 ? 20.889 -7.403 8.594 1.00 91.19 329 ALA A C 1
ATOM 2534 O O . ALA A 1 329 ? 21.919 -6.928 8.123 1.00 91.19 329 ALA A O 1
ATOM 2535 N N . VAL A 1 330 ? 20.189 -6.771 9.541 1.00 93.88 330 VAL A N 1
ATOM 2536 C CA . VAL A 1 330 ? 20.567 -5.456 10.088 1.00 93.88 330 VAL A CA 1
ATOM 2537 C C . VAL A 1 330 ? 21.890 -5.531 10.851 1.00 93.88 330 VAL A C 1
ATOM 2539 O O . VAL A 1 330 ? 22.726 -4.644 10.705 1.00 93.88 330 VAL A O 1
ATOM 2542 N N . GLY A 1 331 ? 22.116 -6.593 11.628 1.00 94.56 331 GLY A N 1
ATOM 2543 C CA . GLY A 1 331 ? 23.391 -6.824 12.308 1.00 94.56 331 GLY A CA 1
ATOM 2544 C C . GLY A 1 331 ? 24.555 -6.999 11.329 1.00 94.56 331 GLY A C 1
ATOM 2545 O O . GLY A 1 331 ? 25.622 -6.432 11.545 1.00 94.56 331 GLY A O 1
ATOM 2546 N N . GLY A 1 332 ? 24.336 -7.723 10.226 1.00 92.44 332 GLY A N 1
ATOM 2547 C CA . GLY A 1 332 ? 25.309 -7.876 9.144 1.00 92.44 332 GLY A CA 1
ATOM 2548 C C . GLY A 1 332 ? 25.634 -6.552 8.452 1.00 92.44 332 GLY A C 1
ATOM 2549 O O . GLY A 1 332 ? 26.806 -6.228 8.292 1.00 92.44 332 GLY A O 1
ATOM 2550 N N . LEU A 1 333 ? 24.615 -5.752 8.120 1.00 93.69 333 LEU A N 1
ATOM 2551 C CA . LEU A 1 333 ? 24.795 -4.410 7.550 1.00 93.69 333 LEU A CA 1
ATOM 2552 C C . LEU A 1 333 ? 25.572 -3.487 8.492 1.00 93.69 333 LEU A C 1
ATOM 2554 O O . LEU A 1 333 ? 26.483 -2.795 8.057 1.00 93.69 333 LEU A O 1
ATOM 2558 N N . LEU A 1 334 ? 25.257 -3.503 9.790 1.00 94.75 334 LEU A N 1
ATOM 2559 C CA . LEU A 1 334 ? 25.964 -2.692 10.781 1.00 94.75 334 LEU A CA 1
ATOM 2560 C C . LEU A 1 334 ? 27.436 -3.105 10.900 1.00 94.75 334 LEU A C 1
ATOM 2562 O O . LEU A 1 334 ? 28.314 -2.251 10.978 1.00 94.75 334 LEU A O 1
ATOM 2566 N N . MET A 1 335 ? 27.713 -4.409 10.876 1.00 93.44 335 MET A N 1
ATOM 2567 C CA . MET A 1 335 ? 29.076 -4.935 10.912 1.00 93.44 335 MET A CA 1
ATOM 2568 C C . MET A 1 335 ? 29.878 -4.528 9.667 1.00 93.44 335 MET A C 1
ATOM 2570 O O . MET A 1 335 ? 31.002 -4.045 9.807 1.00 93.44 335 MET A O 1
ATOM 2574 N N . LEU A 1 336 ? 29.287 -4.644 8.472 1.00 91.38 336 LEU A N 1
ATOM 2575 C CA . LEU A 1 336 ? 29.902 -4.183 7.224 1.00 91.38 336 LEU A CA 1
ATOM 2576 C C . LEU A 1 336 ? 30.136 -2.667 7.239 1.00 91.38 336 LEU A C 1
ATOM 2578 O O . LEU A 1 336 ? 31.247 -2.233 6.952 1.00 91.38 336 LEU A O 1
ATOM 2582 N N . ALA A 1 337 ? 29.166 -1.872 7.695 1.00 90.38 337 ALA A N 1
ATOM 2583 C CA . ALA A 1 337 ? 29.315 -0.423 7.819 1.00 90.38 337 ALA A CA 1
ATOM 2584 C C . ALA A 1 337 ? 30.468 -0.025 8.761 1.00 90.38 337 ALA A C 1
ATOM 2586 O O . ALA A 1 337 ? 31.198 0.925 8.484 1.00 90.38 337 ALA A O 1
ATOM 2587 N N . CYS A 1 338 ? 30.687 -0.758 9.861 1.00 91.25 338 CYS A N 1
ATOM 2588 C CA . CYS A 1 338 ? 31.846 -0.533 10.730 1.00 91.25 338 CYS A CA 1
ATOM 2589 C C . CYS A 1 338 ? 33.180 -0.848 10.028 1.00 91.25 338 CYS A C 1
ATOM 2591 O O . CYS A 1 338 ? 34.158 -0.111 10.201 1.00 91.25 338 CYS A O 1
ATOM 2593 N N . ILE A 1 339 ? 33.235 -1.922 9.232 1.00 88.88 339 ILE A N 1
ATOM 2594 C CA . ILE A 1 339 ? 34.420 -2.265 8.430 1.00 88.88 339 ILE A CA 1
ATOM 2595 C C . ILE A 1 339 ? 34.693 -1.170 7.396 1.00 88.88 339 ILE A C 1
ATOM 2597 O O . ILE A 1 339 ? 35.826 -0.711 7.273 1.00 88.88 339 ILE A O 1
ATOM 2601 N N . GLU A 1 340 ? 33.662 -0.709 6.696 1.00 87.50 340 GLU A N 1
ATOM 2602 C CA . GLU A 1 340 ? 33.772 0.333 5.676 1.00 87.50 340 GLU A CA 1
ATOM 2603 C C . GLU A 1 340 ? 34.185 1.678 6.267 1.00 87.50 340 GLU A C 1
ATOM 2605 O O . GLU A 1 340 ? 35.078 2.328 5.730 1.00 87.50 340 GLU A O 1
ATOM 2610 N N . ALA A 1 341 ? 33.633 2.063 7.422 1.00 87.25 341 ALA A N 1
ATOM 2611 C CA . ALA A 1 341 ? 34.075 3.250 8.150 1.00 87.25 341 ALA A CA 1
ATOM 2612 C C . ALA A 1 341 ? 35.569 3.170 8.515 1.00 87.25 341 ALA A C 1
ATOM 2614 O O . ALA A 1 341 ? 36.301 4.150 8.371 1.00 87.25 341 ALA A O 1
ATOM 2615 N N . SER A 1 342 ? 36.043 1.990 8.927 1.00 87.12 342 SER A N 1
ATOM 2616 C CA . SER A 1 342 ? 37.463 1.763 9.232 1.00 87.12 342 SER A CA 1
ATOM 2617 C C . SER A 1 342 ? 38.340 1.867 7.976 1.00 87.12 342 SER A C 1
ATOM 2619 O O . SER A 1 342 ? 39.388 2.514 7.999 1.00 87.12 342 SER A O 1
ATOM 2621 N N . LEU A 1 343 ? 37.897 1.281 6.859 1.00 86.44 343 LEU A N 1
ATOM 2622 C CA . LEU A 1 343 ? 38.587 1.353 5.566 1.00 86.44 343 LEU A CA 1
ATOM 2623 C C . LEU A 1 343 ? 38.598 2.775 4.992 1.00 86.44 343 LEU A C 1
ATOM 2625 O O . LEU A 1 343 ? 39.590 3.182 4.392 1.00 86.44 343 LEU A O 1
ATOM 2629 N N . ALA A 1 344 ? 37.536 3.551 5.199 1.00 84.50 344 ALA A N 1
ATOM 2630 C CA . ALA A 1 344 ? 37.455 4.940 4.767 1.00 84.50 344 ALA A CA 1
ATOM 2631 C C . ALA A 1 344 ? 38.457 5.833 5.518 1.00 84.50 344 ALA A C 1
ATOM 2633 O O . ALA A 1 344 ? 39.112 6.668 4.896 1.00 84.50 344 ALA A O 1
ATOM 2634 N N . ILE A 1 345 ? 38.635 5.625 6.829 1.00 85.69 345 ILE A N 1
ATOM 2635 C CA . ILE A 1 345 ? 39.682 6.312 7.606 1.00 85.69 345 ILE A CA 1
ATOM 2636 C C . ILE A 1 345 ? 41.065 5.948 7.062 1.00 85.69 345 ILE A C 1
ATOM 2638 O O . ILE A 1 345 ? 41.905 6.824 6.860 1.00 85.69 345 ILE A O 1
ATOM 2642 N N . LEU A 1 346 ? 41.292 4.663 6.780 1.00 85.25 346 LEU A N 1
ATOM 2643 C CA . LEU A 1 346 ? 42.559 4.207 6.225 1.00 85.25 346 LEU A CA 1
ATOM 2644 C C . LEU A 1 346 ? 42.831 4.826 4.847 1.00 85.25 346 LEU A C 1
ATOM 2646 O O . LEU A 1 346 ? 43.944 5.274 4.586 1.00 85.25 346 LEU A O 1
ATOM 2650 N N . ARG A 1 347 ? 41.815 4.912 3.981 1.00 84.94 347 ARG A N 1
ATOM 2651 C CA . ARG A 1 347 ? 41.915 5.591 2.683 1.00 84.94 347 ARG A CA 1
ATOM 2652 C C . ARG A 1 347 ? 42.443 7.016 2.839 1.00 84.94 347 ARG A C 1
ATOM 2654 O O . ARG A 1 347 ? 43.299 7.418 2.059 1.00 84.94 347 ARG A O 1
ATOM 2661 N N . GLU A 1 348 ? 41.937 7.775 3.808 1.00 83.69 348 GLU A N 1
ATOM 2662 C CA . GLU A 1 348 ? 42.371 9.160 4.019 1.00 83.69 348 GLU A CA 1
ATOM 2663 C C . GLU A 1 348 ? 43.852 9.230 4.414 1.00 83.69 348 GLU A C 1
ATOM 2665 O O . GLU A 1 348 ? 44.621 9.966 3.799 1.00 83.69 348 GLU A O 1
ATOM 2670 N N . GLN A 1 349 ? 44.284 8.373 5.344 1.00 84.88 349 GLN A N 1
ATOM 2671 C CA . GLN A 1 349 ? 45.691 8.279 5.762 1.00 84.88 349 GLN A CA 1
ATOM 2672 C C . GLN A 1 349 ? 46.623 7.884 4.602 1.00 84.88 349 GLN A C 1
ATOM 2674 O O . GLN A 1 349 ? 47.732 8.405 4.455 1.00 84.88 349 GLN A O 1
ATOM 2679 N N . ILE A 1 350 ? 46.170 6.970 3.743 1.00 82.31 350 ILE A N 1
ATOM 2680 C CA . ILE A 1 350 ? 46.897 6.538 2.544 1.00 82.31 350 ILE A CA 1
ATOM 2681 C C . ILE A 1 350 ? 47.046 7.691 1.546 1.00 82.31 350 ILE A C 1
ATOM 2683 O O . ILE A 1 350 ? 48.126 7.922 0.993 1.00 82.31 350 ILE A O 1
ATOM 2687 N N . VAL A 1 351 ? 45.966 8.434 1.306 1.00 80.88 351 VAL A N 1
ATOM 2688 C CA . VAL A 1 351 ? 45.979 9.567 0.379 1.00 80.88 351 VAL A CA 1
ATOM 2689 C C . VAL A 1 351 ? 46.900 10.671 0.899 1.00 80.88 351 VAL A C 1
ATOM 2691 O O . VAL A 1 351 ? 47.699 11.192 0.121 1.00 80.88 351 VAL A O 1
ATOM 2694 N N . GLU A 1 352 ? 46.857 10.972 2.198 1.00 85.44 352 GLU A N 1
ATOM 2695 C CA . GLU A 1 352 ? 47.734 11.950 2.853 1.00 85.44 352 GLU A CA 1
ATOM 2696 C C . GLU A 1 352 ? 49.218 11.556 2.762 1.00 85.44 352 GLU A C 1
ATOM 2698 O O . GLU A 1 352 ? 50.064 12.355 2.356 1.00 85.44 352 GLU A O 1
ATOM 2703 N N . SER A 1 353 ? 49.556 10.300 3.061 1.00 80.06 353 SER A N 1
ATOM 2704 C CA . SER A 1 353 ? 50.942 9.824 2.949 1.00 80.06 353 SER A CA 1
ATOM 2705 C C . SER A 1 353 ? 51.448 9.825 1.498 1.00 80.06 353 SER A C 1
ATOM 2707 O O . SER A 1 353 ? 52.593 10.203 1.232 1.00 80.06 353 SER A O 1
ATOM 2709 N N . SER A 1 354 ? 50.584 9.493 0.535 1.00 78.81 354 SER A N 1
ATOM 2710 C CA . SER A 1 354 ? 50.899 9.529 -0.896 1.00 78.81 354 SER A CA 1
ATOM 2711 C C . SER A 1 354 ? 51.116 10.948 -1.424 1.00 78.81 354 SER A C 1
ATOM 2713 O O . SER A 1 354 ? 51.989 11.163 -2.271 1.00 78.81 354 SER A O 1
ATOM 2715 N N . THR A 1 355 ? 50.335 11.931 -0.966 1.00 82.12 355 THR A N 1
ATOM 2716 C CA . THR A 1 355 ? 50.515 13.337 -1.363 1.00 82.12 355 THR A CA 1
ATOM 2717 C C . THR A 1 355 ? 51.774 13.930 -0.739 1.00 82.12 355 THR A C 1
ATOM 2719 O O . THR A 1 355 ? 52.538 14.580 -1.454 1.00 82.12 355 THR A O 1
ATOM 2722 N N . ALA A 1 356 ? 52.062 13.625 0.530 1.00 80.56 356 ALA A N 1
ATOM 2723 C CA . ALA A 1 356 ? 53.299 14.023 1.201 1.00 80.56 356 ALA A CA 1
ATOM 2724 C C . ALA A 1 356 ? 54.546 13.435 0.513 1.00 80.56 356 ALA A C 1
ATOM 2726 O O . ALA A 1 356 ? 55.524 14.148 0.273 1.00 80.56 356 ALA A O 1
ATOM 2727 N N . LEU A 1 357 ? 54.498 12.158 0.115 1.00 78.62 357 LEU A N 1
ATOM 2728 C CA . LEU A 1 357 ? 55.584 11.510 -0.622 1.00 78.62 357 LEU A CA 1
ATOM 2729 C C . LEU A 1 357 ? 55.784 12.143 -2.006 1.00 78.62 357 LEU A C 1
ATOM 2731 O O . LEU A 1 357 ? 56.915 12.432 -2.393 1.00 78.62 357 LEU A O 1
ATOM 2735 N N . LYS A 1 358 ? 54.698 12.411 -2.745 1.00 82.00 358 LYS A N 1
ATOM 2736 C CA . LYS A 1 358 ? 54.765 13.094 -4.048 1.00 82.00 358 LYS A CA 1
ATOM 2737 C C . LYS A 1 358 ? 55.316 14.515 -3.926 1.00 82.00 358 LYS A C 1
ATOM 2739 O O . LYS A 1 358 ? 56.125 14.901 -4.762 1.00 82.00 358 LYS A O 1
ATOM 2744 N N . ALA A 1 359 ? 54.935 15.267 -2.893 1.00 78.12 359 ALA A N 1
ATOM 2745 C CA . ALA A 1 359 ? 55.473 16.602 -2.628 1.00 78.12 359 ALA A CA 1
ATOM 2746 C C . ALA A 1 359 ? 56.977 16.558 -2.299 1.00 78.12 359 ALA A C 1
ATOM 2748 O O . ALA A 1 359 ? 57.751 17.356 -2.828 1.00 78.12 359 ALA A O 1
ATOM 2749 N N . SER A 1 360 ? 57.403 15.567 -1.507 1.00 78.31 360 SER A N 1
ATOM 2750 C CA . SER A 1 360 ? 58.816 15.321 -1.197 1.00 78.31 360 SER A CA 1
ATOM 2751 C C . SER A 1 360 ? 59.633 14.944 -2.443 1.00 78.31 360 SER A C 1
ATOM 2753 O O . SER A 1 360 ? 60.722 15.479 -2.655 1.00 78.31 360 SER A O 1
ATOM 2755 N N . LEU A 1 361 ? 59.088 14.078 -3.306 1.00 79.38 361 LEU A N 1
ATOM 2756 C CA . LEU A 1 361 ? 59.717 13.640 -4.558 1.00 79.38 361 LEU A CA 1
ATOM 2757 C C . LEU A 1 361 ? 59.732 14.729 -5.640 1.00 79.38 361 LEU A C 1
ATOM 2759 O O . LEU A 1 361 ? 60.663 14.778 -6.439 1.00 79.38 361 LEU A O 1
ATOM 2763 N N . ALA A 1 362 ? 58.741 15.624 -5.654 1.00 81.31 362 ALA A N 1
ATOM 2764 C CA . ALA A 1 362 ? 58.680 16.773 -6.560 1.00 81.31 362 ALA A CA 1
ATOM 2765 C C . ALA A 1 362 ? 59.660 17.902 -6.181 1.00 81.31 362 ALA A C 1
ATOM 2767 O O . ALA A 1 362 ? 59.689 18.937 -6.842 1.00 81.31 362 ALA A O 1
ATOM 2768 N N . GLY A 1 363 ? 60.463 17.725 -5.124 1.00 65.88 363 GLY A N 1
ATOM 2769 C CA . GLY A 1 363 ? 61.494 18.682 -4.721 1.00 65.88 363 GLY A CA 1
ATOM 2770 C C . GLY A 1 363 ? 60.959 19.962 -4.073 1.00 65.88 363 GLY A C 1
ATOM 2771 O O . GLY A 1 363 ? 61.748 20.858 -3.774 1.00 65.88 363 GLY A O 1
ATOM 2772 N N . VAL A 1 364 ? 59.651 20.047 -3.803 1.00 57.84 364 VAL A N 1
ATOM 2773 C CA . VAL A 1 364 ? 59.043 21.146 -3.042 1.00 57.84 364 VAL A CA 1
ATOM 2774 C C . VAL A 1 364 ? 59.370 20.925 -1.566 1.00 57.84 364 VAL A C 1
ATOM 2776 O O . VAL A 1 364 ? 58.607 20.341 -0.801 1.00 57.84 364 VAL A O 1
ATOM 2779 N N . ARG A 1 365 ? 60.573 21.340 -1.162 1.00 53.59 365 ARG A N 1
ATOM 2780 C CA . ARG A 1 365 ? 60.986 21.364 0.243 1.00 53.59 365 ARG A CA 1
ATOM 2781 C C . ARG A 1 365 ? 60.424 22.599 0.935 1.00 53.59 365 ARG A C 1
ATOM 2783 O O . ARG A 1 365 ? 61.178 23.508 1.244 1.00 53.59 365 ARG A O 1
ATOM 2790 N N . GLU A 1 366 ? 59.136 22.575 1.251 1.00 47.47 366 GLU A N 1
ATOM 2791 C CA . GLU A 1 366 ? 58.586 23.358 2.361 1.00 47.47 366 GLU A CA 1
ATOM 2792 C C . GLU A 1 366 ? 57.541 22.520 3.105 1.00 47.47 366 GLU A C 1
ATOM 2794 O O . GLU A 1 366 ? 56.362 22.519 2.776 1.00 47.47 366 GLU A O 1
ATOM 2799 N N . HIS A 1 367 ? 58.018 21.694 4.043 1.00 44.53 367 HIS A N 1
ATOM 2800 C CA . HIS A 1 367 ? 57.649 21.700 5.468 1.00 44.53 367 HIS A CA 1
ATOM 2801 C C . HIS A 1 367 ? 58.148 20.420 6.170 1.00 44.53 367 HIS A C 1
ATOM 2803 O O . HIS A 1 367 ? 58.226 19.355 5.554 1.00 44.53 367 HIS A O 1
ATOM 2809 N N . PRO A 1 368 ? 58.568 20.519 7.447 1.00 48.69 368 PRO A N 1
ATOM 2810 C CA . PRO A 1 368 ? 59.228 19.435 8.156 1.00 48.69 368 PRO A CA 1
ATOM 2811 C C . PRO A 1 368 ? 58.238 18.314 8.457 1.00 48.69 368 PRO A C 1
ATOM 2813 O O . PRO A 1 368 ? 57.105 18.561 8.863 1.00 48.69 368 PRO A O 1
ATOM 2816 N N . VAL A 1 369 ? 58.718 17.083 8.298 1.00 50.03 369 VAL A N 1
ATOM 2817 C CA . VAL A 1 369 ? 58.078 15.836 8.721 1.00 50.03 369 VAL A CA 1
ATOM 2818 C C . VAL A 1 369 ? 57.470 16.019 10.115 1.00 50.03 369 VAL A C 1
ATOM 2820 O O . VAL A 1 369 ? 58.186 16.086 11.120 1.00 50.03 369 VAL A O 1
ATOM 2823 N N . ALA A 1 370 ? 56.143 16.131 10.183 1.00 46.50 370 ALA A N 1
ATOM 2824 C CA . ALA A 1 370 ? 55.423 16.120 11.441 1.00 46.50 370 ALA A CA 1
ATOM 2825 C C . ALA A 1 370 ? 55.532 14.708 12.022 1.00 46.50 370 ALA A C 1
ATOM 2827 O O . ALA A 1 370 ? 54.911 13.771 11.536 1.00 46.50 370 ALA A O 1
ATOM 2828 N N . ARG A 1 371 ? 56.422 14.591 13.014 1.00 41.62 371 ARG A N 1
ATOM 2829 C CA . ARG A 1 371 ? 56.506 13.568 14.064 1.00 41.62 371 ARG A CA 1
ATOM 2830 C C . ARG A 1 371 ? 55.638 12.334 13.816 1.00 41.62 371 ARG A C 1
ATOM 2832 O O . ARG A 1 371 ? 54.442 12.334 14.099 1.00 41.62 371 ARG A O 1
ATOM 2839 N N . THR A 1 372 ? 56.312 11.252 13.437 1.00 44.41 372 THR A N 1
ATOM 2840 C CA . THR A 1 372 ? 55.962 9.893 13.848 1.00 44.41 372 THR A CA 1
ATOM 2841 C C . THR A 1 372 ? 55.343 9.941 15.239 1.00 44.41 372 THR A C 1
ATOM 2843 O O . THR A 1 372 ? 55.984 10.383 16.198 1.00 44.41 372 THR A O 1
ATOM 2846 N N . ALA A 1 373 ? 54.074 9.542 15.318 1.00 42.03 373 ALA A N 1
ATOM 2847 C CA . ALA A 1 373 ? 53.371 9.349 16.567 1.00 42.03 373 ALA A CA 1
ATOM 2848 C C . ALA A 1 373 ? 54.294 8.602 17.531 1.00 42.03 373 ALA A C 1
ATOM 2850 O O . ALA A 1 373 ? 54.846 7.549 17.206 1.00 42.03 373 ALA A O 1
ATOM 2851 N N . THR A 1 374 ? 54.507 9.203 18.694 1.00 43.97 374 THR A N 1
ATOM 2852 C CA . THR A 1 374 ? 55.309 8.684 19.790 1.00 43.97 374 THR A CA 1
ATOM 2853 C C . THR A 1 374 ? 54.721 7.340 20.230 1.00 43.97 374 THR A C 1
ATOM 2855 O O . THR A 1 374 ? 53.868 7.279 21.113 1.00 43.97 374 THR A O 1
ATOM 2858 N N . SER A 1 375 ? 55.149 6.251 19.590 1.00 43.75 375 SER A N 1
ATOM 2859 C CA . SER A 1 375 ? 54.895 4.885 20.034 1.00 43.75 375 SER A CA 1
ATOM 2860 C C . SER A 1 375 ? 55.593 4.708 21.377 1.00 43.75 375 SER A C 1
ATOM 2862 O O . SER A 1 375 ? 56.806 4.520 21.462 1.00 43.75 375 SER A O 1
ATOM 2864 N N . ARG A 1 376 ? 54.816 4.823 22.452 1.00 45.75 376 ARG A N 1
ATOM 2865 C CA . ARG A 1 376 ? 55.235 4.580 23.834 1.00 45.75 376 ARG A CA 1
ATOM 2866 C C . ARG A 1 376 ? 55.116 3.090 24.177 1.00 45.75 376 ARG A C 1
ATOM 2868 O O . ARG A 1 376 ? 54.558 2.733 25.207 1.00 45.75 376 ARG A O 1
ATOM 2875 N N . ILE A 1 377 ? 55.628 2.222 23.306 1.00 52.00 377 ILE A N 1
ATOM 2876 C CA . ILE A 1 377 ? 55.788 0.796 23.606 1.00 52.00 377 ILE A CA 1
ATOM 2877 C C . ILE A 1 377 ? 57.288 0.550 23.799 1.00 52.00 377 ILE A C 1
ATOM 2879 O O . ILE A 1 377 ? 58.038 0.632 22.825 1.00 52.00 377 ILE A O 1
ATOM 2883 N N . PRO A 1 378 ? 57.762 0.296 25.032 1.00 47.56 378 PRO A N 1
ATOM 2884 C CA . PRO A 1 378 ? 59.139 -0.113 25.245 1.00 47.56 378 PRO A CA 1
ATOM 2885 C C . PRO A 1 378 ? 59.307 -1.522 24.674 1.00 47.56 378 PRO A C 1
ATOM 2887 O O . PRO A 1 378 ? 58.728 -2.485 25.176 1.00 47.56 378 PRO A O 1
ATOM 2890 N N . VAL A 1 379 ? 60.087 -1.639 23.603 1.00 54.62 379 VAL A N 1
ATOM 2891 C CA . VAL A 1 379 ? 60.483 -2.931 23.042 1.00 54.62 379 VAL A CA 1
ATOM 2892 C C . VAL A 1 379 ? 61.581 -3.490 23.944 1.00 54.62 379 VAL A C 1
ATOM 2894 O O . VAL A 1 379 ? 62.753 -3.144 23.817 1.00 54.62 379 VAL A O 1
ATOM 2897 N N . ILE A 1 380 ? 61.191 -4.299 24.928 1.00 41.41 380 ILE A N 1
ATOM 2898 C CA . ILE A 1 380 ? 62.134 -5.121 25.684 1.00 41.41 380 ILE A CA 1
ATOM 2899 C C . ILE A 1 380 ? 62.481 -6.320 24.802 1.00 41.41 380 ILE A C 1
ATOM 2901 O O . ILE A 1 380 ? 61.644 -7.191 24.579 1.00 41.41 380 ILE A O 1
ATOM 2905 N N . GLY A 1 381 ? 63.729 -6.348 24.334 1.00 49.03 381 GLY A N 1
ATOM 2906 C CA . GLY A 1 381 ? 64.383 -7.542 23.810 1.00 49.03 381 GLY A CA 1
ATOM 2907 C C . GLY A 1 381 ? 64.375 -7.680 22.294 1.00 49.03 381 GLY A C 1
ATOM 2908 O O . GLY A 1 381 ? 63.586 -8.454 21.774 1.00 49.03 381 GLY A O 1
ATOM 2909 N N . GLN A 1 382 ? 65.329 -7.031 21.622 1.00 39.72 382 GLN A N 1
ATOM 2910 C CA . GLN A 1 382 ? 66.141 -7.665 20.576 1.00 39.72 382 GLN A CA 1
ATOM 2911 C C . GLN A 1 382 ? 67.562 -7.093 20.681 1.00 39.72 382 GLN A C 1
ATOM 2913 O O . GLN A 1 382 ? 67.755 -5.880 20.588 1.00 39.72 382 GLN A O 1
ATOM 2918 N N . ALA A 1 383 ? 68.502 -7.982 21.004 1.00 37.12 383 ALA A N 1
ATOM 2919 C CA . ALA A 1 383 ? 69.942 -7.776 20.901 1.00 37.12 383 ALA A CA 1
ATOM 2920 C C . ALA A 1 383 ? 70.403 -8.019 19.460 1.00 37.12 383 ALA A C 1
ATOM 2922 O O . ALA A 1 383 ? 69.701 -8.791 18.762 1.00 37.12 383 ALA A O 1
#

Secondary structure (DSSP, 8-state):
--TT-S-TT-HHHHHHHHHHHHHHHHHHHHHHHHHHHHHHHHHHHHHHHHHHHHHHHHHHHHHHHHHHHHHHHHHHHHHHHHHHHHHHHHHHHHHHHHHHHHHHHHHHHHHHHHHHHHHHHTPPPPP-TTHHHHHHHHTT--S--HHHHHHHHHHHHHHHHHHHHHHHHHHHHHHHHHHHHHHHHHHHHHHHHHHHHHHHHHHHHHHHHHHHHHHHHHHHHHHHTT-HHHHHHHHHHHHHHHHHHHHHHHHHHHHHHHHHHHHHHHHHHHS-TT-EETTEEHHHHHHHHHHHHHHHHHHHHHHHHTS--S-HHHHTS-HHHHHHHHHHHHHHHHHHHHHHHHHHHHHHHHHHHHHHHHHHHTT---S----------------

Radius of gyration: 53.05 Å; Cα contacts (8 Å, |Δi|>4): 164; chains: 1; bounding box: 146×40×158 Å

Sequence (383 aa):
MERFYFWPTNPAASIFALWVVSQIFLYAARVPMHRALREVGRLLGGVFRVGARWCRGLAAAAARRDHEMIVEMGKGDTEAKIGREFHRIEGAFAKELARYPDLHRKLDDVVTKIDADFQECATAAPAAPGWTEAVAAVAKMPPNMDGTVKKVLEEIQKSAAAGEKKALQEFRETTAKRHKILSSMAPAWKEVQKIATEVSRAVSGALEATKRIDGYMTSYEQVRADDKNATRAIGWNATQLFVVSLLVMAVAMGGAFVNFNLIALPMSELVPSGNRIAGMPVATVAALVIVLMEIAAGVFAMEMLGITSFFPKLELIPRSRRRIILVVAVGGLLMLACIEASLAILREQIVESSTALKASLAGVREHPVARTATSRIPVIGQA